Protein AF-0000000077292759 (afdb_homodimer)

Secondary structure (DSSP, 8-state):
-HHHHH-HHHHHHHHHHHHHHHHHH----S-HHHHHHHHHHHHH---------SS-SB-HHHHHHHHHHHHHHHHHHHHHHHHTT-B-TTS-B-HHHHHHHHHTS---HHHHHHHHHHHHHHHHHHHH---TTSS---HHHHHHHHHHHHHHHHHHHHHHHHHHHHHHHTGGGB--TT-S---HHHHHHHHHHHHHHHHTGGGG---/-HHHHH-HHHHHHHHHHHHHHHHHH----S-HHHHHHHHHHHHH--S------SS-SB-HHHHHHHHHHHHHHHHHHHHHHHHTT-B-TTS-B-HHHHHHHHHHS---HHHHHHHHHHHHHHHHHHHH---TTSS---HHHHHHHHHHHHHHHHHHHHHHHHHHHHHHHTGGGB--TT-S---HHHHHHHHHHHHHHHHTGGGG---

Radius of gyration: 23.26 Å; Cα contacts (8 Å, |Δi|>4): 415; chains: 2; bounding box: 57×66×50 Å

Solvent-accessible surface area (backbone atoms only — not comparable to full-atom values): 22498 Å² total; per-residue (Å²): 108,63,40,76,59,40,32,60,68,52,36,49,51,52,47,52,53,50,49,55,34,40,60,73,40,62,66,87,73,83,61,64,65,60,38,50,52,53,41,48,43,58,68,61,46,70,50,80,74,74,78,81,64,92,60,44,84,35,44,44,69,56,48,49,47,36,46,50,48,27,49,48,52,50,49,37,37,51,41,30,38,37,64,73,50,41,25,47,94,72,41,37,71,30,63,67,54,51,55,51,53,59,69,68,51,76,55,60,67,67,58,47,54,45,50,51,47,41,50,50,48,33,52,52,37,39,71,49,56,68,82,59,60,77,45,90,63,54,72,56,55,44,22,47,52,41,45,52,51,30,51,47,43,46,54,52,47,50,51,50,51,41,48,29,53,51,43,45,76,42,43,80,30,40,41,55,82,84,46,87,61,77,52,58,69,55,39,18,41,52,52,44,51,25,47,52,46,56,70,40,49,70,64,59,48,93,123,108,62,42,77,59,41,32,60,67,51,38,50,52,52,48,51,53,50,48,53,33,43,60,72,40,63,65,86,73,81,60,65,65,60,38,50,53,53,43,47,45,56,67,60,47,70,46,82,72,74,80,79,64,93,60,43,84,35,44,43,69,56,49,49,46,37,46,49,47,27,49,48,53,50,49,37,37,51,41,29,38,36,65,73,49,41,27,45,96,71,41,36,71,30,63,66,55,51,54,50,53,60,69,68,51,76,54,60,67,68,56,48,54,46,48,53,47,41,50,50,49,31,52,53,37,38,71,48,54,70,79,58,60,75,45,90,62,54,69,57,54,46,22,46,51,40,46,51,51,32,51,47,44,47,55,50,48,51,50,49,51,41,48,29,53,51,42,45,75,43,40,80,31,40,39,55,81,83,45,89,61,78,52,59,67,55,40,19,42,51,51,44,51,25,44,53,46,55,71,40,49,71,64,60,47,93,122

Sequence (414 aa):
MMESCFGGDTYDLWYAQSEKVRQACYVQPANPDIVNTAVDNVITSYKPDGSQSKTPLYPRQLVDTVVKYAKYQLSNFTCQMHGLGYLKDDLSLDYQYIADELMNFTIPDDLKADLQKLGAYCRDITSCYNPNIFGKMTETEINIKRAVFYVRCDKEVRSMACMKKDIKAHLAEFDTSSMPEKDPNVLAAKLLYAFINVEGNDDLKLYMMESCFGGDTYDLWYAQSEKVRQACYVQPANPDIVNTAVDNVITSYKPDGSQSKTPLYPRQLVDTVVKYAKYQLSNFTCQMHGLGYLKDDLSLDYQYIADELMNFTIPDDLKADLQKLGAYCRDITSCYNPNIFGKMTETEINIKRAVFYVRCDKEVRSMACMKKDIKAHLAEFDTSSMPEKDPNVLAAKLLYAFINVEGNDDLKLY

Foldseek 3Di:
DVCVQQPVVLVVVVVVQLVVQLVVLDDDQDPVPLLVVLVCCVVVVVPPPPDPDPDPPQDPVNVVSNVVVVVSVLSSVLSSCVSVPQADPLLAGPLVVVLVVLVPRPGDPVLSVQLNVQSVVLVVVLVVDDPQPPHDDDPSVSRSVSVVSSVVSSVVSNVLSSQLVVCLVCVVVDPCVVPPDDPSSVVSNVVSVVVVCVVVVVVPDPD/DVCVQQDVVLVVVVVVQLVVQLVVLDDDQDPVPLLVVLVCCVVVVVPPPPDPDPDPPQDPVNVVSNVVVVVSVLSSVLSSCVSVPQADPLLAGDLVVVLVVLVPRPGDPVLSVQLNVQSVVLVVVLVVDDPQPPHDDDPSVSRSVSVVSSVVSSVVSNVLSSQLVVCLVCVVVDPCVVPPDDPSSVVSNVVSVVVVCVVVVVVPDPD

pLDDT: mean 81.69, std 13.72, range [32.78, 97.62]

Nearest PDB structures (foldseek):
  7nza-assembly1_B  TM=6.332E-01  e=1.440E-03  Varroa destructor
  7nyj-assembly1_A  TM=6.329E-01  e=2.766E-03  Varroa destructor
  6vq5-assembly2_B  TM=4.993E-01  e=5.123E-01  Epiphyas postvittana
  5y6p-assembly1_g4  TM=2.100E-01  e=3.817E+00  Griffithsia pacifica
  7nza-assembly1_B  TM=6.335E-01  e=1.418E-03  Varroa destructor

Structure (mmCIF, N/CA/C/O backbone):
data_AF-0000000077292759-model_v1
#
loop_
_entity.id
_entity.type
_entity.pdbx_description
1 polymer 'Uncharacterized protein'
#
loop_
_atom_site.group_PDB
_atom_site.id
_atom_site.type_symbol
_atom_site.label_atom_id
_atom_site.label_alt_id
_atom_site.label_comp_id
_atom_site.label_asym_id
_atom_site.label_entity_id
_atom_site.label_seq_id
_atom_site.pdbx_PDB_ins_code
_atom_site.Cartn_x
_atom_site.Cartn_y
_atom_site.Cartn_z
_atom_site.occupancy
_atom_site.B_iso_or_equiv
_atom_site.auth_seq_id
_atom_site.auth_comp_id
_atom_site.auth_asym_id
_atom_site.auth_atom_id
_atom_site.pdbx_PDB_model_num
ATOM 1 N N . MET A 1 1 ? 8.18 18.578 -4.645 1 63.97 1 MET A N 1
ATOM 2 C CA . MET A 1 1 ? 7.547 18.438 -3.332 1 63.97 1 MET A CA 1
ATOM 3 C C . MET A 1 1 ? 8.594 18.172 -2.252 1 63.97 1 MET A C 1
ATOM 5 O O . MET A 1 1 ? 8.727 18.953 -1.309 1 63.97 1 MET A O 1
ATOM 9 N N . MET A 1 2 ? 9.547 17.328 -2.518 1 71.75 2 MET A N 1
ATOM 10 C CA . MET A 1 2 ? 10.5 16.969 -1.469 1 71.75 2 MET A CA 1
ATOM 11 C C . MET A 1 2 ? 11.5 18.094 -1.231 1 71.75 2 MET A C 1
ATOM 13 O O . MET A 1 2 ? 11.867 18.375 -0.089 1 71.75 2 MET A O 1
ATOM 17 N N . GLU A 1 3 ? 11.789 18.703 -2.338 1 76.81 3 GLU A N 1
ATOM 18 C CA . GLU A 1 3 ? 12.719 19.812 -2.205 1 76.81 3 GLU A CA 1
ATOM 19 C C . GLU A 1 3 ? 12.133 20.922 -1.331 1 76.81 3 GLU A C 1
ATOM 21 O O . GLU A 1 3 ? 12.82 21.453 -0.458 1 76.81 3 GLU A O 1
ATOM 26 N N . SER A 1 4 ? 10.898 21.188 -1.608 1 77.62 4 SER A N 1
ATOM 27 C CA . SER A 1 4 ? 10.234 22.203 -0.814 1 77.62 4 SER A CA 1
ATOM 28 C C . SER A 1 4 ? 9.992 21.734 0.614 1 77.62 4 SER A C 1
ATOM 30 O O . SER A 1 4 ? 9.984 22.531 1.55 1 77.62 4 SER A O 1
ATOM 32 N N . CYS A 1 5 ? 9.852 20.547 0.772 1 83.69 5 CYS A N 1
ATOM 33 C CA . CYS A 1 5 ? 9.523 19.953 2.068 1 83.69 5 CYS A CA 1
ATOM 34 C C . CYS A 1 5 ? 10.758 19.875 2.957 1 83.69 5 CYS A C 1
ATOM 36 O O . CYS A 1 5 ? 10.727 20.297 4.117 1 83.69 5 CYS A O 1
ATOM 38 N N . PHE A 1 6 ? 11.844 19.516 2.391 1 84.31 6 PHE A N 1
ATOM 39 C CA . PHE A 1 6 ? 13.039 19.234 3.184 1 84.31 6 PHE A CA 1
ATOM 40 C C . PHE A 1 6 ? 14.016 20.406 3.109 1 84.31 6 PHE A C 1
ATOM 42 O O . PHE A 1 6 ? 14.945 20.5 3.908 1 84.31 6 PHE A O 1
ATOM 49 N N . GLY A 1 7 ? 13.758 21.297 2.234 1 82.5 7 GLY A N 1
ATOM 50 C CA . GLY A 1 7 ? 14.711 22.359 1.963 1 82.5 7 GLY A CA 1
ATOM 51 C C . GLY A 1 7 ? 15.672 22.031 0.836 1 82.5 7 GLY A C 1
ATOM 52 O O . GLY A 1 7 ? 16.078 20.875 0.675 1 82.5 7 GLY A O 1
ATOM 53 N N . GLY A 1 8 ? 16.016 23 0.112 1 81.31 8 GLY A N 1
ATOM 54 C CA . GLY A 1 8 ? 16.812 22.828 -1.091 1 81.31 8 GLY A CA 1
ATOM 55 C C . GLY A 1 8 ? 18.188 22.219 -0.817 1 81.31 8 GLY A C 1
ATOM 56 O O . GLY A 1 8 ? 18.578 21.25 -1.479 1 81.31 8 GLY A O 1
ATOM 57 N N . ASP A 1 9 ? 18.875 22.672 0.182 1 82.31 9 ASP A N 1
ATOM 58 C CA . ASP A 1 9 ? 20.234 22.219 0.454 1 82.31 9 ASP A CA 1
ATOM 59 C C . ASP A 1 9 ? 20.25 20.75 0.879 1 82.31 9 ASP A C 1
ATOM 61 O O . ASP A 1 9 ? 21.031 19.953 0.359 1 82.31 9 ASP A O 1
ATOM 65 N N . THR A 1 10 ? 19.375 20.438 1.814 1 81.69 10 THR A N 1
ATOM 66 C CA . THR A 1 10 ? 19.266 19.062 2.303 1 81.69 10 THR A CA 1
ATOM 67 C C . THR A 1 10 ? 18.875 18.109 1.175 1 81.69 10 THR A C 1
ATOM 69 O O . THR A 1 10 ? 19.484 17.047 1.017 1 81.69 10 THR A O 1
ATOM 72 N N . TYR A 1 11 ? 17.969 18.547 0.39 1 83.69 11 TYR A N 1
ATOM 73 C CA . TYR A 1 11 ? 17.5 17.719 -0.717 1 83.69 11 TYR A CA 1
ATOM 74 C C . TYR A 1 11 ? 18.594 17.531 -1.764 1 83.69 11 TYR A C 1
ATOM 76 O O . TYR A 1 11 ? 18.812 16.422 -2.256 1 83.69 11 TYR A O 1
ATOM 84 N N . ASP A 1 12 ? 19.25 18.562 -2.064 1 85.38 12 ASP A N 1
ATOM 85 C CA . ASP A 1 12 ? 20.297 18.516 -3.088 1 85.38 12 ASP A CA 1
ATOM 86 C C . ASP A 1 12 ? 21.422 17.578 -2.668 1 85.38 12 ASP A C 1
ATOM 88 O O . ASP A 1 12 ? 21.953 16.812 -3.484 1 85.38 12 ASP A O 1
ATOM 92 N N . LEU A 1 13 ? 21.781 17.656 -1.44 1 84.38 13 LEU A N 1
ATOM 93 C CA . LEU A 1 13 ? 22.844 16.812 -0.939 1 84.38 13 LEU A CA 1
ATOM 94 C C . LEU A 1 13 ? 22.438 15.336 -0.998 1 84.38 13 LEU A C 1
ATOM 96 O O . LEU A 1 13 ? 23.203 14.492 -1.461 1 84.38 13 LEU A O 1
ATOM 100 N N . TRP A 1 14 ? 21.297 15.086 -0.516 1 85 14 TRP A N 1
ATOM 101 C CA . TRP A 1 14 ? 20.812 13.711 -0.542 1 85 14 TRP A CA 1
ATOM 102 C C . TRP A 1 14 ? 20.672 13.203 -1.976 1 85 14 TRP A C 1
ATOM 104 O O . TRP A 1 14 ? 21.047 12.07 -2.279 1 85 14 TRP A O 1
ATOM 114 N N . TYR A 1 15 ? 20.188 14.016 -2.85 1 85.38 15 TYR A N 1
ATOM 115 C CA . TYR A 1 15 ? 20.016 13.656 -4.25 1 85.38 15 TYR A CA 1
ATOM 116 C C . TYR A 1 15 ? 21.359 13.367 -4.91 1 85.38 15 TYR A C 1
ATOM 118 O O . TYR A 1 15 ? 21.484 12.398 -5.664 1 85.38 15 TYR A O 1
ATOM 126 N N . ALA A 1 16 ? 22.266 14.234 -4.625 1 88.69 16 ALA A N 1
ATOM 127 C CA . ALA A 1 16 ? 23.594 14.039 -5.188 1 88.69 16 ALA A CA 1
ATOM 128 C C . ALA A 1 16 ? 24.188 12.711 -4.738 1 88.69 16 ALA A C 1
ATOM 130 O O . ALA A 1 16 ? 24.781 11.984 -5.539 1 88.69 16 ALA A O 1
ATOM 131 N N . GLN A 1 17 ? 24.031 12.438 -3.484 1 88.44 17 GLN A N 1
ATOM 132 C CA . GLN A 1 17 ? 24.531 11.164 -2.963 1 88.44 17 GLN A CA 1
ATOM 133 C C . GLN A 1 17 ? 23.812 9.984 -3.604 1 88.44 17 GLN A C 1
ATOM 135 O O . GLN A 1 17 ? 24.438 9 -3.994 1 88.44 17 GLN A O 1
ATOM 140 N N . SER A 1 18 ? 22.547 10.102 -3.688 1 87.88 18 SER A N 1
ATOM 141 C CA . SER A 1 18 ? 21.734 9.047 -4.281 1 87.88 18 SER A CA 1
ATOM 142 C C . SER A 1 18 ? 22.094 8.828 -5.75 1 87.88 18 SER A C 1
ATOM 144 O O . SER A 1 18 ? 22.156 7.691 -6.215 1 87.88 18 SER A O 1
ATOM 146 N N . GLU A 1 19 ? 22.297 9.883 -6.418 1 88.62 19 GLU A N 1
ATOM 147 C CA . GLU A 1 19 ? 22.641 9.797 -7.836 1 88.62 19 GLU A CA 1
ATOM 148 C C . GLU A 1 19 ? 24.016 9.156 -8.039 1 88.62 19 GLU A C 1
ATOM 150 O O . GLU A 1 19 ? 24.203 8.375 -8.969 1 88.62 19 GLU A O 1
ATOM 155 N N . LYS A 1 20 ? 24.938 9.5 -7.254 1 92.5 20 LYS A N 1
ATOM 156 C CA . LYS A 1 20 ? 26.266 8.891 -7.316 1 92.5 20 LYS A CA 1
ATOM 157 C C . LYS A 1 20 ? 26.188 7.379 -7.133 1 92.5 20 LYS A C 1
ATOM 159 O O . LYS A 1 20 ? 26.797 6.625 -7.887 1 92.5 20 LYS A O 1
ATOM 164 N N . VAL A 1 21 ? 25.422 6.973 -6.172 1 93.12 21 VAL A N 1
ATOM 165 C CA . VAL A 1 21 ? 25.266 5.547 -5.887 1 93.12 21 VAL A CA 1
ATOM 166 C C . VAL A 1 21 ? 24.531 4.867 -7.043 1 93.12 21 VAL A C 1
ATOM 168 O O . VAL A 1 21 ? 24.891 3.758 -7.441 1 93.12 21 VAL A O 1
ATOM 171 N N . ARG A 1 22 ? 23.5 5.539 -7.535 1 89.25 22 ARG A N 1
ATOM 172 C CA . ARG A 1 22 ? 22.75 4.996 -8.664 1 89.25 22 ARG A CA 1
ATOM 173 C C . ARG A 1 22 ? 23.672 4.746 -9.859 1 89.25 22 ARG A C 1
ATOM 175 O O . ARG A 1 22 ? 23.594 3.707 -10.516 1 89.25 22 ARG A O 1
ATOM 182 N N . GLN A 1 23 ? 24.547 5.648 -10.125 1 89.38 23 GLN A N 1
ATOM 183 C CA . GLN A 1 23 ? 25.484 5.523 -11.242 1 89.38 23 GLN A CA 1
ATOM 184 C C . GLN A 1 23 ? 26.453 4.371 -11.023 1 89.38 23 GLN A C 1
ATOM 186 O O . GLN A 1 23 ? 26.781 3.641 -11.961 1 89.38 23 GLN A O 1
ATOM 191 N N . ALA A 1 24 ? 26.797 4.238 -9.852 1 92 24 ALA A N 1
ATOM 192 C CA . ALA A 1 24 ? 27.734 3.162 -9.531 1 92 24 ALA A CA 1
ATOM 193 C C . ALA A 1 24 ? 27.062 1.796 -9.664 1 92 24 ALA A C 1
ATOM 195 O O . ALA A 1 24 ? 27.719 0.8 -9.961 1 92 24 ALA A O 1
ATOM 196 N N . CYS A 1 25 ? 25.75 1.786 -9.383 1 90.25 25 CYS A N 1
ATOM 197 C CA . CYS A 1 25 ? 25 0.53 -9.383 1 90.25 25 CYS A CA 1
ATOM 198 C C . CYS A 1 25 ? 24.438 0.228 -10.766 1 90.25 25 CYS A C 1
ATOM 200 O O . CYS A 1 25 ? 24.031 -0.904 -11.047 1 90.25 25 CYS A O 1
ATOM 202 N N . TYR A 1 26 ? 24.328 1.225 -11.586 1 80.5 26 TYR A N 1
ATOM 203 C CA . TYR A 1 26 ? 23.578 1.112 -12.828 1 80.5 26 TYR A CA 1
ATOM 204 C C . TYR A 1 26 ? 24.25 0.131 -13.781 1 80.5 26 TYR A C 1
ATOM 206 O O . TYR A 1 26 ? 25.438 0.263 -14.094 1 80.5 26 TYR A O 1
ATOM 214 N N . VAL A 1 27 ? 23.359 -0.867 -14.016 1 71.06 27 VAL A N 1
ATOM 215 C CA . VAL A 1 27 ? 23.688 -1.777 -15.109 1 71.06 27 VAL A CA 1
ATOM 216 C C . VAL A 1 27 ? 22.594 -1.726 -16.172 1 71.06 27 VAL A C 1
ATOM 218 O O . VAL A 1 27 ? 21.406 -1.731 -15.844 1 71.06 27 VAL A O 1
ATOM 221 N N . GLN A 1 28 ? 22.844 -1.325 -17.328 1 62.75 28 GLN A N 1
ATOM 222 C CA . GLN A 1 28 ? 21.859 -1.235 -18.406 1 62.75 28 GLN A CA 1
ATOM 223 C C . GLN A 1 28 ? 21.109 -2.557 -18.578 1 62.75 28 GLN A C 1
ATOM 225 O O . GLN A 1 28 ? 21.734 -3.604 -18.766 1 62.75 28 GLN A O 1
ATOM 230 N N . PRO A 1 29 ? 19.719 -2.387 -18.172 1 62.16 29 PRO A N 1
ATOM 231 C CA . PRO A 1 29 ? 19 -3.635 -18.453 1 62.16 29 PRO A CA 1
ATOM 232 C C . PRO A 1 29 ? 18.922 -3.939 -19.953 1 62.16 29 PRO A C 1
ATOM 234 O O . PRO A 1 29 ? 18.969 -3.021 -20.781 1 62.16 29 PRO A O 1
ATOM 237 N N . ALA A 1 30 ? 19 -5.188 -20.188 1 57.59 30 ALA A N 1
ATOM 238 C CA . ALA A 1 30 ? 18.734 -5.516 -21.594 1 57.59 30 ALA A CA 1
ATOM 239 C C . ALA A 1 30 ? 17.266 -5.27 -21.938 1 57.59 30 ALA A C 1
ATOM 241 O O . ALA A 1 30 ? 16.359 -5.762 -21.25 1 57.59 30 ALA A O 1
ATOM 242 N N . ASN A 1 31 ? 16.797 -4.551 -22.844 1 62.94 31 ASN A N 1
ATOM 243 C CA . ASN A 1 31 ? 15.648 -4.164 -23.656 1 62.94 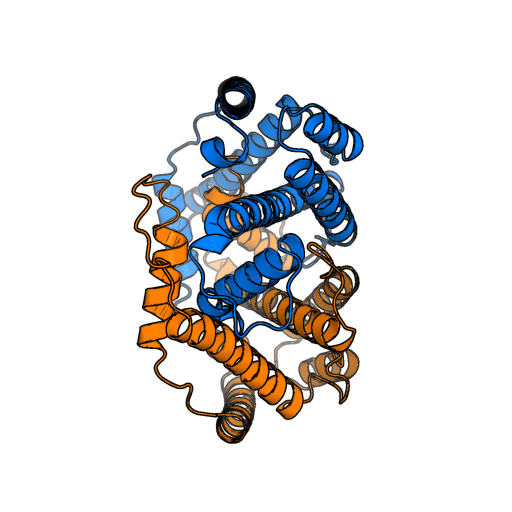31 ASN A CA 1
ATOM 244 C C . ASN A 1 31 ? 14.391 -4.004 -22.797 1 62.94 31 ASN A C 1
ATOM 246 O O . ASN A 1 31 ? 13.508 -4.867 -22.812 1 62.94 31 ASN A O 1
ATOM 250 N N . PRO A 1 32 ? 14.156 -3.016 -22 1 64.38 32 PRO A N 1
ATOM 251 C CA . PRO A 1 32 ? 13 -2.799 -21.125 1 64.38 32 PRO A CA 1
ATOM 252 C C . PRO A 1 32 ? 11.672 -2.809 -21.891 1 64.38 32 PRO A C 1
ATOM 254 O O . PRO A 1 32 ? 10.648 -3.213 -21.344 1 64.38 32 PRO A O 1
ATOM 257 N N . ASP A 1 33 ? 11.727 -2.494 -23.062 1 65.38 33 ASP A N 1
ATOM 258 C CA . ASP A 1 33 ? 10.492 -2.42 -23.844 1 65.38 33 ASP A CA 1
ATOM 259 C C . ASP A 1 33 ? 9.898 -3.809 -24.062 1 65.38 33 ASP A C 1
ATOM 261 O O . ASP A 1 33 ? 8.688 -3.992 -23.969 1 65.38 33 ASP A O 1
ATOM 265 N N . ILE A 1 34 ? 10.797 -4.684 -24.344 1 61.44 34 ILE A N 1
ATOM 266 C CA . ILE A 1 34 ? 10.336 -6.047 -24.578 1 61.44 34 ILE A CA 1
ATOM 267 C C . ILE A 1 34 ? 9.742 -6.617 -23.281 1 61.44 34 ILE A C 1
ATOM 269 O O . ILE A 1 34 ? 8.719 -7.301 -23.312 1 61.44 34 ILE A O 1
ATOM 273 N N . VAL A 1 35 ? 10.242 -6.211 -22.312 1 66.62 35 VAL A N 1
ATOM 274 C CA . VAL A 1 35 ? 9.828 -6.746 -21.016 1 66.62 35 VAL A CA 1
ATOM 275 C C . VAL A 1 35 ? 8.453 -6.191 -20.641 1 66.62 35 VAL A C 1
ATOM 277 O O . VAL A 1 35 ? 7.559 -6.945 -20.25 1 66.62 35 VAL A O 1
ATOM 280 N N . ASN A 1 36 ? 8.312 -4.961 -20.891 1 65.38 36 ASN A N 1
ATOM 281 C CA . ASN A 1 36 ? 7.051 -4.324 -20.531 1 65.38 36 ASN A CA 1
ATOM 282 C C . ASN A 1 36 ? 5.898 -4.867 -21.375 1 65.38 36 ASN A C 1
ATOM 284 O O . ASN A 1 36 ? 4.801 -5.09 -20.859 1 65.38 36 ASN A O 1
ATOM 288 N N . THR A 1 37 ? 6.234 -5.035 -22.578 1 63.5 37 THR A N 1
ATOM 289 C CA . THR A 1 37 ? 5.211 -5.578 -23.469 1 63.5 37 THR A CA 1
ATOM 290 C C . THR A 1 37 ? 4.828 -6.996 -23.047 1 63.5 37 THR A C 1
ATOM 292 O O . THR A 1 37 ? 3.648 -7.352 -23.047 1 63.5 37 THR A O 1
ATOM 295 N N . ALA A 1 38 ? 5.816 -7.758 -22.703 1 62.06 38 ALA A N 1
ATOM 296 C CA . ALA A 1 38 ? 5.566 -9.133 -22.281 1 62.06 38 ALA A CA 1
ATOM 297 C C . ALA A 1 38 ? 4.723 -9.164 -21 1 62.06 38 ALA A C 1
ATOM 299 O O . ALA A 1 38 ? 3.781 -9.953 -20.906 1 62.06 38 ALA A O 1
ATOM 300 N N . VAL A 1 39 ? 5.008 -8.289 -20.172 1 64.19 39 VAL A N 1
ATOM 301 C CA . VAL A 1 39 ? 4.32 -8.25 -18.891 1 64.19 39 VAL A CA 1
ATOM 302 C C . VAL A 1 39 ? 2.883 -7.781 -19.094 1 64.19 39 VAL A C 1
ATOM 304 O O . VAL A 1 39 ? 1.949 -8.367 -18.531 1 64.19 39 VAL A O 1
ATOM 307 N N . ASP A 1 40 ? 2.775 -6.805 -19.891 1 63.12 40 ASP A N 1
ATOM 308 C CA . ASP A 1 40 ? 1.437 -6.293 -20.172 1 63.12 40 ASP A CA 1
ATOM 309 C C . ASP A 1 40 ? 0.55 -7.383 -20.766 1 63.12 40 ASP A C 1
ATOM 311 O O . ASP A 1 40 ? -0.628 -7.492 -20.422 1 63.12 40 ASP A O 1
ATOM 315 N N . ASN A 1 41 ? 1.145 -8.148 -21.609 1 59.84 41 ASN A N 1
ATOM 316 C CA . ASN A 1 41 ? 0.395 -9.219 -22.266 1 59.84 41 ASN A CA 1
ATOM 317 C C . ASN A 1 41 ? -0.036 -10.289 -21.266 1 59.84 41 ASN A C 1
ATOM 319 O O . ASN A 1 41 ? -1.138 -10.836 -21.375 1 59.84 41 ASN A O 1
ATOM 323 N N . VAL A 1 42 ? 0.841 -10.562 -20.406 1 59.59 42 VAL A N 1
ATOM 324 C CA . VAL A 1 42 ? 0.536 -11.594 -19.422 1 59.59 42 VAL A CA 1
ATOM 325 C C . VAL A 1 42 ? -0.533 -11.086 -18.453 1 59.59 42 VAL A C 1
ATOM 327 O O . VAL A 1 42 ? -1.479 -11.812 -18.141 1 59.59 42 VAL A O 1
ATOM 330 N N . ILE A 1 43 ? -0.322 -9.859 -18.141 1 56.16 43 ILE A N 1
ATOM 331 C CA . ILE A 1 43 ? -1.232 -9.305 -17.141 1 56.16 43 ILE A CA 1
ATOM 332 C C . ILE A 1 43 ? -2.588 -9.023 -17.781 1 56.16 43 ILE A C 1
ATOM 334 O O . ILE A 1 43 ? -3.633 -9.266 -17.172 1 56.16 43 ILE A O 1
ATOM 338 N N . THR A 1 44 ? -2.545 -8.469 -18.984 1 51.59 44 THR A N 1
ATOM 339 C CA . THR A 1 44 ? -3.793 -8.141 -19.656 1 51.59 44 THR A CA 1
ATOM 340 C C . THR A 1 44 ? -4.398 -9.391 -20.312 1 51.59 44 THR A C 1
ATOM 342 O O . THR A 1 44 ? -5.613 -9.469 -20.5 1 51.59 44 THR A O 1
ATOM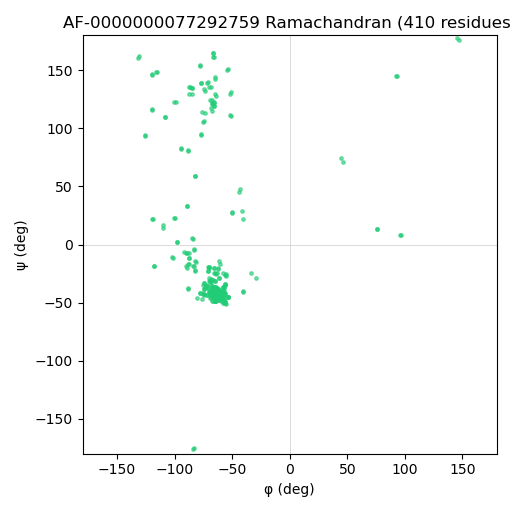 345 N N . SER A 1 45 ? -3.52 -10.117 -21 1 46.62 45 SER A N 1
ATOM 346 C CA . SER A 1 45 ? -4.062 -11.25 -21.75 1 46.62 45 SER A CA 1
ATOM 347 C C . SER A 1 45 ? -4.715 -12.266 -20.812 1 46.62 45 SER A C 1
ATOM 349 O O . SER A 1 45 ? -5.277 -13.258 -21.266 1 46.62 45 SER A O 1
ATOM 351 N N . TYR A 1 46 ? -4.461 -12.133 -19.609 1 40.97 46 TYR A N 1
ATOM 352 C CA . TYR A 1 46 ? -5.211 -13.188 -18.938 1 40.97 46 TYR A CA 1
ATOM 353 C C . TYR A 1 46 ? -6.668 -13.195 -19.391 1 40.97 46 TYR A C 1
ATOM 355 O O . TYR A 1 46 ? -7.555 -12.742 -18.672 1 40.97 46 TYR A O 1
ATOM 363 N N . LYS A 1 47 ? -6.816 -12.742 -20.562 1 39.97 47 LYS A N 1
ATOM 364 C CA . LYS A 1 47 ? -8.117 -13.047 -21.156 1 39.97 47 LYS A CA 1
ATOM 365 C C . LYS A 1 47 ? -8.203 -14.523 -21.547 1 39.97 47 LYS A C 1
ATOM 367 O O . LYS A 1 47 ? -7.293 -15.055 -22.188 1 39.97 47 LYS A O 1
ATOM 372 N N . PRO A 1 48 ? -9.008 -15.258 -20.922 1 35.44 48 PRO A N 1
ATOM 373 C CA . PRO A 1 48 ? -9.273 -16.656 -21.25 1 35.44 48 PRO A CA 1
ATOM 374 C C . PRO A 1 48 ? -9.367 -16.891 -22.75 1 35.44 48 PRO A C 1
ATOM 376 O O . PRO A 1 48 ? -9.984 -17.875 -23.188 1 35.44 48 PRO A O 1
ATOM 379 N N . ASP A 1 49 ? -8.773 -16.219 -23.625 1 32.97 49 ASP A N 1
ATOM 380 C CA . ASP A 1 49 ? -9.195 -16.75 -24.922 1 32.97 49 ASP A CA 1
ATOM 381 C C . ASP A 1 49 ? -8.68 -18.172 -25.141 1 32.97 49 ASP A C 1
ATOM 383 O O . ASP A 1 49 ? -7.578 -18.516 -24.703 1 32.97 49 ASP A O 1
ATOM 387 N N . GLY A 1 50 ? -9.445 -19.172 -25.234 1 34.19 50 GLY A N 1
ATOM 388 C CA . GLY A 1 50 ? -9.523 -20.594 -25.531 1 34.19 50 GLY A CA 1
ATOM 389 C C . GLY A 1 50 ? -8.461 -21.062 -26.516 1 34.19 50 GLY A C 1
ATOM 390 O O . GLY A 1 50 ? -8.461 -22.219 -26.938 1 34.19 50 GLY A O 1
ATOM 391 N N . SER A 1 51 ? -7.961 -20.234 -27.438 1 34.25 51 SER A N 1
ATOM 392 C CA . SER A 1 51 ? -7.387 -21.031 -28.531 1 34.25 51 SER A CA 1
ATOM 393 C C . SER A 1 51 ? -6.055 -21.641 -28.109 1 34.25 51 SER A C 1
ATOM 395 O O . SER A 1 51 ? -5.18 -20.953 -27.594 1 34.25 51 SER A O 1
ATOM 397 N N . GLN A 1 52 ? -5.965 -22.938 -27.828 1 38.84 52 GLN A N 1
ATOM 398 C CA . GLN A 1 52 ? -4.934 -23.953 -27.594 1 38.84 52 GLN A CA 1
ATOM 399 C C . GLN A 1 52 ? -3.803 -23.812 -28.609 1 38.84 52 GLN A C 1
ATOM 401 O O . GLN A 1 52 ? -3.873 -24.391 -29.703 1 38.84 52 GLN A O 1
ATOM 406 N N . SER A 1 53 ? -3.174 -22.75 -28.969 1 42.06 53 SER A N 1
ATOM 407 C CA . SER A 1 53 ? -2.104 -22.938 -29.938 1 42.06 53 SER A CA 1
ATOM 408 C C . SER A 1 53 ? -0.967 -23.766 -29.359 1 42.06 53 SER A C 1
ATOM 410 O O . SER A 1 53 ? -0.686 -23.703 -28.156 1 42.06 53 SER A O 1
ATOM 412 N N . LYS A 1 54 ? -0.452 -24.844 -30.016 1 53.47 54 LYS A N 1
ATOM 413 C CA . LYS A 1 54 ? 0.623 -25.812 -29.828 1 53.47 54 LYS A CA 1
ATOM 414 C C . LYS A 1 54 ? 1.881 -25.141 -29.281 1 53.47 54 LYS A C 1
ATOM 416 O O . LYS A 1 54 ? 2.758 -25.812 -28.734 1 53.47 54 LYS A O 1
ATOM 421 N N . THR A 1 55 ? 2.279 -23.969 -29.688 1 54.53 55 THR A N 1
ATOM 422 C CA . THR A 1 55 ? 3.477 -23.25 -29.25 1 54.53 55 THR A CA 1
ATOM 423 C C . THR A 1 55 ? 3.186 -22.422 -28.016 1 54.53 55 THR A C 1
ATOM 425 O O . THR A 1 55 ? 2.168 -21.719 -27.953 1 54.53 55 THR A O 1
ATOM 428 N N . PRO A 1 56 ? 4.039 -22.625 -27.062 1 61.62 56 PRO A N 1
ATOM 429 C CA . PRO A 1 56 ? 3.734 -21.797 -25.891 1 61.62 56 PRO A CA 1
ATOM 430 C C . PRO A 1 56 ? 3.557 -20.328 -26.219 1 61.62 56 PRO A C 1
ATOM 432 O O . PRO A 1 56 ? 4.285 -19.781 -27.062 1 61.62 56 PRO A O 1
ATOM 435 N N . LEU A 1 57 ? 2.582 -19.688 -25.812 1 69.81 57 LEU A N 1
ATOM 436 C CA . LEU A 1 57 ? 2.285 -18.281 -26.016 1 69.81 57 LEU A CA 1
ATOM 437 C C . LEU A 1 57 ? 3.428 -17.406 -25.484 1 69.81 57 LEU A C 1
ATOM 439 O O . LEU A 1 57 ? 3.686 -16.328 -26.031 1 69.81 57 LEU A O 1
ATOM 443 N N . TYR A 1 58 ? 4.172 -18.016 -24.516 1 74.94 58 TYR A N 1
ATOM 444 C CA . TYR A 1 58 ? 5.312 -17.328 -23.922 1 74.94 58 TYR A CA 1
ATOM 445 C C . TYR A 1 58 ? 6.574 -18.172 -24.031 1 74.94 58 TYR A C 1
ATOM 447 O O . TYR A 1 58 ? 6.855 -18.984 -23.156 1 74.94 58 TYR A O 1
ATOM 455 N N . PRO A 1 59 ? 7.328 -17.859 -25.188 1 77.31 59 PRO A N 1
ATOM 456 C CA . PRO A 1 59 ? 8.523 -18.672 -25.422 1 77.31 59 PRO A CA 1
ATOM 457 C C . PRO A 1 59 ? 9.602 -18.453 -24.359 1 77.31 59 PRO A C 1
ATOM 459 O O . PRO A 1 59 ? 9.531 -17.5 -23.594 1 77.31 59 PRO A O 1
ATOM 462 N N . ARG A 1 60 ? 10.477 -19.344 -24.375 1 81.75 60 ARG A N 1
ATOM 463 C CA . ARG A 1 60 ? 11.531 -19.391 -23.375 1 81.75 60 ARG A CA 1
ATOM 464 C C . ARG A 1 60 ? 12.266 -18.062 -23.297 1 81.75 60 ARG A C 1
ATOM 466 O O . ARG A 1 60 ? 12.523 -17.547 -22.203 1 81.75 60 ARG A O 1
ATOM 473 N N . GLN A 1 61 ? 12.594 -17.516 -24.391 1 78.06 61 GLN A N 1
ATOM 474 C CA . GLN A 1 61 ? 13.352 -16.281 -24.438 1 78.06 61 GLN A CA 1
ATOM 475 C C . GLN A 1 61 ? 12.617 -15.148 -23.719 1 78.06 61 GLN A C 1
ATOM 477 O O . GLN A 1 61 ? 13.227 -14.359 -23 1 78.06 61 GLN A O 1
ATOM 482 N N . LEU A 1 62 ? 11.352 -15.094 -23.906 1 78.31 62 LEU A N 1
ATOM 483 C CA . LEU A 1 62 ? 10.547 -14.055 -23.281 1 78.31 62 LEU A CA 1
ATOM 484 C C . LEU A 1 62 ? 10.484 -14.266 -21.766 1 78.31 62 LEU A C 1
ATOM 486 O O . LEU A 1 62 ? 10.672 -13.32 -21 1 78.31 62 LEU A O 1
ATOM 490 N N . VAL A 1 63 ? 10.234 -15.477 -21.406 1 81.94 63 VAL A N 1
ATOM 491 C CA . VAL A 1 63 ? 10.172 -15.805 -19.984 1 81.94 63 VAL A CA 1
ATOM 492 C C . VAL A 1 63 ? 11.508 -15.492 -19.328 1 81.94 63 VAL A C 1
ATOM 494 O O . VAL A 1 63 ? 11.555 -14.844 -18.281 1 81.94 63 VAL A O 1
ATOM 497 N N . ASP A 1 64 ? 12.539 -15.828 -19.984 1 82.19 64 ASP A N 1
ATOM 498 C CA . ASP A 1 64 ? 13.883 -15.57 -19.469 1 82.19 64 ASP A CA 1
ATOM 499 C C . ASP A 1 64 ? 14.133 -14.07 -19.328 1 82.19 64 ASP A C 1
ATOM 501 O O . ASP A 1 64 ? 14.711 -13.617 -18.344 1 82.19 64 ASP A O 1
ATOM 505 N N . THR A 1 65 ? 13.703 -13.398 -20.297 1 80.88 65 THR A N 1
ATOM 506 C CA . THR A 1 65 ? 13.914 -11.953 -20.297 1 80.88 65 THR A CA 1
ATOM 507 C C . THR A 1 65 ? 13.18 -11.297 -19.141 1 80.88 65 THR A C 1
ATOM 509 O O . THR A 1 65 ? 13.734 -10.438 -18.453 1 80.88 65 THR A O 1
ATOM 512 N N . VAL A 1 66 ? 11.945 -11.672 -18.906 1 81.5 66 VAL A N 1
ATOM 513 C CA . VAL A 1 66 ? 11.141 -11.102 -17.828 1 81.5 66 VAL A CA 1
ATOM 514 C C . VAL A 1 66 ? 11.789 -11.406 -16.484 1 81.5 66 VAL A C 1
ATOM 516 O O . VAL A 1 66 ? 11.953 -10.516 -15.648 1 81.5 66 VAL A O 1
ATOM 519 N N . VAL A 1 67 ? 12.148 -12.633 -16.359 1 84 67 VAL A N 1
ATOM 520 C CA . VAL A 1 67 ? 12.727 -13.062 -15.086 1 84 67 VAL A CA 1
ATOM 521 C C . VAL A 1 67 ? 14.07 -12.359 -14.875 1 84 67 VAL A C 1
ATOM 523 O O . VAL A 1 67 ? 14.352 -11.883 -13.773 1 84 67 VAL A O 1
ATOM 526 N N . LYS A 1 68 ? 14.844 -12.281 -15.906 1 83.81 68 LYS A N 1
ATOM 527 C CA . LYS A 1 68 ? 16.141 -11.617 -15.82 1 83.81 68 LYS A CA 1
ATOM 528 C C . LYS A 1 68 ? 15.977 -10.125 -15.508 1 83.81 68 LYS A C 1
ATOM 530 O O . LYS A 1 68 ? 16.734 -9.562 -14.727 1 83.81 68 LYS A O 1
ATOM 535 N N . TYR A 1 69 ? 15.055 -9.57 -16.141 1 84.12 69 TYR A N 1
ATOM 536 C CA . TYR A 1 69 ? 14.812 -8.148 -15.914 1 84.12 69 TYR A CA 1
ATOM 537 C C . TYR A 1 69 ? 14.367 -7.895 -14.477 1 84.12 69 TYR A C 1
ATOM 539 O O . TYR A 1 69 ? 14.805 -6.93 -13.844 1 84.12 69 TYR A O 1
ATOM 547 N N . ALA A 1 70 ? 13.477 -8.68 -13.992 1 84.31 70 ALA A N 1
ATOM 548 C CA . ALA A 1 70 ? 13.047 -8.555 -12.602 1 84.31 70 ALA A CA 1
ATOM 549 C C . ALA A 1 70 ? 14.234 -8.672 -11.648 1 84.31 70 ALA A C 1
ATOM 551 O O . ALA A 1 70 ? 14.352 -7.895 -10.695 1 84.31 70 ALA A O 1
ATOM 552 N N . LYS A 1 71 ? 15.086 -9.602 -11.953 1 84.31 71 LYS A N 1
ATOM 553 C CA . LYS A 1 71 ? 16.266 -9.789 -11.133 1 84.31 71 LYS A CA 1
ATOM 554 C C . LYS A 1 71 ? 17.203 -8.578 -11.211 1 84.31 71 LYS A C 1
ATOM 556 O O . LYS A 1 71 ? 17.781 -8.172 -10.203 1 84.31 71 LYS A O 1
ATOM 561 N N . TYR A 1 72 ? 17.297 -8.102 -12.359 1 84.56 72 TYR A N 1
ATOM 562 C CA . TYR A 1 72 ? 18.109 -6.906 -12.57 1 84.56 72 TYR A CA 1
ATOM 563 C C . TYR A 1 72 ? 17.578 -5.73 -11.758 1 84.56 72 TYR A C 1
ATOM 565 O O . TYR A 1 72 ? 18.344 -5.02 -11.109 1 84.56 72 TYR A O 1
ATOM 573 N N . GLN A 1 73 ? 16.344 -5.516 -11.781 1 85.25 73 GLN A N 1
ATOM 574 C CA . GLN A 1 73 ? 15.734 -4.414 -11.047 1 85.25 73 GLN A CA 1
ATOM 575 C C . GLN A 1 73 ? 15.992 -4.543 -9.547 1 85.25 73 GLN A C 1
ATOM 577 O O . GLN A 1 73 ? 16.344 -3.566 -8.883 1 85.25 73 GLN A O 1
ATOM 582 N N . LEU A 1 74 ? 15.867 -5.734 -9.109 1 88.12 74 LEU A N 1
ATOM 583 C CA . LEU A 1 74 ? 16.078 -5.973 -7.684 1 88.12 74 LEU A CA 1
ATOM 584 C C . LEU A 1 74 ? 17.547 -5.805 -7.309 1 88.12 74 LEU A C 1
ATOM 586 O O . LEU A 1 74 ? 17.859 -5.281 -6.238 1 88.12 74 LEU A O 1
ATOM 590 N N . SER A 1 75 ? 18.359 -6.254 -8.195 1 88.81 75 SER A N 1
ATOM 591 C CA . SER A 1 75 ? 19.781 -6.113 -7.953 1 88.81 75 SER A CA 1
ATOM 592 C C . SER A 1 75 ? 20.203 -4.645 -7.906 1 88.81 75 SER A C 1
ATOM 594 O O . SER A 1 75 ? 20.984 -4.242 -7.047 1 88.81 75 SER A O 1
ATOM 596 N N . ASN A 1 76 ? 19.672 -3.92 -8.828 1 88 76 ASN A N 1
ATOM 597 C CA . ASN A 1 76 ? 19.938 -2.488 -8.812 1 88 76 ASN A CA 1
ATOM 598 C C . ASN A 1 76 ? 19.422 -1.824 -7.547 1 88 76 ASN A C 1
ATOM 600 O O . ASN A 1 76 ? 20.094 -0.989 -6.949 1 88 76 ASN A O 1
ATOM 604 N N . PHE A 1 77 ? 18.266 -2.145 -7.227 1 91.38 77 PHE A N 1
ATOM 605 C CA . PHE A 1 77 ? 17.641 -1.611 -6.02 1 91.38 77 PHE A CA 1
ATOM 606 C C . PHE A 1 77 ? 18.484 -1.907 -4.793 1 91.38 77 PHE A C 1
ATOM 608 O O . PHE A 1 77 ? 18.797 -1.005 -4.008 1 91.38 77 PHE A O 1
ATOM 615 N N . THR A 1 78 ? 18.875 -3.184 -4.641 1 93.69 78 THR A N 1
ATOM 616 C CA . THR A 1 78 ? 19.625 -3.564 -3.445 1 93.69 78 THR A CA 1
ATOM 617 C C . THR A 1 78 ? 21.016 -2.939 -3.455 1 93.69 78 THR A C 1
ATOM 619 O O . THR A 1 78 ? 21.547 -2.574 -2.404 1 93.69 78 THR A O 1
ATOM 622 N N . CYS A 1 79 ? 21.578 -2.828 -4.59 1 94.81 79 CYS A N 1
ATOM 623 C CA . CYS A 1 79 ? 22.859 -2.145 -4.719 1 94.81 79 CYS A CA 1
ATOM 624 C C . CYS A 1 79 ? 22.75 -0.696 -4.254 1 94.81 79 CYS A C 1
ATOM 626 O O . CYS A 1 79 ? 23.594 -0.221 -3.492 1 94.81 79 CYS A O 1
ATOM 628 N N . GLN A 1 80 ? 21.766 -0.059 -4.684 1 93.44 80 GLN A N 1
ATOM 629 C CA . GLN A 1 80 ? 21.562 1.336 -4.305 1 93.44 80 GLN A CA 1
ATOM 630 C C . GLN A 1 80 ? 21.312 1.471 -2.807 1 93.44 80 GLN A C 1
ATOM 632 O O . GLN A 1 80 ? 21.906 2.322 -2.146 1 93.44 80 GLN A O 1
ATOM 637 N N . MET A 1 81 ? 20.422 0.654 -2.338 1 95.12 81 MET A N 1
ATOM 638 C CA . MET A 1 81 ? 20.109 0.691 -0.912 1 95.12 81 MET A CA 1
ATOM 639 C C . MET A 1 81 ? 21.359 0.424 -0.075 1 95.12 81 MET A C 1
ATOM 641 O O . MET A 1 81 ? 21.562 1.059 0.961 1 95.12 81 MET A O 1
ATOM 645 N N . HIS A 1 82 ? 22.125 -0.512 -0.51 1 96 82 HIS A N 1
ATOM 646 C CA . HIS A 1 82 ? 23.375 -0.828 0.177 1 96 82 HIS A CA 1
ATOM 647 C C . HIS A 1 82 ? 24.375 0.321 0.065 1 96 82 HIS A C 1
ATOM 649 O O . HIS A 1 82 ? 25.016 0.692 1.053 1 96 82 HIS A O 1
ATOM 655 N N . GLY A 1 83 ? 24.5 0.914 -1.097 1 94.62 83 GLY A N 1
ATOM 656 C CA . GLY A 1 83 ? 25.391 2.031 -1.334 1 94.62 83 GLY A CA 1
ATOM 657 C C . GLY A 1 83 ? 25.062 3.252 -0.494 1 94.62 83 GLY A C 1
ATOM 658 O O . GLY A 1 83 ? 25.953 4.02 -0.13 1 94.62 83 GLY A O 1
ATOM 659 N N . LEU A 1 84 ? 23.812 3.398 -0.16 1 93.94 84 LEU A N 1
ATOM 660 C CA . LEU A 1 84 ? 23.375 4.527 0.652 1 93.94 84 LEU A CA 1
ATOM 661 C C . LEU A 1 84 ? 23.5 4.207 2.139 1 93.94 84 LEU A C 1
ATOM 663 O O . LEU A 1 84 ? 23.266 5.074 2.984 1 93.94 84 LEU A O 1
ATOM 667 N N . GLY A 1 85 ? 23.734 2.957 2.441 1 94.5 85 GLY A N 1
ATOM 668 C CA . GLY A 1 85 ? 23.938 2.549 3.824 1 94.5 85 GLY A CA 1
ATOM 669 C C . GLY A 1 85 ? 22.672 2.014 4.477 1 94.5 85 GLY A C 1
ATOM 670 O O . GLY A 1 85 ? 22.672 1.711 5.672 1 94.5 85 GLY A O 1
ATOM 671 N N . TYR A 1 86 ? 21.641 1.826 3.711 1 96 86 TYR A N 1
ATOM 672 C CA . TYR A 1 86 ? 20.359 1.445 4.285 1 96 86 TYR A CA 1
ATOM 673 C C . TYR A 1 86 ? 20.281 -0.06 4.512 1 96 86 TYR A C 1
ATOM 675 O O . TYR A 1 86 ? 19.422 -0.542 5.254 1 96 86 TYR A O 1
ATOM 683 N N . LEU A 1 87 ? 21.125 -0.781 3.867 1 97.62 87 LEU A N 1
ATOM 684 C CA . LEU A 1 87 ? 21.156 -2.232 4.012 1 97.62 87 LEU A CA 1
ATOM 685 C C . LEU A 1 87 ? 22.516 -2.686 4.551 1 97.62 87 LEU A C 1
ATOM 687 O O . LEU A 1 87 ? 23.547 -2.137 4.176 1 97.62 87 LEU A O 1
ATOM 691 N N . LYS A 1 88 ? 22.422 -3.75 5.324 1 97.56 88 LYS A N 1
ATOM 692 C CA . LYS A 1 88 ? 23.641 -4.441 5.754 1 97.56 88 LYS A CA 1
ATOM 693 C C . LYS A 1 88 ? 24.109 -5.434 4.695 1 97.56 88 LYS A C 1
ATOM 695 O O . LYS A 1 88 ? 23.516 -5.527 3.617 1 97.56 88 LYS A O 1
ATOM 700 N N . ASP A 1 89 ? 25.141 -6.195 4.973 1 95 89 ASP A N 1
ATOM 701 C CA . ASP A 1 89 ? 25.734 -7.109 4.004 1 95 89 ASP A CA 1
ATOM 702 C C . ASP A 1 89 ? 24.797 -8.266 3.676 1 95 89 ASP A C 1
ATOM 704 O O . ASP A 1 89 ? 24.828 -8.797 2.566 1 95 89 ASP A O 1
ATOM 708 N N . ASP A 1 90 ? 24.047 -8.625 4.656 1 95.62 90 ASP A N 1
ATOM 709 C CA . ASP A 1 90 ? 23.109 -9.727 4.434 1 95.62 90 ASP A CA 1
ATOM 710 C C . ASP A 1 90 ? 21.812 -9.219 3.799 1 95.62 90 ASP A C 1
ATOM 712 O O . ASP A 1 90 ? 20.828 -9.945 3.727 1 95.62 90 ASP A O 1
ATOM 716 N N . LEU A 1 91 ? 21.719 -7.926 3.445 1 96.19 91 LEU A N 1
ATOM 717 C CA . LEU A 1 91 ? 20.625 -7.234 2.762 1 96.19 91 LEU A CA 1
ATOM 718 C C . LEU A 1 91 ? 19.469 -6.977 3.713 1 96.19 91 LEU A C 1
ATOM 720 O O . LEU A 1 91 ? 18.359 -6.656 3.273 1 96.19 91 LEU A O 1
ATOM 724 N N . SER A 1 92 ? 19.766 -7.152 5.031 1 96.56 92 SER A N 1
ATOM 725 C CA . SER A 1 92 ? 18.766 -6.707 6 1 96.56 92 SER A CA 1
ATOM 726 C C . SER A 1 92 ? 18.812 -5.195 6.184 1 96.56 92 SER A C 1
ATOM 728 O O . SER A 1 92 ? 19.844 -4.57 5.977 1 96.56 92 SER A O 1
ATOM 730 N N . LEU A 1 93 ? 17.703 -4.629 6.566 1 97 93 LEU A N 1
ATOM 731 C CA . LEU A 1 93 ? 17.594 -3.189 6.77 1 97 93 LEU A CA 1
ATOM 732 C C . LEU A 1 93 ? 18.406 -2.744 7.98 1 97 93 LEU A C 1
ATOM 734 O O . LEU A 1 93 ? 18.375 -3.395 9.031 1 97 93 LEU A O 1
ATOM 738 N N . ASP A 1 94 ? 19.125 -1.7 7.852 1 97.38 94 ASP A N 1
ATOM 739 C CA . ASP A 1 94 ? 19.797 -1.054 8.977 1 97.38 94 ASP A CA 1
ATOM 740 C C . ASP A 1 94 ? 18.953 0.077 9.547 1 97.38 94 ASP A C 1
ATOM 742 O O . ASP A 1 94 ? 19.234 1.254 9.312 1 97.38 94 ASP A O 1
ATOM 746 N N . TYR A 1 95 ? 18.016 -0.25 10.383 1 94.88 95 TYR A N 1
ATOM 747 C CA . TYR A 1 95 ? 17.047 0.697 10.914 1 94.88 95 TYR A CA 1
ATOM 748 C C . TYR A 1 95 ? 17.734 1.803 11.703 1 94.88 95 TYR A C 1
ATOM 750 O O . TYR A 1 95 ? 17.297 2.957 11.672 1 94.88 95 TYR A O 1
ATOM 758 N N . GLN A 1 96 ? 18.75 1.42 12.422 1 94.31 96 GLN A N 1
ATOM 759 C CA . GLN A 1 96 ? 19.453 2.414 13.227 1 94.31 96 GLN A CA 1
ATOM 760 C C . GLN A 1 96 ? 20.109 3.469 12.336 1 94.31 96 GLN A C 1
ATOM 762 O O . GLN A 1 96 ? 20 4.668 12.602 1 94.31 96 GLN A O 1
ATOM 767 N N . TYR A 1 97 ? 20.781 3.039 11.328 1 95 97 TYR A N 1
ATOM 768 C CA . TYR A 1 97 ? 21.422 3.977 10.406 1 95 97 TYR A CA 1
ATOM 769 C C . TYR A 1 97 ? 20.391 4.887 9.758 1 95 97 TYR A C 1
ATOM 771 O O . TYR A 1 97 ? 20.594 6.098 9.648 1 95 97 TYR A O 1
ATOM 779 N N . ILE A 1 98 ? 19.281 4.363 9.336 1 92.62 98 ILE A N 1
ATOM 780 C CA . ILE A 1 98 ? 18.219 5.117 8.695 1 92.62 98 ILE A CA 1
ATOM 781 C C . ILE A 1 98 ? 17.688 6.184 9.656 1 92.62 98 ILE A C 1
ATOM 783 O O . ILE A 1 98 ? 17.516 7.344 9.266 1 92.62 98 ILE A O 1
ATOM 787 N N . ALA A 1 99 ? 17.453 5.789 10.875 1 90.12 99 ALA A N 1
ATOM 788 C CA . ALA A 1 99 ? 16.969 6.727 11.883 1 90.12 99 ALA A CA 1
ATOM 789 C C . ALA A 1 99 ? 17.984 7.832 12.141 1 90.12 99 ALA A C 1
ATOM 791 O O . ALA A 1 99 ? 17.625 9.008 12.25 1 90.12 99 ALA A O 1
ATOM 792 N N . ASP A 1 100 ? 19.234 7.48 12.203 1 91.5 100 ASP A N 1
ATOM 793 C CA . ASP A 1 100 ? 20.297 8.438 12.477 1 91.5 100 ASP A CA 1
ATOM 794 C C . ASP A 1 100 ? 20.438 9.445 11.344 1 91.5 100 ASP A C 1
ATOM 796 O O . ASP A 1 100 ? 20.688 10.633 11.586 1 91.5 100 ASP A O 1
ATOM 800 N N . GLU A 1 101 ? 20.328 8.984 10.156 1 87.94 101 GLU A N 1
ATOM 801 C CA . GLU A 1 101 ? 20.422 9.875 9 1 87.94 101 GLU A CA 1
ATOM 802 C C . GLU A 1 101 ? 19.344 10.945 9.047 1 87.94 101 GLU A C 1
ATOM 804 O O . GLU A 1 101 ? 19.609 12.117 8.773 1 87.94 101 GLU A O 1
ATOM 809 N N . LEU A 1 102 ? 18.156 10.555 9.359 1 82.62 102 LEU A N 1
ATOM 810 C CA . LEU A 1 102 ? 17.031 11.484 9.469 1 82.62 102 LEU A CA 1
ATOM 811 C C . LEU A 1 102 ? 17.344 12.578 10.492 1 82.62 102 LEU A C 1
ATOM 813 O O . LEU A 1 102 ? 16.984 13.742 10.289 1 82.62 102 LEU A O 1
ATOM 817 N N . MET A 1 103 ? 18 12.188 11.531 1 83.06 103 MET A N 1
ATOM 818 C CA . MET A 1 103 ? 18.328 13.133 12.602 1 83.06 103 MET A CA 1
ATOM 819 C C . MET A 1 103 ? 19.375 14.141 12.148 1 83.06 103 MET A C 1
ATOM 821 O O . MET A 1 103 ? 19.469 15.234 12.711 1 83.06 103 MET A O 1
ATOM 825 N N . ASN A 1 104 ? 20.047 13.797 11.133 1 82.69 104 ASN A N 1
ATOM 826 C CA . ASN A 1 104 ? 21.125 14.664 10.664 1 82.69 104 ASN A CA 1
ATOM 827 C C . ASN A 1 104 ? 20.641 15.656 9.617 1 82.69 104 ASN A C 1
ATOM 829 O O . ASN A 1 104 ? 21.375 16.562 9.219 1 82.69 104 ASN A O 1
ATOM 833 N N . PHE A 1 105 ? 19.391 15.461 9.242 1 81.69 105 PHE A N 1
ATOM 834 C CA . PHE A 1 105 ? 18.828 16.406 8.273 1 81.69 105 PHE A CA 1
ATOM 835 C C . PHE A 1 105 ? 18.578 17.766 8.922 1 81.69 105 PHE A C 1
ATOM 837 O O . PHE A 1 105 ? 18.172 17.844 10.086 1 81.69 105 PHE A O 1
ATOM 844 N N . THR A 1 106 ? 18.906 18.812 8.156 1 83.94 106 THR A N 1
ATOM 845 C CA . THR A 1 106 ? 18.609 20.172 8.602 1 83.94 106 THR A CA 1
ATOM 846 C C . THR A 1 106 ? 17.203 20.578 8.164 1 83.94 106 THR A C 1
ATOM 848 O O . THR A 1 106 ? 17.031 21.203 7.105 1 83.94 106 THR A O 1
ATOM 851 N N . ILE A 1 107 ? 16.219 20.141 8.914 1 85.81 107 ILE A N 1
ATOM 852 C CA . ILE A 1 107 ? 14.828 20.438 8.648 1 85.81 107 ILE A CA 1
ATOM 853 C C . ILE A 1 107 ? 14.148 20.922 9.93 1 85.81 107 ILE A C 1
ATOM 855 O O . ILE A 1 107 ? 14.703 20.781 11.023 1 85.81 107 ILE A O 1
ATOM 859 N N . PRO A 1 108 ? 12.992 21.609 9.789 1 84.94 108 PRO A N 1
ATOM 860 C CA . PRO A 1 108 ? 12.289 22.062 10.984 1 84.94 108 PRO A CA 1
ATOM 861 C C . PRO A 1 108 ? 12.016 20.938 11.977 1 84.94 108 PRO A C 1
ATOM 863 O O . PRO A 1 108 ? 11.758 19.812 11.578 1 84.94 108 PRO A O 1
ATOM 866 N N . ASP A 1 109 ? 11.953 21.266 13.258 1 85.75 109 ASP A N 1
ATOM 867 C CA . ASP A 1 109 ? 11.828 20.297 14.336 1 85.75 109 ASP A CA 1
ATOM 868 C C . ASP A 1 109 ? 10.523 19.516 14.234 1 85.75 109 ASP A C 1
ATOM 870 O O . ASP A 1 109 ? 10.484 18.312 14.508 1 85.75 109 ASP A O 1
ATOM 874 N N . ASP A 1 110 ? 9.484 20.203 13.836 1 85.31 110 ASP A N 1
ATOM 875 C CA . ASP A 1 110 ? 8.188 19.531 13.75 1 85.31 110 ASP A CA 1
ATOM 876 C C . ASP A 1 110 ? 8.188 18.469 12.664 1 85.31 110 ASP A C 1
ATOM 878 O O . ASP A 1 110 ? 7.621 17.391 12.844 1 85.31 110 ASP A O 1
ATOM 882 N N . LEU A 1 111 ? 8.789 18.859 11.617 1 88.94 111 LEU A N 1
ATOM 883 C CA . LEU A 1 111 ? 8.891 17.891 10.531 1 88.94 111 LEU A CA 1
ATOM 884 C C . LEU A 1 111 ? 9.773 16.719 10.93 1 88.94 111 LEU A C 1
ATOM 886 O O . LEU A 1 111 ? 9.453 15.57 10.641 1 88.94 111 LEU A O 1
ATOM 890 N N . LYS A 1 112 ? 10.82 17.031 11.594 1 89.69 112 LYS A N 1
ATOM 891 C CA . LYS A 1 112 ? 11.727 15.992 12.062 1 89.69 112 LYS A CA 1
ATOM 892 C C . LYS A 1 112 ? 11.008 15.031 13.008 1 89.69 112 LYS A C 1
ATOM 894 O O . LYS A 1 112 ? 11.172 13.812 12.898 1 89.69 112 LYS A O 1
ATOM 899 N N . ALA A 1 113 ? 10.25 15.562 13.914 1 89.06 113 ALA A N 1
ATOM 900 C CA . ALA A 1 113 ? 9.492 14.75 14.852 1 89.06 113 ALA A CA 1
ATOM 901 C C . ALA A 1 113 ? 8.5 13.852 14.125 1 89.06 113 ALA A C 1
ATOM 903 O O . ALA A 1 113 ? 8.367 12.672 14.453 1 89.06 113 ALA A O 1
ATOM 904 N N . ASP A 1 114 ? 7.855 14.383 13.109 1 90.62 114 ASP A N 1
ATOM 905 C CA . ASP A 1 114 ? 6.93 13.594 12.312 1 90.62 114 ASP A CA 1
ATOM 906 C C . ASP A 1 114 ? 7.66 12.477 11.57 1 90.62 114 ASP A C 1
ATOM 908 O O . ASP A 1 114 ? 7.223 11.32 11.586 1 90.62 114 ASP A O 1
ATOM 912 N N . LEU A 1 115 ? 8.766 12.828 11.008 1 90.94 115 LEU A N 1
ATOM 913 C CA . LEU A 1 115 ? 9.508 11.852 10.219 1 90.94 115 LEU A CA 1
ATOM 914 C C . LEU A 1 115 ? 10.062 10.742 11.102 1 90.94 115 LEU A C 1
ATOM 916 O O . LEU A 1 115 ? 10.133 9.586 10.688 1 90.94 115 LEU A O 1
ATOM 920 N N . GLN A 1 116 ? 10.469 11.086 12.273 1 90.19 116 GLN A N 1
ATOM 921 C CA . GLN A 1 116 ? 10.945 10.078 13.219 1 90.19 116 GLN A CA 1
ATOM 922 C C . GLN A 1 116 ? 9.836 9.102 13.594 1 90.19 116 GLN A C 1
ATOM 924 O O . GLN A 1 116 ? 10.055 7.891 13.617 1 90.19 116 GLN A O 1
ATOM 929 N N . LYS A 1 117 ? 8.75 9.625 13.867 1 90.62 117 LYS A N 1
ATOM 930 C CA . LYS A 1 117 ? 7.602 8.789 14.203 1 90.62 117 LYS A CA 1
ATOM 931 C C . LYS A 1 117 ? 7.219 7.891 13.023 1 90.62 117 LYS A C 1
ATOM 933 O O . LYS A 1 117 ? 6.918 6.711 13.211 1 90.62 117 LYS A O 1
ATOM 938 N N . LEU A 1 118 ? 7.258 8.469 11.906 1 91.81 118 LEU A N 1
ATOM 939 C CA . LEU A 1 118 ? 6.883 7.746 10.703 1 91.81 118 LEU A CA 1
ATOM 940 C C . LEU A 1 118 ? 7.914 6.676 10.359 1 91.81 118 LEU A C 1
ATOM 942 O O . LEU A 1 118 ? 7.562 5.59 9.898 1 91.81 118 LEU A O 1
ATOM 946 N N . GLY A 1 119 ? 9.172 7.035 10.523 1 91.38 119 GLY A N 1
ATOM 947 C CA . GLY A 1 119 ? 10.211 6.027 10.367 1 91.38 119 GLY A CA 1
ATOM 948 C C . GLY A 1 119 ? 10.031 4.84 11.297 1 91.38 119 GLY A C 1
ATOM 949 O O . GLY A 1 119 ? 10.211 3.691 10.883 1 91.38 119 GLY A O 1
ATOM 950 N N . ALA A 1 120 ? 9.672 5.098 12.555 1 91.38 120 ALA A N 1
ATOM 951 C CA . ALA A 1 120 ? 9.414 4.035 13.516 1 91.38 120 ALA A CA 1
ATOM 952 C C . ALA A 1 120 ? 8.211 3.197 13.102 1 91.38 120 ALA A C 1
ATOM 954 O O . ALA A 1 120 ? 8.219 1.971 13.234 1 91.38 120 ALA A O 1
ATOM 955 N N . TYR A 1 121 ? 7.262 3.859 12.609 1 92.62 121 TYR A N 1
ATOM 956 C CA . TYR A 1 121 ? 6.086 3.172 12.094 1 92.62 121 TYR A CA 1
ATOM 957 C C . TYR A 1 121 ? 6.469 2.184 11 1 92.62 121 TYR A C 1
ATOM 959 O O . TYR A 1 121 ? 6.051 1.023 11.031 1 92.62 121 TYR A O 1
ATOM 967 N N . CYS A 1 122 ? 7.23 2.596 10.016 1 94.62 122 CYS A N 1
ATOM 968 C CA . CYS A 1 122 ? 7.613 1.733 8.898 1 94.62 122 CYS A CA 1
ATOM 969 C C . CYS A 1 122 ? 8.508 0.596 9.375 1 94.62 122 CYS A C 1
ATOM 971 O O . CYS A 1 122 ? 8.422 -0.523 8.867 1 94.62 122 CYS A O 1
ATOM 973 N N . ARG A 1 123 ? 9.383 0.931 10.297 1 94.12 123 ARG A N 1
ATOM 974 C CA . ARG A 1 123 ? 10.195 -0.127 10.891 1 94.12 123 ARG A CA 1
ATOM 975 C C . ARG A 1 123 ? 9.312 -1.202 11.516 1 94.12 123 ARG A C 1
ATOM 977 O O . ARG A 1 123 ? 9.492 -2.393 11.25 1 94.12 123 ARG A O 1
ATOM 984 N N . ASP A 1 124 ? 8.336 -0.827 12.289 1 93.12 124 ASP A N 1
ATOM 985 C CA . ASP A 1 124 ? 7.484 -1.756 13.031 1 93.12 124 ASP A CA 1
ATOM 986 C C . ASP A 1 124 ? 6.641 -2.598 12.078 1 93.12 124 ASP A C 1
ATOM 988 O O . ASP A 1 124 ? 6.57 -3.82 12.211 1 93.12 124 ASP A O 1
ATOM 992 N N . ILE A 1 125 ? 6.062 -1.938 11.109 1 93.62 125 ILE A N 1
ATOM 993 C CA . ILE A 1 125 ? 5.184 -2.684 10.211 1 93.62 125 ILE A CA 1
ATOM 994 C C . ILE A 1 125 ? 6.016 -3.594 9.312 1 93.62 125 ILE A C 1
ATOM 996 O O . ILE A 1 125 ? 5.582 -4.691 8.961 1 93.62 125 ILE A O 1
ATOM 1000 N N . THR A 1 126 ? 7.152 -3.18 8.93 1 94.56 126 THR A N 1
ATOM 1001 C CA . THR A 1 126 ? 8.031 -4.02 8.125 1 94.56 126 THR A CA 1
ATOM 1002 C C . THR A 1 126 ? 8.469 -5.254 8.914 1 94.56 126 THR A C 1
ATOM 1004 O O . THR A 1 126 ? 8.586 -6.344 8.352 1 94.56 126 THR A O 1
ATOM 1007 N N . SER A 1 127 ? 8.688 -5.07 10.141 1 90.69 127 SER A N 1
ATOM 1008 C CA . SER A 1 127 ? 9.078 -6.195 10.984 1 90.69 127 SER A CA 1
ATOM 1009 C C . SER A 1 127 ? 7.969 -7.23 11.078 1 90.69 127 SER A C 1
ATOM 1011 O O . SER A 1 127 ? 8.234 -8.414 11.305 1 90.69 127 SER A O 1
ATOM 1013 N N . CYS A 1 128 ? 6.777 -6.781 10.867 1 90.81 128 CYS A N 1
ATOM 1014 C CA . CYS A 1 128 ? 5.613 -7.656 10.922 1 90.81 128 CYS A CA 1
ATOM 1015 C C . CYS A 1 128 ? 5.348 -8.297 9.562 1 90.81 128 CYS A C 1
ATOM 1017 O O . CYS A 1 128 ? 4.598 -9.273 9.461 1 90.81 128 CYS A O 1
ATOM 1019 N N . TYR A 1 129 ? 5.926 -7.742 8.594 1 89.69 129 TYR A N 1
ATOM 1020 C CA . TYR A 1 129 ? 5.723 -8.188 7.219 1 89.69 129 TYR A CA 1
ATOM 1021 C C . TYR A 1 129 ? 6.305 -9.578 7.004 1 89.69 129 TYR A C 1
ATOM 1023 O O . TYR A 1 129 ? 7.488 -9.812 7.266 1 89.69 129 TYR A O 1
ATOM 1031 N N . ASN A 1 130 ? 5.461 -10.484 6.602 1 88 130 ASN A N 1
ATOM 1032 C CA . ASN A 1 130 ? 5.891 -11.828 6.242 1 88 130 ASN A CA 1
ATOM 1033 C C . ASN A 1 130 ? 5.805 -12.062 4.738 1 88 130 ASN A C 1
ATOM 1035 O O . ASN A 1 130 ? 4.723 -12.32 4.207 1 88 130 ASN A O 1
ATOM 1039 N N . PRO A 1 131 ? 6.938 -12.156 4.141 1 85.88 131 PRO A N 1
ATOM 1040 C CA . PRO A 1 131 ? 6.898 -12.273 2.682 1 85.88 131 PRO A CA 1
ATOM 1041 C C . PRO A 1 131 ? 6.656 -13.711 2.215 1 85.88 131 PRO A C 1
ATOM 1043 O O . PRO A 1 131 ? 6.453 -13.945 1.021 1 85.88 131 PRO A O 1
ATOM 1046 N N . ASN A 1 132 ? 6.609 -14.648 3.135 1 82.88 132 ASN A N 1
ATOM 1047 C CA . ASN A 1 132 ? 6.434 -16.047 2.756 1 82.88 132 ASN A CA 1
ATOM 1048 C C . ASN A 1 132 ? 4.965 -16.375 2.508 1 82.88 132 ASN A C 1
ATOM 1050 O O . ASN A 1 132 ? 4.441 -17.359 3.055 1 82.88 132 ASN A O 1
ATOM 1054 N N . ILE A 1 133 ? 4.379 -15.648 1.561 1 81 133 ILE A N 1
ATOM 1055 C CA . ILE A 1 133 ? 2.943 -15.82 1.366 1 81 133 ILE A CA 1
ATOM 1056 C C . ILE A 1 133 ? 2.686 -16.953 0.375 1 81 133 ILE A C 1
ATOM 1058 O O . ILE A 1 133 ? 1.725 -17.703 0.523 1 81 133 ILE A O 1
ATOM 1062 N N . PHE A 1 134 ? 3.504 -17.125 -0.693 1 77.56 134 PHE A N 1
ATOM 1063 C CA . PHE A 1 134 ? 3.266 -18.172 -1.682 1 77.56 134 PHE A CA 1
ATOM 1064 C C . PHE A 1 134 ? 4.328 -19.25 -1.588 1 77.56 134 PHE A C 1
ATOM 1066 O O . PHE A 1 134 ? 4.438 -20.109 -2.475 1 77.56 134 PHE A O 1
ATOM 1073 N N . GLY A 1 135 ? 5.062 -19.281 -0.566 1 74.88 135 GLY A N 1
ATOM 1074 C CA . GLY A 1 135 ? 6.055 -20.328 -0.422 1 74.88 135 GLY A CA 1
ATOM 1075 C C . GLY A 1 135 ? 7.301 -19.875 0.318 1 74.88 135 GLY A C 1
ATOM 1076 O O . GLY A 1 135 ? 7.438 -18.703 0.657 1 74.88 135 GLY A O 1
ATOM 1077 N N . LYS A 1 136 ? 8.078 -20.859 0.472 1 79.5 136 LYS A N 1
ATOM 1078 C CA . LYS A 1 136 ? 9.281 -20.625 1.264 1 79.5 136 LYS A CA 1
ATOM 1079 C C . LYS A 1 136 ? 10.305 -19.797 0.48 1 79.5 136 LYS A C 1
ATOM 1081 O O . LYS A 1 136 ? 10.516 -20.047 -0.709 1 79.5 136 LYS A O 1
ATOM 1086 N N . MET A 1 137 ? 10.805 -18.828 1.102 1 85 137 MET A N 1
ATOM 1087 C CA . MET A 1 137 ? 11.836 -17.969 0.552 1 85 137 MET A CA 1
ATOM 1088 C C . MET A 1 137 ? 13.133 -18.094 1.345 1 85 137 MET A C 1
ATOM 1090 O O . MET A 1 137 ? 13.117 -18.484 2.516 1 85 137 MET A O 1
ATOM 1094 N N . THR A 1 138 ? 14.172 -17.922 0.609 1 88.25 138 THR A N 1
ATOM 1095 C CA . THR A 1 138 ? 15.461 -17.875 1.298 1 88.25 138 THR A CA 1
ATOM 1096 C C . THR A 1 138 ? 15.547 -16.641 2.188 1 88.25 138 THR A C 1
ATOM 1098 O O . THR A 1 138 ? 14.758 -15.695 2.035 1 88.25 138 THR A O 1
ATOM 1101 N N . GLU A 1 139 ? 16.438 -16.641 3.113 1 92.06 139 GLU A N 1
ATOM 1102 C CA . GLU A 1 139 ? 16.641 -15.492 3.986 1 92.06 139 GLU A CA 1
ATOM 1103 C C . GLU A 1 139 ? 16.969 -14.242 3.182 1 92.06 139 GLU A C 1
ATOM 1105 O O . GLU A 1 139 ? 16.5 -13.148 3.494 1 92.06 139 GLU A O 1
ATOM 1110 N N . THR A 1 140 ? 17.766 -14.438 2.184 1 92.38 140 THR A N 1
ATOM 1111 C CA . THR A 1 140 ? 18.156 -13.32 1.327 1 92.38 140 THR A CA 1
ATOM 1112 C C . THR A 1 140 ? 16.938 -12.742 0.613 1 92.38 140 THR A C 1
ATOM 1114 O O . THR A 1 140 ? 16.766 -11.523 0.569 1 92.38 140 THR A O 1
ATOM 1117 N N . GLU A 1 141 ? 16.125 -13.594 0.087 1 88.12 141 GLU A N 1
ATOM 1118 C CA . GLU A 1 141 ? 14.914 -13.156 -0.591 1 88.12 141 GLU A CA 1
ATOM 1119 C C . GLU A 1 141 ? 13.984 -12.422 0.37 1 88.12 141 GLU A C 1
ATOM 1121 O O . GLU A 1 141 ? 13.375 -11.414 0.007 1 88.12 141 GLU A O 1
ATOM 1126 N N . ILE A 1 142 ? 13.898 -12.922 1.566 1 92.44 142 ILE A N 1
ATOM 1127 C CA . ILE A 1 142 ? 13.07 -12.312 2.604 1 92.44 142 ILE A CA 1
ATOM 1128 C C . ILE A 1 142 ? 13.57 -10.906 2.906 1 92.44 142 ILE A C 1
ATOM 1130 O O . ILE A 1 142 ? 12.781 -9.953 2.955 1 92.44 142 ILE A O 1
ATOM 1134 N N . ASN A 1 143 ? 14.852 -10.781 3.037 1 94.88 143 ASN A N 1
ATOM 1135 C CA . ASN A 1 143 ? 15.438 -9.484 3.34 1 94.88 143 ASN A CA 1
ATOM 1136 C C . ASN A 1 143 ? 15.195 -8.484 2.215 1 94.88 143 ASN A C 1
ATOM 1138 O O . ASN A 1 143 ? 14.891 -7.316 2.471 1 94.88 143 ASN A O 1
ATOM 1142 N N . ILE A 1 144 ? 15.266 -8.969 1.05 1 93 144 ILE A N 1
ATOM 1143 C CA . ILE A 1 144 ? 15.031 -8.094 -0.095 1 93 144 ILE A CA 1
ATOM 1144 C C . ILE A 1 144 ? 13.578 -7.637 -0.111 1 93 144 ILE A C 1
ATOM 1146 O O . ILE A 1 144 ? 13.289 -6.449 -0.301 1 93 144 ILE A O 1
ATOM 1150 N N . LYS A 1 145 ? 12.703 -8.539 0.117 1 91.62 145 LYS A N 1
ATOM 1151 C CA . LYS A 1 145 ? 11.281 -8.195 0.126 1 91.62 145 LYS A CA 1
ATOM 1152 C C . LYS A 1 145 ? 10.961 -7.211 1.249 1 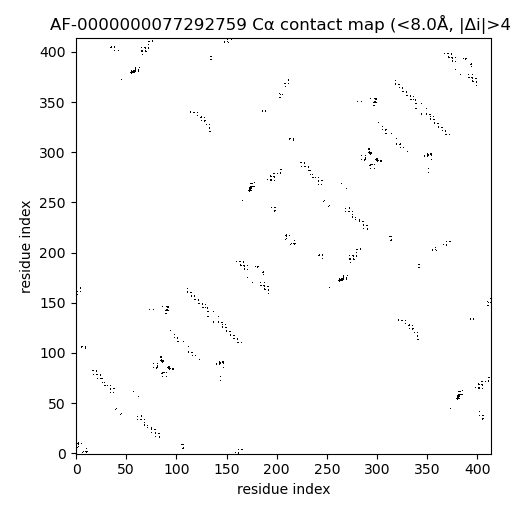91.62 145 LYS A C 1
ATOM 1154 O O . LYS A 1 145 ? 10.156 -6.297 1.07 1 91.62 145 LYS A O 1
ATOM 1159 N N . ARG A 1 146 ? 11.57 -7.375 2.342 1 94.25 146 ARG A N 1
ATOM 1160 C CA . ARG A 1 146 ? 11.383 -6.449 3.453 1 94.25 146 ARG A CA 1
ATOM 1161 C C . ARG A 1 146 ? 11.906 -5.059 3.104 1 94.25 146 ARG A C 1
ATOM 1163 O O . ARG A 1 146 ? 11.289 -4.051 3.449 1 94.25 146 ARG A O 1
ATOM 1170 N N . ALA A 1 147 ? 13.031 -5.055 2.453 1 94.75 147 ALA A N 1
ATOM 1171 C CA . ALA A 1 147 ? 13.594 -3.773 2.033 1 94.75 147 ALA A CA 1
ATOM 1172 C C . ALA A 1 147 ? 12.656 -3.049 1.075 1 94.75 147 ALA A C 1
ATOM 1174 O O . ALA A 1 147 ? 12.422 -1.845 1.216 1 94.75 147 ALA A O 1
ATOM 1175 N N . VAL A 1 148 ? 12.102 -3.785 0.172 1 92.44 148 VAL A N 1
ATOM 1176 C CA . VAL A 1 148 ? 11.164 -3.205 -0.786 1 92.44 148 VAL A CA 1
ATOM 1177 C C . VAL A 1 148 ? 9.93 -2.688 -0.053 1 92.44 148 VAL A C 1
ATOM 1179 O O . VAL A 1 148 ? 9.461 -1.577 -0.317 1 92.44 148 VAL A O 1
ATOM 1182 N N . PHE A 1 149 ? 9.438 -3.463 0.84 1 92.5 149 PHE A N 1
ATOM 1183 C CA . PHE A 1 149 ? 8.281 -3.072 1.633 1 92.5 149 PHE A CA 1
ATOM 1184 C C . PHE A 1 149 ? 8.562 -1.802 2.422 1 92.5 149 PHE A C 1
ATOM 1186 O O . PHE A 1 149 ? 7.742 -0.886 2.453 1 92.5 149 PHE A O 1
ATOM 1193 N N . TYR A 1 150 ? 9.719 -1.737 3.023 1 94.88 150 TYR A N 1
ATOM 1194 C CA . TYR A 1 150 ? 10.102 -0.581 3.826 1 94.88 150 TYR A CA 1
ATOM 1195 C C . TYR A 1 150 ? 10.156 0.682 2.973 1 94.88 150 TYR A C 1
ATOM 1197 O O . TYR A 1 150 ? 9.656 1.733 3.379 1 94.88 150 TYR A O 1
ATOM 1205 N N . VAL A 1 151 ? 10.742 0.578 1.878 1 93.12 151 VAL A N 1
ATOM 1206 C CA . VAL A 1 151 ? 10.906 1.746 1.019 1 93.12 151 VAL A CA 1
ATOM 1207 C C . VAL A 1 151 ? 9.547 2.242 0.549 1 93.12 151 VAL A C 1
ATOM 1209 O O . VAL A 1 151 ? 9.312 3.451 0.458 1 93.12 151 VAL A O 1
ATOM 1212 N N . ARG A 1 152 ? 8.68 1.305 0.262 1 90.25 152 ARG A N 1
ATOM 1213 C CA . ARG A 1 152 ? 7.324 1.692 -0.112 1 90.25 152 ARG A CA 1
ATOM 1214 C C . ARG A 1 152 ? 6.629 2.426 1.031 1 90.25 152 ARG A C 1
ATOM 1216 O O . ARG A 1 152 ? 6.008 3.469 0.819 1 90.25 152 ARG A O 1
ATOM 1223 N N . CYS A 1 153 ? 6.715 1.877 2.154 1 91.88 153 CYS A N 1
ATOM 1224 C CA . CYS A 1 153 ? 6.16 2.506 3.348 1 91.88 153 CYS A CA 1
ATOM 1225 C C . CYS A 1 153 ? 6.758 3.893 3.561 1 91.88 153 CYS A C 1
ATOM 1227 O O . CYS A 1 153 ? 6.027 4.863 3.766 1 91.88 153 CYS A O 1
ATOM 1229 N N . ASP A 1 154 ? 8.086 4 3.486 1 91 154 ASP A N 1
ATOM 1230 C CA . ASP A 1 154 ? 8.812 5.242 3.732 1 91 154 ASP A CA 1
ATOM 1231 C C . ASP A 1 154 ? 8.391 6.332 2.754 1 91 154 ASP A C 1
ATOM 1233 O O . ASP A 1 154 ? 8.18 7.48 3.15 1 91 154 ASP A O 1
ATOM 1237 N N . LYS A 1 155 ? 8.281 5.973 1.55 1 88.19 155 LYS A N 1
ATOM 1238 C CA . LYS A 1 155 ? 7.871 6.934 0.532 1 88.19 155 LYS A CA 1
ATOM 1239 C C . LYS A 1 155 ? 6.477 7.48 0.824 1 88.19 155 LYS A C 1
ATOM 1241 O O . LYS A 1 155 ? 6.234 8.68 0.688 1 88.19 155 LYS A O 1
ATOM 1246 N N . GLU A 1 156 ? 5.633 6.645 1.193 1 85.75 156 GLU A N 1
ATOM 1247 C CA . GLU A 1 156 ? 4.262 7.047 1.482 1 85.75 156 GLU A CA 1
ATOM 1248 C C . GLU A 1 156 ? 4.203 7.988 2.682 1 85.75 156 GLU A C 1
ATOM 1250 O O . GLU A 1 156 ? 3.59 9.055 2.609 1 85.75 156 GLU A O 1
ATOM 1255 N N . VAL A 1 157 ? 4.863 7.578 3.688 1 88.44 157 VAL A N 1
ATOM 1256 C CA . VAL A 1 157 ? 4.719 8.352 4.914 1 88.44 157 VAL A CA 1
ATOM 1257 C C . VAL A 1 157 ? 5.492 9.664 4.793 1 88.44 157 VAL A C 1
ATOM 1259 O O . VAL A 1 157 ? 5.094 10.688 5.359 1 88.44 157 VAL A O 1
ATOM 1262 N N . ARG A 1 158 ? 6.566 9.703 4.125 1 86.88 158 ARG A N 1
ATOM 1263 C CA . ARG A 1 158 ? 7.273 10.953 3.859 1 86.88 158 ARG A CA 1
ATOM 1264 C C . ARG A 1 158 ? 6.395 11.93 3.088 1 86.88 158 ARG A C 1
ATOM 1266 O O . ARG A 1 158 ? 6.363 13.117 3.396 1 86.88 158 ARG A O 1
ATOM 1273 N N . SER A 1 159 ? 5.742 11.383 2.135 1 86.06 159 SER A N 1
ATOM 1274 C CA . SER A 1 159 ? 4.816 12.211 1.372 1 86.06 159 SER A CA 1
ATOM 1275 C C . SER A 1 159 ? 3.725 12.789 2.268 1 86.06 159 SER A C 1
ATOM 1277 O O . SER A 1 159 ? 3.365 13.961 2.139 1 86.06 159 SER A O 1
ATOM 1279 N N . MET A 1 160 ? 3.256 12.023 3.119 1 86.5 160 MET A N 1
ATOM 1280 C CA . MET A 1 160 ? 2.217 12.477 4.039 1 86.5 160 MET A CA 1
ATOM 1281 C C . MET A 1 160 ? 2.75 13.562 4.969 1 86.5 160 MET A C 1
ATOM 1283 O O . MET A 1 160 ? 2.066 14.555 5.227 1 86.5 160 MET A O 1
ATOM 1287 N N . ALA A 1 161 ? 3.973 13.32 5.453 1 89.19 161 ALA A N 1
ATOM 1288 C CA . ALA A 1 161 ? 4.586 14.312 6.324 1 89.19 161 ALA A CA 1
ATOM 1289 C C . ALA A 1 161 ? 4.75 15.648 5.602 1 89.19 161 ALA A C 1
ATOM 1291 O O . ALA A 1 161 ? 4.504 16.703 6.176 1 89.19 161 ALA A O 1
ATOM 1292 N N . CYS A 1 162 ? 5.164 15.578 4.383 1 87.75 162 CYS A N 1
ATOM 1293 C CA . CYS A 1 162 ? 5.355 16.781 3.59 1 87.75 162 CYS A CA 1
ATOM 1294 C C . CYS A 1 162 ? 4.02 17.469 3.307 1 87.75 162 CYS A C 1
ATOM 1296 O O . CYS A 1 162 ? 3.922 18.688 3.367 1 87.75 162 CYS A O 1
ATOM 1298 N N . MET A 1 163 ? 3.027 16.734 3.064 1 85.06 163 MET A N 1
ATOM 1299 C CA . MET A 1 163 ? 1.698 17.297 2.85 1 85.06 163 MET A CA 1
ATOM 1300 C C . MET A 1 163 ? 1.173 17.953 4.121 1 85.06 163 MET A C 1
ATOM 1302 O O . MET A 1 163 ? 0.615 19.062 4.07 1 85.06 163 MET A O 1
ATOM 1306 N N . LYS A 1 164 ? 1.345 17.312 5.184 1 88.56 164 LYS A N 1
ATOM 1307 C CA . LYS A 1 164 ? 0.909 17.875 6.457 1 88.56 164 LYS A CA 1
ATOM 1308 C C . LYS A 1 164 ? 1.611 19.203 6.734 1 88.56 164 LYS A C 1
ATOM 1310 O O . LYS A 1 164 ? 0.98 20.156 7.18 1 88.56 164 LYS A O 1
ATOM 1315 N N . LYS A 1 165 ? 2.896 19.141 6.555 1 87.81 165 LYS A N 1
ATOM 1316 C CA . LYS A 1 165 ? 3.67 20.375 6.723 1 87.81 165 LYS A CA 1
ATOM 1317 C C . LYS A 1 165 ? 3.113 21.5 5.859 1 87.81 165 LYS A C 1
ATOM 1319 O O . LYS A 1 165 ? 2.963 22.625 6.328 1 87.81 165 LYS A O 1
ATOM 1324 N N . ASP A 1 166 ? 2.814 21.203 4.637 1 84.5 166 ASP A N 1
ATOM 1325 C CA . ASP A 1 166 ? 2.289 22.203 3.717 1 84.5 166 ASP A CA 1
ATOM 1326 C C . ASP A 1 166 ? 0.912 22.703 4.16 1 84.5 166 ASP A C 1
ATOM 1328 O O . ASP A 1 166 ? 0.629 23.891 4.121 1 84.5 166 ASP A O 1
ATOM 1332 N N . ILE A 1 167 ? 0.1 21.844 4.516 1 84.88 167 ILE A N 1
ATOM 1333 C CA . ILE A 1 167 ? -1.229 22.203 4.996 1 84.88 167 ILE A CA 1
ATOM 1334 C C . ILE A 1 167 ? -1.105 23.109 6.223 1 84.88 167 ILE A C 1
ATOM 1336 O O . ILE A 1 167 ? -1.783 24.141 6.312 1 84.88 167 ILE A O 1
ATOM 1340 N N . LYS A 1 168 ? -0.26 22.734 7.117 1 87.56 168 LYS A N 1
ATOM 1341 C CA . LYS A 1 168 ? -0.062 23.531 8.328 1 87.56 168 LYS A CA 1
ATOM 1342 C C . LYS A 1 168 ? 0.415 24.938 7.992 1 87.56 168 LYS A C 1
ATOM 1344 O O . LYS A 1 168 ? -0.054 25.906 8.578 1 87.56 168 LYS A O 1
ATOM 1349 N N . ALA A 1 169 ? 1.304 24.984 7.051 1 83.94 169 ALA A N 1
ATOM 1350 C CA . ALA A 1 169 ? 1.855 26.281 6.645 1 83.94 169 ALA A CA 1
ATOM 1351 C C . ALA A 1 169 ? 0.784 27.156 6.012 1 83.94 169 ALA A C 1
ATOM 1353 O O . ALA A 1 169 ? 0.893 28.391 6.023 1 83.94 169 ALA A O 1
ATOM 1354 N N . HIS A 1 170 ? -0.271 26.562 5.562 1 82.5 170 HIS A N 1
ATOM 1355 C CA . HIS A 1 170 ? -1.28 27.328 4.832 1 82.5 170 HIS A CA 1
ATOM 1356 C C . HIS A 1 170 ? -2.633 27.266 5.535 1 82.5 170 HIS A C 1
ATOM 1358 O O . HIS A 1 170 ? -3.674 27.453 4.902 1 82.5 170 HIS A O 1
ATOM 1364 N N . LEU A 1 171 ? -2.582 26.984 6.719 1 85.75 171 LEU A N 1
ATOM 1365 C CA . LEU A 1 171 ? -3.82 26.828 7.477 1 85.75 171 LEU A CA 1
ATOM 1366 C C . LEU A 1 171 ? -4.672 28.094 7.387 1 85.75 171 LEU A C 1
ATOM 1368 O O . LEU A 1 171 ? -5.902 28.016 7.398 1 85.75 171 LEU A O 1
ATOM 1372 N N . ALA A 1 172 ? -3.971 29.188 7.328 1 80.38 172 ALA A N 1
ATOM 1373 C CA . ALA A 1 172 ? -4.684 30.469 7.266 1 80.38 172 ALA A CA 1
ATOM 1374 C C . ALA A 1 172 ? -5.531 30.562 6 1 80.38 172 ALA A C 1
ATOM 1376 O O . ALA A 1 172 ? -6.477 31.344 5.938 1 80.38 172 ALA A O 1
ATOM 1377 N N . GLU A 1 173 ? -5.164 29.75 5.055 1 81.5 173 GLU A N 1
ATOM 1378 C CA . GLU A 1 173 ? -5.902 29.75 3.797 1 81.5 173 GLU A CA 1
ATOM 1379 C C . GLU A 1 173 ? -7.168 28.891 3.904 1 81.5 173 GLU A C 1
ATOM 1381 O O . GLU A 1 173 ? -8.047 28.969 3.043 1 81.5 173 GLU A O 1
ATOM 1386 N N . PHE A 1 174 ? -7.215 28.125 4.922 1 81.44 174 PHE A N 1
ATOM 1387 C CA . PHE A 1 174 ? -8.375 27.281 5.184 1 81.44 174 PHE A CA 1
ATOM 1388 C C . PHE A 1 174 ? -9.273 27.906 6.238 1 81.44 174 PHE A C 1
ATOM 1390 O O . PHE A 1 174 ? -8.812 28.297 7.312 1 81.44 174 PHE A O 1
ATOM 1397 N N . ASP A 1 175 ? -10.516 28.109 5.867 1 84 175 ASP A N 1
ATOM 1398 C CA . ASP A 1 175 ? -11.453 28.516 6.91 1 84 175 ASP A CA 1
ATOM 1399 C C . ASP A 1 175 ? -11.867 27.312 7.762 1 84 175 ASP A C 1
ATOM 1401 O O . ASP A 1 175 ? -12.82 26.609 7.434 1 84 175 ASP A O 1
ATOM 1405 N N . THR A 1 176 ? -11.156 27.141 8.867 1 83.56 176 THR A N 1
ATOM 1406 C CA . THR A 1 176 ? -11.352 25.984 9.734 1 83.56 176 THR A CA 1
ATOM 1407 C C . THR A 1 176 ? -12.219 26.344 10.938 1 83.56 176 THR A C 1
ATOM 1409 O O . THR A 1 176 ? -12.141 25.703 11.984 1 83.56 176 THR A O 1
ATOM 1412 N N . SER A 1 177 ? -12.992 27.359 10.844 1 84.69 177 SER A N 1
ATOM 1413 C CA . SER A 1 177 ? -13.766 27.875 11.969 1 84.69 177 SER A CA 1
ATOM 1414 C C . SER A 1 177 ? -14.773 26.844 12.453 1 84.69 177 SER A C 1
ATOM 1416 O O . SER A 1 177 ? -15.133 26.828 13.633 1 84.69 177 SER A O 1
ATOM 1418 N N . SER A 1 178 ? -15.133 25.984 11.586 1 82.25 178 SER A N 1
ATOM 1419 C CA . SER A 1 178 ? -16.141 25 11.953 1 82.25 178 SER A CA 1
ATOM 1420 C C . SER A 1 178 ? -15.516 23.766 12.562 1 82.25 178 SER A C 1
ATOM 1422 O O . SER A 1 178 ? -16.219 22.891 13.078 1 82.25 178 SER A O 1
ATOM 1424 N N . MET A 1 179 ? -14.25 23.734 12.516 1 83.25 179 MET A N 1
ATOM 1425 C CA . MET A 1 179 ? -13.57 22.547 13.055 1 83.25 179 MET A CA 1
ATOM 1426 C C . MET A 1 179 ? -13.336 22.703 14.555 1 83.25 179 MET A C 1
ATOM 1428 O O . MET A 1 179 ? -12.914 23.75 15.023 1 83.25 179 MET A O 1
ATOM 1432 N N . PRO A 1 180 ? -13.648 21.594 15.203 1 81.69 180 PRO A N 1
ATOM 1433 C CA . PRO A 1 180 ? -13.523 21.672 16.656 1 81.69 180 PRO A CA 1
ATOM 1434 C C . PRO A 1 180 ? -12.07 21.828 17.125 1 81.69 180 PRO A C 1
ATOM 1436 O O . PRO A 1 180 ? -11.812 22.438 18.156 1 81.69 180 PRO A O 1
ATOM 1439 N N . GLU A 1 181 ? -11.203 21.297 16.391 1 82.56 181 GLU A N 1
ATOM 1440 C CA . GLU A 1 181 ? -9.789 21.375 16.75 1 82.56 181 GLU A CA 1
ATOM 1441 C C . GLU A 1 181 ? -9.203 22.75 16.438 1 82.56 181 GLU A C 1
ATOM 1443 O O . GLU A 1 181 ? -9.523 23.344 15.414 1 82.56 181 GLU A O 1
ATOM 1448 N N . LYS A 1 182 ? -8.352 23.125 17.5 1 84.25 182 LYS A N 1
ATOM 1449 C CA . LYS A 1 182 ? -7.754 24.438 17.297 1 84.25 182 LYS A CA 1
ATOM 1450 C C . LYS A 1 182 ? -6.23 24.344 17.203 1 84.25 182 LYS A C 1
ATOM 1452 O O . LYS A 1 182 ? -5.574 25.266 16.719 1 84.25 182 LYS A O 1
ATOM 1457 N N . ASP A 1 183 ? -5.676 23.203 17.688 1 87.88 183 ASP A N 1
ATOM 1458 C CA . ASP A 1 183 ? -4.238 23 17.547 1 87.88 183 ASP A CA 1
ATOM 1459 C C . ASP A 1 183 ? -3.842 22.859 16.078 1 87.88 183 ASP A C 1
ATOM 1461 O O . ASP A 1 183 ? -4.332 21.984 15.383 1 87.88 183 ASP A O 1
ATOM 1465 N N . PRO A 1 184 ? -2.959 23.75 15.672 1 88.38 184 PRO A N 1
ATOM 1466 C CA . PRO A 1 184 ? -2.602 23.75 14.25 1 88.38 184 PRO A CA 1
ATOM 1467 C C . PRO A 1 184 ? -2.059 22.406 13.781 1 88.38 184 PRO A C 1
ATOM 1469 O O . PRO A 1 184 ? -2.305 21.984 12.641 1 88.38 184 PRO A O 1
ATOM 1472 N N . ASN A 1 185 ? -1.33 21.766 14.625 1 87.38 185 ASN A N 1
ATOM 1473 C CA . ASN A 1 185 ? -0.765 20.469 14.25 1 87.38 185 ASN A CA 1
ATOM 1474 C C . ASN A 1 185 ? -1.851 19.406 14.086 1 87.38 185 ASN A C 1
ATOM 1476 O O . ASN A 1 185 ? -1.825 18.625 13.125 1 87.38 185 ASN A O 1
ATOM 1480 N N . VAL A 1 186 ? -2.791 19.422 14.922 1 87.06 186 VAL A N 1
ATOM 1481 C CA . VAL A 1 186 ? -3.879 18.453 14.875 1 87.06 186 VAL A CA 1
ATOM 1482 C C . VAL A 1 186 ? -4.816 18.797 13.719 1 87.06 186 VAL A C 1
ATOM 1484 O O . VAL A 1 186 ? -5.281 17.891 13.008 1 87.06 186 VAL A O 1
ATOM 1487 N N . LEU A 1 187 ? -5.012 20.016 13.547 1 89.12 187 LEU A N 1
ATOM 1488 C CA . LEU A 1 187 ? -5.875 20.484 12.461 1 89.12 187 LEU A CA 1
ATOM 1489 C C . LEU A 1 187 ? -5.297 20.094 11.109 1 89.12 187 LEU A C 1
ATOM 1491 O O . LEU A 1 187 ? -6.02 19.609 10.227 1 89.12 187 LEU A O 1
ATOM 1495 N N . ALA A 1 188 ? -4.039 20.281 10.945 1 89.38 188 ALA A N 1
ATOM 1496 C CA . ALA A 1 188 ? -3.369 19.938 9.695 1 89.38 188 ALA A CA 1
ATOM 1497 C C . ALA A 1 188 ? -3.467 18.438 9.414 1 89.38 188 ALA A C 1
ATOM 1499 O O . ALA A 1 188 ? -3.705 18.016 8.273 1 89.38 188 ALA A O 1
ATOM 1500 N N . ALA A 1 189 ? -3.309 17.688 10.461 1 88.94 189 ALA A N 1
ATOM 1501 C CA . ALA A 1 189 ? -3.41 16.234 10.32 1 88.94 189 ALA A CA 1
ATOM 1502 C C . ALA A 1 189 ? -4.82 15.82 9.906 1 88.94 189 ALA A C 1
ATOM 1504 O O . ALA A 1 189 ? -4.988 14.961 9.039 1 88.94 189 ALA A O 1
ATOM 1505 N N . LYS A 1 190 ? -5.801 16.438 10.477 1 87.38 190 LYS A N 1
ATOM 1506 C CA . LYS A 1 190 ? -7.188 16.109 10.156 1 87.38 190 LYS A CA 1
ATOM 1507 C C . LYS A 1 190 ? -7.516 16.469 8.711 1 87.38 190 LYS A C 1
ATOM 1509 O O . LYS A 1 190 ? -8.188 15.711 8.016 1 87.38 190 LYS A O 1
ATOM 1514 N N . LEU A 1 191 ? -7.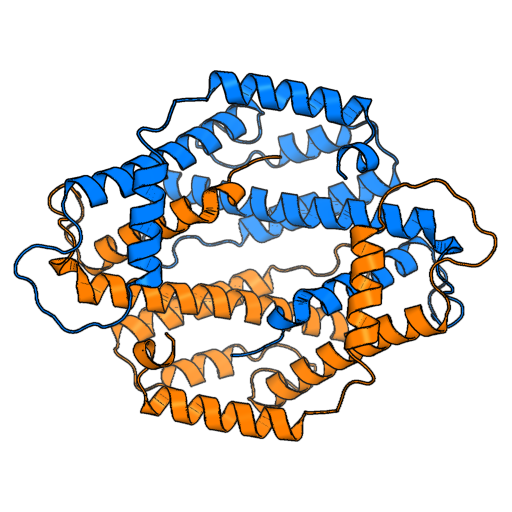086 17.609 8.32 1 86.75 191 LEU A N 1
ATOM 1515 C CA . LEU A 1 191 ? -7.301 18.016 6.941 1 86.75 191 LEU A CA 1
ATOM 1516 C C . LEU A 1 191 ? -6.57 17.094 5.973 1 86.75 191 LEU A C 1
ATOM 1518 O O . LEU A 1 191 ? -7.121 16.703 4.938 1 86.75 191 LEU A O 1
ATOM 1522 N N . LEU A 1 192 ? -5.367 16.703 6.316 1 87.25 192 LEU A N 1
ATOM 1523 C CA . LEU A 1 192 ? -4.605 15.766 5.508 1 87.25 192 LEU A CA 1
ATOM 1524 C C . LEU A 1 192 ? -5.383 14.469 5.305 1 87.25 192 LEU A C 1
ATOM 1526 O O . LEU A 1 192 ? -5.547 14.008 4.172 1 87.25 192 LEU A O 1
ATOM 1530 N N . TYR A 1 193 ? -5.883 13.945 6.371 1 85.62 193 TYR A N 1
ATOM 1531 C CA . TYR A 1 193 ? -6.598 12.68 6.297 1 85.62 193 TYR A CA 1
ATOM 1532 C C . TYR A 1 193 ? -7.879 12.82 5.484 1 85.62 193 TYR A C 1
ATOM 1534 O O . TYR A 1 193 ? -8.266 11.898 4.758 1 85.62 193 TYR A O 1
ATOM 1542 N N . ALA A 1 194 ? -8.5 13.922 5.656 1 84.25 194 ALA A N 1
ATOM 1543 C CA . ALA A 1 194 ? -9.703 14.164 4.859 1 84.25 194 ALA A CA 1
ATOM 1544 C C . ALA A 1 194 ? -9.375 14.164 3.367 1 84.25 194 ALA A C 1
ATOM 1546 O O . ALA A 1 194 ? -10.086 13.539 2.572 1 84.25 194 ALA A O 1
ATOM 1547 N N . PHE A 1 195 ? -8.32 14.75 3.098 1 81.62 195 PHE A N 1
ATOM 1548 C CA . PHE A 1 195 ? -7.926 14.852 1.697 1 81.62 195 PHE A CA 1
ATOM 1549 C C . PHE A 1 195 ? -7.535 13.484 1.146 1 81.62 195 PHE A C 1
ATOM 1551 O O . PHE A 1 195 ? -7.941 13.117 0.042 1 81.62 195 PHE A O 1
ATOM 1558 N N . ILE A 1 196 ? -6.809 12.742 1.881 1 80.62 196 ILE A N 1
ATOM 1559 C CA . ILE A 1 196 ? -6.336 11.43 1.438 1 80.62 196 ILE A CA 1
ATOM 1560 C C . ILE A 1 196 ? -7.523 10.484 1.27 1 80.62 196 ILE A C 1
ATOM 1562 O O . ILE A 1 196 ? -7.57 9.695 0.323 1 80.62 196 ILE A O 1
ATOM 1566 N N . ASN A 1 197 ? -8.414 10.578 2.119 1 77.44 197 ASN A N 1
ATOM 1567 C CA . ASN A 1 197 ? -9.586 9.711 2.047 1 77.44 197 ASN A CA 1
ATOM 1568 C C . ASN A 1 197 ? -10.445 10.023 0.824 1 77.44 197 ASN A C 1
ATOM 1570 O O . ASN A 1 197 ? -10.945 9.109 0.165 1 77.44 197 ASN A O 1
ATOM 1574 N N . VAL A 1 198 ? -10.594 11.234 0.579 1 73.75 198 VAL A N 1
ATOM 1575 C CA . VAL A 1 198 ? -11.391 11.633 -0.576 1 73.75 198 VAL A CA 1
ATOM 1576 C C . VAL A 1 198 ? -10.711 11.164 -1.86 1 73.75 198 VAL A C 1
ATOM 1578 O O . VAL A 1 198 ? -11.375 10.672 -2.775 1 73.75 198 VAL A O 1
ATOM 1581 N N . GLU A 1 199 ? -9.484 11.211 -1.847 1 69.44 199 GLU A N 1
ATOM 1582 C CA . GLU A 1 199 ? -8.734 10.789 -3.025 1 69.44 199 GLU A CA 1
ATOM 1583 C C . GLU A 1 199 ? -8.766 9.266 -3.189 1 69.44 199 GLU A C 1
ATOM 1585 O O . GLU A 1 199 ? -8.812 8.766 -4.312 1 69.44 199 GLU A O 1
ATOM 1590 N N . GLY A 1 200 ? -8.734 8.664 -2.09 1 68 200 GLY A N 1
ATOM 1591 C CA . GLY A 1 200 ? -8.664 7.207 -2.113 1 68 200 GLY A CA 1
ATOM 1592 C C . GLY A 1 200 ? -10.023 6.543 -2.127 1 68 200 GLY A C 1
ATOM 1593 O O . GLY A 1 200 ? -10.203 5.461 -1.565 1 68 200 GLY A O 1
ATOM 1594 N N . ASN A 1 201 ? -10.984 7.086 -2.703 1 63.88 201 ASN A N 1
ATOM 1595 C CA . ASN A 1 201 ? -12.352 6.574 -2.703 1 63.88 201 ASN A CA 1
ATOM 1596 C C . ASN A 1 201 ? -12.414 5.141 -3.225 1 63.88 201 ASN A C 1
ATOM 1598 O O . ASN A 1 201 ? -13.156 4.316 -2.697 1 63.88 201 ASN A O 1
ATOM 1602 N N . ASP A 1 202 ? -11.641 4.852 -4.086 1 66.69 202 ASP A N 1
ATOM 1603 C CA . ASP A 1 202 ? -11.641 3.512 -4.656 1 66.69 202 ASP A CA 1
ATOM 1604 C C . ASP A 1 202 ? -11.102 2.488 -3.66 1 66.69 202 ASP A C 1
ATOM 1606 O O . ASP A 1 202 ? -11.492 1.319 -3.689 1 66.69 202 ASP A O 1
ATOM 1610 N N . ASP A 1 203 ? -10.391 3.01 -2.809 1 68.19 203 ASP A N 1
ATOM 1611 C CA . ASP A 1 203 ? -9.805 2.133 -1.801 1 68.19 203 ASP A CA 1
ATOM 1612 C C . ASP A 1 203 ? -10.867 1.61 -0.84 1 68.19 203 ASP A C 1
ATOM 1614 O O . ASP A 1 203 ? -10.711 0.536 -0.256 1 68.19 203 ASP A O 1
ATOM 1618 N N . LEU A 1 204 ? -11.953 2.297 -0.823 1 72.94 204 LEU A N 1
ATOM 1619 C CA . LEU A 1 204 ? -12.984 1.955 0.153 1 72.94 204 LEU A CA 1
ATOM 1620 C C . LEU A 1 204 ? -14.062 1.084 -0.479 1 72.94 204 LEU A C 1
ATOM 1622 O O . LEU A 1 204 ? -14.969 0.607 0.212 1 72.94 204 LEU A O 1
ATOM 1626 N N . LYS A 1 205 ? -13.82 0.793 -1.729 1 75.12 205 LYS A N 1
ATOM 1627 C CA . LYS A 1 205 ? -14.734 -0.118 -2.406 1 75.12 205 LYS A CA 1
ATOM 1628 C C . LYS A 1 205 ? -14.352 -1.573 -2.154 1 75.12 205 LYS A C 1
ATOM 1630 O O . LYS A 1 205 ? -13.172 -1.926 -2.205 1 75.12 205 LYS A O 1
ATOM 1635 N N . LEU A 1 206 ? -15.359 -2.363 -1.85 1 74.56 206 LEU A N 1
ATOM 1636 C CA . LEU A 1 206 ? -15.078 -3.756 -1.519 1 74.56 206 LEU A CA 1
ATOM 1637 C C . LEU A 1 206 ? -14.914 -4.594 -2.781 1 74.56 206 LEU A C 1
ATOM 1639 O O . LEU A 1 206 ? -14.414 -5.723 -2.725 1 74.56 206 LEU A O 1
ATOM 1643 N N . TYR A 1 207 ? -15.477 -4.18 -3.984 1 63.78 207 TYR A N 1
ATOM 1644 C CA . TYR A 1 207 ? -15.32 -4.844 -5.273 1 63.78 207 TYR A CA 1
ATOM 1645 C C . TYR A 1 207 ? -15.141 -3.828 -6.395 1 63.78 207 TYR A C 1
ATOM 1647 O O . TYR A 1 207 ? -15.531 -2.668 -6.254 1 63.78 207 TYR A O 1
ATOM 1655 N N . MET B 1 1 ? -12.016 -10.719 -13.445 1 63.88 1 MET B N 1
ATOM 1656 C CA . MET B 1 1 ? -10.93 -11.492 -12.852 1 63.88 1 MET B CA 1
ATOM 1657 C C . MET B 1 1 ? -11.43 -12.305 -11.664 1 63.88 1 MET B C 1
ATOM 1659 O O . MET B 1 1 ? -11.312 -13.531 -11.648 1 63.88 1 MET B O 1
ATOM 1663 N N . MET B 1 2 ? -12.219 -11.727 -10.82 1 71.94 2 MET B N 1
ATOM 1664 C CA . MET B 1 2 ? -12.633 -12.43 -9.609 1 71.94 2 MET B CA 1
ATOM 1665 C C . MET B 1 2 ? -13.648 -13.516 -9.93 1 71.94 2 MET B C 1
ATOM 1667 O O . MET B 1 2 ? -13.609 -14.602 -9.352 1 71.94 2 MET B O 1
ATOM 1671 N N . GLU B 1 3 ? -14.453 -13.141 -10.867 1 76.94 3 GLU B N 1
ATOM 1672 C CA . GLU B 1 3 ? -15.445 -14.133 -11.273 1 76.94 3 GLU B CA 1
ATOM 1673 C C . GLU B 1 3 ? -14.773 -15.391 -11.812 1 76.94 3 GLU B C 1
ATOM 1675 O O . GLU B 1 3 ? -15.164 -16.5 -11.461 1 76.94 3 GLU B O 1
ATOM 1680 N N . SER B 1 4 ? -13.82 -15.141 -12.641 1 78.25 4 SER B N 1
ATOM 1681 C CA . SER B 1 4 ? -13.094 -16.266 -13.203 1 78.25 4 SER B CA 1
ATOM 1682 C C . SER B 1 4 ? -12.25 -16.969 -12.133 1 78.25 4 SER B C 1
ATOM 1684 O O . SER B 1 4 ? -12.047 -18.188 -12.195 1 78.25 4 SER B O 1
ATOM 1686 N N . CYS B 1 5 ? -11.844 -16.297 -11.227 1 84.12 5 CYS B N 1
ATOM 1687 C CA . CYS B 1 5 ? -10.953 -16.812 -10.188 1 84.12 5 CYS B CA 1
ATOM 1688 C C . CYS B 1 5 ? -11.719 -17.641 -9.164 1 84.12 5 CYS B C 1
ATOM 1690 O O . CYS B 1 5 ? -11.328 -18.75 -8.844 1 84.12 5 CYS B O 1
ATOM 1692 N N . PHE B 1 6 ? -12.852 -17.172 -8.797 1 84.69 6 PHE B N 1
ATOM 1693 C CA . PHE B 1 6 ? -13.586 -17.781 -7.695 1 84.69 6 PHE B CA 1
ATOM 1694 C C . PHE B 1 6 ? -14.719 -18.672 -8.227 1 84.69 6 PHE B C 1
ATOM 1696 O O . PHE B 1 6 ? -15.281 -19.469 -7.484 1 84.69 6 PHE B O 1
ATOM 1703 N N . GLY B 1 7 ? -14.969 -18.547 -9.484 1 83.06 7 GLY B N 1
ATOM 1704 C CA . GLY B 1 7 ? -16.125 -19.219 -10.055 1 83.06 7 GLY B CA 1
ATOM 1705 C C . GLY B 1 7 ? -17.359 -18.344 -10.086 1 83.06 7 GLY B C 1
ATOM 1706 O O . GLY B 1 7 ? -17.578 -17.531 -9.18 1 83.06 7 GLY B O 1
ATOM 1707 N N . GLY B 1 8 ? -18.125 -18.516 -11.078 1 82.31 8 GLY B N 1
ATOM 1708 C CA . GLY B 1 8 ? -19.281 -17.656 -11.32 1 82.31 8 GLY B CA 1
ATOM 1709 C C . GLY B 1 8 ? -20.312 -17.703 -10.203 1 82.31 8 GLY B C 1
ATOM 1710 O O . GLY B 1 8 ? -20.75 -16.656 -9.727 1 82.31 8 GLY B O 1
ATOM 1711 N N . ASP B 1 9 ? -20.641 -18.859 -9.719 1 82.81 9 ASP B N 1
ATOM 1712 C CA . ASP B 1 9 ? -21.688 -19 -8.719 1 82.81 9 ASP B CA 1
ATOM 1713 C C . ASP B 1 9 ? -21.281 -18.344 -7.398 1 82.81 9 ASP B C 1
ATOM 1715 O O . ASP B 1 9 ? -22.047 -17.578 -6.812 1 82.81 9 ASP B O 1
ATOM 1719 N N . THR B 1 10 ? -20.078 -18.672 -6.977 1 82.25 10 THR B N 1
ATOM 1720 C CA . THR B 1 10 ? -19.562 -18.109 -5.73 1 82.25 10 THR B CA 1
ATOM 1721 C C . THR B 1 10 ? -19.469 -16.594 -5.82 1 82.25 10 THR B C 1
ATOM 1723 O O . THR B 1 10 ? -19.875 -15.883 -4.902 1 82.25 10 THR B O 1
ATOM 1726 N N . TYR B 1 11 ? -19 -16.125 -6.918 1 83.88 11 TYR B N 1
ATOM 1727 C CA . TYR B 1 11 ? -18.859 -14.688 -7.113 1 83.88 11 TYR B CA 1
ATOM 1728 C C . TYR B 1 11 ? -20.219 -14 -7.156 1 83.88 11 TYR B C 1
ATOM 1730 O O . TYR B 1 11 ? -20.406 -12.945 -6.539 1 83.88 11 TYR B O 1
ATOM 1738 N N . ASP B 1 12 ? -21.109 -14.578 -7.828 1 85.69 12 ASP B N 1
ATOM 1739 C CA . ASP B 1 12 ? -22.438 -13.977 -7.969 1 85.69 12 ASP B CA 1
ATOM 1740 C C . ASP B 1 12 ? -23.141 -13.883 -6.617 1 85.69 12 ASP B C 1
ATOM 1742 O O . ASP B 1 12 ? -23.781 -12.867 -6.32 1 85.69 12 ASP B O 1
ATOM 1746 N N . LEU B 1 13 ? -23 -14.891 -5.852 1 84.75 13 LEU B N 1
ATOM 1747 C CA . LEU B 1 13 ? -23.625 -14.883 -4.535 1 84.75 13 LEU B CA 1
ATOM 1748 C C . LEU B 1 13 ? -23.016 -13.805 -3.648 1 84.75 13 LEU B C 1
ATOM 1750 O O . LEU B 1 13 ? -23.734 -13.047 -2.994 1 84.75 13 LEU B O 1
ATOM 1754 N N . TRP B 1 14 ? -21.75 -13.781 -3.627 1 85 14 TRP B N 1
ATOM 1755 C CA . TRP B 1 14 ? -21.062 -12.773 -2.818 1 85 14 TRP B CA 1
ATOM 1756 C C . TRP B 1 14 ? -21.406 -11.367 -3.307 1 85 14 TRP B C 1
ATOM 1758 O O . TRP B 1 14 ? -21.656 -10.469 -2.504 1 85 14 TRP B O 1
ATOM 1768 N N . TYR B 1 15 ? -21.438 -11.18 -4.582 1 85.56 15 TYR B N 1
ATOM 1769 C CA . TYR B 1 15 ? -21.75 -9.883 -5.172 1 85.56 15 TYR B CA 1
ATOM 1770 C C . TYR B 1 15 ? -23.172 -9.453 -4.82 1 85.56 15 TYR B C 1
ATOM 1772 O O . TYR B 1 15 ? -23.406 -8.289 -4.48 1 85.56 15 TYR B O 1
ATOM 1780 N N . ALA B 1 16 ? -24.031 -10.391 -4.945 1 88.88 16 ALA B N 1
ATOM 1781 C CA . ALA B 1 16 ? -25.422 -10.086 -4.617 1 88.88 16 ALA B CA 1
ATOM 1782 C C . ALA B 1 16 ? -25.562 -9.648 -3.16 1 88.88 16 ALA B C 1
ATOM 1784 O O . ALA B 1 16 ? -26.266 -8.688 -2.855 1 88.88 16 ALA B O 1
ATOM 1785 N N . GLN B 1 17 ? -24.906 -10.359 -2.314 1 88.69 17 GLN B N 1
ATOM 1786 C CA . GLN B 1 17 ? -24.922 -10 -0.902 1 88.69 17 GLN B CA 1
ATOM 1787 C C . GLN B 1 17 ? -24.297 -8.625 -0.681 1 88.69 17 GLN B C 1
ATOM 1789 O O . GLN B 1 17 ? -24.844 -7.801 0.061 1 88.69 17 GLN B O 1
ATOM 1794 N N . SER B 1 18 ? -23.203 -8.414 -1.285 1 87.81 18 SER B N 1
ATOM 1795 C CA . SER B 1 18 ? -22.5 -7.141 -1.163 1 87.81 18 SER B CA 1
ATOM 1796 C C . SER B 1 18 ? -23.344 -5.992 -1.696 1 87.81 18 SER B C 1
ATOM 1798 O O . SER B 1 18 ? -23.391 -4.914 -1.1 1 87.81 18 SER B O 1
ATOM 1800 N N . GLU B 1 19 ? -23.984 -6.219 -2.766 1 88.75 19 GLU B N 1
ATOM 1801 C CA . GLU B 1 19 ? -24.812 -5.188 -3.373 1 88.75 19 GLU B CA 1
ATOM 1802 C C . GLU B 1 19 ? -26.016 -4.863 -2.49 1 88.75 19 GLU B C 1
ATOM 1804 O O . GLU B 1 19 ? -26.422 -3.699 -2.371 1 88.75 19 GLU B O 1
ATOM 1809 N N . LYS B 1 20 ? -26.625 -5.828 -1.953 1 92.62 20 LYS B N 1
ATOM 1810 C CA . LYS B 1 20 ? -27.75 -5.617 -1.037 1 92.62 20 LYS B CA 1
ATOM 1811 C C . LYS B 1 20 ? -27.328 -4.746 0.143 1 92.62 20 LYS B C 1
ATOM 1813 O O . LYS B 1 20 ? -28.047 -3.807 0.506 1 92.62 20 LYS B O 1
ATOM 1818 N N . VAL B 1 21 ? -26.203 -5.039 0.698 1 93.06 21 VAL B N 1
ATOM 1819 C CA . VAL B 1 21 ? -25.703 -4.285 1.838 1 93.06 21 VAL B CA 1
ATOM 1820 C C . VAL B 1 21 ? -25.359 -2.859 1.404 1 93.06 21 VAL B C 1
ATOM 1822 O O . VAL B 1 21 ? -25.625 -1.901 2.131 1 93.06 21 VAL B O 1
ATOM 1825 N N . ARG B 1 22 ? -24.719 -2.764 0.234 1 89.12 22 ARG B N 1
ATOM 1826 C CA . ARG B 1 22 ? -24.391 -1.444 -0.291 1 89.12 22 ARG B CA 1
ATOM 1827 C C . ARG B 1 22 ? -25.625 -0.573 -0.428 1 89.12 22 ARG B C 1
ATOM 1829 O O . ARG B 1 22 ? -25.609 0.605 -0.067 1 89.12 22 ARG B O 1
ATOM 1836 N N . GLN B 1 23 ? -26.672 -1.117 -0.891 1 89.56 23 GLN B N 1
ATOM 1837 C CA . GLN B 1 23 ? -27.922 -0.378 -1.07 1 89.56 23 GLN B CA 1
ATOM 1838 C C . GLN B 1 23 ? -28.516 0.039 0.273 1 89.56 23 GLN B C 1
ATOM 1840 O O . GLN B 1 23 ? -29.047 1.145 0.409 1 89.56 23 GLN B O 1
ATOM 1845 N N . ALA B 1 24 ? -28.375 -0.799 1.143 1 92.12 24 ALA B N 1
ATOM 1846 C CA . ALA B 1 24 ? -28.906 -0.498 2.471 1 92.12 24 ALA B CA 1
ATOM 1847 C C . ALA B 1 24 ? -28.109 0.614 3.141 1 92.12 24 ALA B C 1
ATOM 1849 O O . ALA B 1 24 ? -28.641 1.371 3.953 1 92.12 24 ALA B O 1
ATOM 1850 N N . CYS B 1 25 ? -26.797 0.657 2.803 1 90.31 25 CYS B N 1
ATOM 1851 C CA . CYS B 1 25 ? -25.891 1.613 3.441 1 90.31 25 CYS B CA 1
ATOM 1852 C C . CYS B 1 25 ? -25.844 2.924 2.662 1 90.31 25 CYS B C 1
ATOM 1854 O O . CYS B 1 25 ? -25.375 3.939 3.174 1 90.31 25 CYS B O 1
ATOM 1856 N N . TYR B 1 26 ? -26.266 2.904 1.434 1 80.69 26 TYR B N 1
ATOM 1857 C CA . TYR B 1 26 ? -26.047 4.02 0.523 1 80.69 26 TYR B CA 1
ATOM 1858 C C . TYR B 1 26 ? -26.812 5.258 0.984 1 80.69 26 TYR B C 1
ATOM 1860 O O . TYR B 1 26 ? -28.031 5.199 1.212 1 80.69 26 TYR B O 1
ATOM 1868 N N . VAL B 1 27 ? -25.906 6.227 1.23 1 70.88 27 VAL B N 1
ATOM 1869 C CA . VAL B 1 27 ? -26.438 7.57 1.429 1 70.88 27 VAL B CA 1
ATOM 1870 C C . VAL B 1 27 ? -25.875 8.516 0.367 1 70.88 27 VAL B C 1
ATOM 1872 O O . VAL B 1 27 ? -24.672 8.484 0.078 1 70.88 27 VAL B O 1
ATOM 1875 N N . GLN B 1 28 ? -26.625 9.062 -0.47 1 62.22 28 GLN B N 1
ATOM 1876 C CA . GLN B 1 28 ? -26.172 9.969 -1.519 1 62.22 28 GLN B CA 1
ATOM 1877 C C . GLN B 1 28 ? -25.297 11.078 -0.941 1 62.22 28 GLN B C 1
ATOM 1879 O O . GLN B 1 28 ? -25.734 11.805 -0.043 1 62.22 28 GLN B O 1
ATOM 1884 N N . PRO B 1 29 ? -23.922 10.906 -1.377 1 61.25 29 PRO B N 1
ATOM 1885 C CA . PRO B 1 29 ? -23.141 12.055 -0.896 1 61.25 29 PRO B CA 1
ATOM 1886 C C . PRO B 1 29 ? -23.578 13.375 -1.527 1 61.25 29 PRO B C 1
ATOM 1888 O O . PRO B 1 29 ? -24.094 13.383 -2.645 1 61.25 29 PRO B O 1
ATOM 1891 N N . ALA B 1 30 ? -23.547 14.328 -0.711 1 57.53 30 ALA B N 1
ATOM 1892 C CA . ALA B 1 30 ? -23.781 15.625 -1.349 1 57.53 30 ALA B CA 1
ATOM 1893 C C . ALA B 1 30 ? -22.625 15.992 -2.27 1 57.53 30 ALA B C 1
ATOM 1895 O O . ALA B 1 30 ? -21.469 15.992 -1.849 1 57.53 30 ALA B O 1
ATOM 1896 N N . ASN B 1 31 ? -22.688 16.281 -3.482 1 61.91 31 ASN B N 1
ATOM 1897 C CA . ASN B 1 31 ? -22.016 16.859 -4.645 1 61.91 31 ASN B CA 1
ATOM 1898 C C . ASN B 1 31 ? -20.578 16.344 -4.773 1 61.91 31 ASN B C 1
ATOM 1900 O O . ASN B 1 31 ? -19.625 17.078 -4.496 1 61.91 31 ASN B O 1
ATOM 1904 N N . PRO B 1 32 ? -20.266 15.133 -5.121 1 64.06 32 PRO B N 1
ATOM 1905 C CA . PRO B 1 32 ? -18.922 14.547 -5.242 1 64.06 32 PRO B CA 1
ATOM 1906 C C . PRO B 1 32 ? -18.016 15.352 -6.176 1 64.06 32 PRO B C 1
ATOM 1908 O O . PRO B 1 32 ? -16.797 15.398 -5.969 1 64.06 32 PRO B O 1
ATOM 1911 N N . ASP B 1 33 ? -18.594 15.984 -7.035 1 64.69 33 ASP B N 1
ATOM 1912 C CA . ASP B 1 33 ? -17.797 16.734 -8.008 1 64.69 33 ASP B CA 1
ATOM 1913 C C . ASP B 1 33 ? -17.078 17.906 -7.34 1 64.69 33 ASP B C 1
ATOM 1915 O O . ASP B 1 33 ? -15.914 18.188 -7.633 1 64.69 33 ASP B O 1
ATOM 1919 N N . ILE B 1 34 ? -17.828 18.531 -6.5 1 61.03 34 ILE B N 1
ATOM 1920 C CA . ILE B 1 34 ? -17.25 19.672 -5.809 1 61.03 34 ILE B CA 1
ATOM 1921 C C . ILE B 1 34 ? -16.109 19.203 -4.906 1 61.03 34 ILE B C 1
ATOM 1923 O O . ILE B 1 34 ? -15.07 19.859 -4.82 1 61.03 34 ILE B O 1
ATOM 1927 N N . VAL B 1 35 ? -16.25 18.125 -4.473 1 66.12 35 VAL B N 1
ATOM 1928 C CA . VAL B 1 35 ? -15.273 17.594 -3.525 1 66.12 35 VAL B CA 1
ATOM 1929 C C . VAL B 1 35 ? -13.992 17.203 -4.266 1 66.12 35 VAL B C 1
ATOM 1931 O O . VAL B 1 35 ? -12.891 17.562 -3.842 1 66.12 35 VAL B O 1
ATOM 1934 N N . ASN B 1 36 ? -14.211 16.625 -5.359 1 64.88 36 ASN B N 1
ATOM 1935 C CA . ASN B 1 36 ? -13.047 16.172 -6.121 1 64.88 36 ASN B CA 1
ATOM 1936 C C . ASN B 1 36 ? -12.234 17.359 -6.637 1 64.88 36 ASN B C 1
ATOM 1938 O O . ASN B 1 36 ? -11 17.328 -6.613 1 64.88 36 ASN B O 1
ATOM 1942 N N . THR B 1 37 ? -12.961 18.281 -7.051 1 62.88 37 THR B N 1
ATOM 1943 C CA . THR B 1 37 ? -12.281 19.469 -7.539 1 62.88 37 THR B CA 1
ATOM 1944 C C . THR B 1 37 ? -11.516 20.156 -6.41 1 62.88 37 THR B C 1
ATOM 1946 O O . THR B 1 37 ? -10.391 20.625 -6.609 1 62.88 37 THR B O 1
ATOM 1949 N N . ALA B 1 38 ? -12.141 20.203 -5.293 1 61.25 38 ALA B N 1
ATOM 1950 C CA . ALA B 1 38 ? -11.5 20.844 -4.145 1 61.25 38 ALA B CA 1
ATOM 1951 C C . ALA B 1 38 ? -10.234 20.094 -3.74 1 61.25 38 ALA B C 1
ATOM 1953 O O . ALA B 1 38 ? -9.203 20.719 -3.467 1 61.25 38 ALA B O 1
ATOM 1954 N N . VAL B 1 39 ? -10.328 18.859 -3.812 1 63.5 39 VAL B N 1
ATOM 1955 C CA . VAL B 1 39 ? -9.211 18.031 -3.385 1 63.5 39 VAL B CA 1
ATOM 1956 C C . VAL B 1 39 ? -8.078 18.141 -4.402 1 63.5 39 VAL B C 1
ATOM 1958 O O . VAL B 1 39 ? -6.91 18.297 -4.031 1 63.5 39 VAL B O 1
ATOM 1961 N N . ASP B 1 40 ? -8.477 18.094 -5.605 1 62.66 40 ASP B N 1
ATOM 1962 C CA . ASP B 1 40 ? -7.473 18.219 -6.656 1 62.66 40 ASP B CA 1
ATOM 1963 C C . ASP B 1 40 ? -6.719 19.547 -6.535 1 62.66 40 ASP B C 1
ATOM 1965 O O . ASP B 1 40 ? -5.5 19.594 -6.723 1 62.66 40 ASP B O 1
ATOM 1969 N N . ASN B 1 41 ? -7.457 20.531 -6.199 1 59.03 41 ASN B N 1
ATOM 1970 C CA . ASN B 1 41 ? -6.848 21.859 -6.062 1 59.03 41 ASN B CA 1
ATOM 1971 C C . ASN B 1 41 ? -5.879 21.906 -4.883 1 59.03 41 ASN B C 1
ATOM 1973 O O . ASN B 1 41 ? -4.824 22.547 -4.969 1 59.03 41 ASN B O 1
ATOM 1977 N N . VAL B 1 42 ? -6.297 21.281 -3.875 1 58.62 42 VAL B N 1
ATOM 1978 C CA . VAL B 1 42 ? -5.449 21.297 -2.686 1 58.62 42 VAL B CA 1
ATOM 1979 C C . VAL B 1 42 ? -4.195 20.469 -2.941 1 58.62 42 VAL B C 1
ATOM 1981 O O . VAL B 1 42 ? -3.086 20.891 -2.602 1 58.62 42 VAL B O 1
ATOM 1984 N N . ILE B 1 43 ? -4.473 19.391 -3.58 1 55.25 43 ILE B N 1
ATOM 1985 C CA . ILE B 1 43 ? -3.354 18.484 -3.801 1 55.25 43 ILE B CA 1
ATOM 1986 C C . ILE B 1 43 ? -2.445 19.031 -4.895 1 55.25 43 ILE B C 1
ATOM 1988 O O . ILE B 1 43 ? -1.219 18.969 -4.785 1 55.25 43 ILE B O 1
ATOM 1992 N N . THR B 1 44 ? -3.082 19.516 -5.941 1 50.72 44 THR B N 1
ATOM 1993 C CA . THR B 1 44 ? -2.293 20.078 -7.039 1 50.72 44 THR B CA 1
ATOM 1994 C C . THR B 1 44 ? -1.754 21.453 -6.68 1 50.72 44 THR B C 1
ATOM 1996 O O . THR B 1 44 ? -0.718 21.875 -7.199 1 50.72 44 THR B O 1
ATOM 1999 N N . SER B 1 45 ? -2.664 22.25 -6.137 1 46.34 45 SER B N 1
ATOM 2000 C CA . SER B 1 45 ? -2.209 23.609 -5.852 1 46.34 45 SER B CA 1
ATOM 2001 C C . SER B 1 45 ? -1.044 23.609 -4.871 1 46.34 45 SER B C 1
ATOM 2003 O O . SER B 1 45 ? -0.449 24.656 -4.605 1 46.34 45 SER B O 1
ATOM 2005 N N . TYR B 1 46 ? -0.925 22.531 -4.254 1 39.84 46 TYR B N 1
ATOM 2006 C CA . TYR B 1 46 ? 0.266 22.688 -3.428 1 39.84 46 TYR B CA 1
ATOM 2007 C C . TYR B 1 46 ? 1.44 23.188 -4.262 1 39.84 46 TYR B C 1
ATOM 2009 O O . TYR B 1 46 ? 2.336 22.422 -4.605 1 39.84 46 TYR B O 1
ATOM 2017 N N . LYS B 1 47 ? 1.046 23.859 -5.277 1 39.66 47 LYS B N 1
ATOM 2018 C CA . LYS B 1 47 ? 2.098 24.672 -5.883 1 39.66 47 LYS B CA 1
ATOM 2019 C C . LYS B 1 47 ? 2.383 25.922 -5.051 1 39.66 47 LYS B C 1
ATOM 2021 O O . LYS B 1 47 ? 1.459 26.625 -4.641 1 39.66 47 LYS B O 1
ATOM 2026 N N . PRO B 1 48 ? 3.52 26.016 -4.492 1 34.78 48 PRO B N 1
ATOM 2027 C CA . PRO B 1 48 ? 3.969 27.188 -3.748 1 34.78 48 PRO B CA 1
ATOM 2028 C C . PRO B 1 48 ? 3.559 28.5 -4.414 1 34.78 48 PRO B C 1
ATOM 2030 O O . PRO B 1 48 ? 4.137 29.547 -4.125 1 34.78 48 PRO B O 1
ATOM 2033 N N . ASP B 1 49 ? 2.613 28.609 -5.219 1 32.78 49 ASP B N 1
ATOM 2034 C CA . ASP B 1 49 ? 2.623 29.984 -5.703 1 32.78 49 ASP B CA 1
ATOM 2035 C C . ASP B 1 49 ? 2.236 30.969 -4.594 1 32.78 49 ASP B C 1
ATOM 2037 O O . ASP B 1 49 ? 1.395 30.656 -3.748 1 32.78 49 ASP B O 1
ATOM 2041 N N . GLY B 1 50 ? 3.02 31.875 -4.152 1 33.81 50 GLY B N 1
ATOM 2042 C CA . GLY B 1 50 ? 3.182 33.031 -3.281 1 33.81 50 GLY B CA 1
ATOM 2043 C C . GLY B 1 50 ? 1.927 33.875 -3.17 1 33.81 50 GLY B C 1
ATOM 2044 O O . GLY B 1 50 ? 1.949 34.938 -2.576 1 33.81 50 GLY B O 1
ATOM 2045 N N . SER B 1 51 ? 1.011 33.875 -4.117 1 34.12 51 SER B N 1
ATOM 2046 C CA . SER B 1 51 ? 0.23 35.125 -3.982 1 34.12 51 SER B CA 1
ATOM 2047 C C . SER B 1 51 ? -0.718 35.031 -2.791 1 34.12 51 SER B C 1
ATOM 2049 O O . SER B 1 51 ? -1.441 34.062 -2.629 1 34.12 51 SER B O 1
ATOM 2051 N N . GLN B 1 52 ? -0.457 35.719 -1.651 1 38.75 52 GLN B N 1
ATOM 2052 C CA . GLN B 1 52 ? -1.095 36.094 -0.391 1 38.75 52 GLN B CA 1
ATOM 2053 C C . GLN B 1 52 ? -2.525 36.562 -0.618 1 38.75 52 GLN B C 1
ATOM 2055 O O . GLN B 1 52 ? -2.76 37.75 -0.868 1 38.75 52 GLN B O 1
ATOM 2060 N N . SER B 1 53 ? -3.436 36.062 -1.336 1 41.88 53 SER B N 1
ATOM 2061 C CA . SER B 1 53 ? -4.73 36.719 -1.325 1 41.88 53 SER B CA 1
ATOM 2062 C C . SER B 1 53 ? -5.379 36.656 0.053 1 41.88 53 SER B C 1
ATOM 2064 O O . SER B 1 53 ? -5.203 35.688 0.778 1 41.88 53 SER B O 1
ATOM 2066 N N . LYS B 1 54 ? -5.863 37.781 0.7 1 54.41 54 LYS B N 1
ATOM 2067 C CA . LYS B 1 54 ? -6.555 38.094 1.945 1 54.41 54 LYS B CA 1
ATOM 2068 C C . LYS B 1 54 ? -7.637 37.062 2.254 1 54.41 54 LYS B C 1
ATOM 2070 O O . LYS B 1 54 ? -8.086 36.938 3.396 1 54.41 54 LYS B O 1
ATOM 2075 N N . THR B 1 55 ? -8.43 36.562 1.341 1 53.88 55 THR B N 1
ATOM 2076 C CA . THR B 1 55 ? -9.5 35.594 1.524 1 53.88 55 THR B CA 1
ATOM 2077 C C . THR B 1 55 ? -8.953 34.156 1.494 1 53.88 55 THR B C 1
ATOM 2079 O O . THR B 1 55 ? -8.141 33.844 0.631 1 53.88 55 THR B O 1
ATOM 2082 N N . PRO B 1 56 ? -9.359 33.469 2.502 1 60.34 56 PRO B N 1
ATOM 2083 C CA . PRO B 1 56 ? -8.805 32.125 2.453 1 60.34 56 PRO B CA 1
ATOM 2084 C C . PRO B 1 56 ? -9.047 31.422 1.11 1 60.34 56 PRO B C 1
ATOM 2086 O O . PRO B 1 56 ? -10.117 31.562 0.522 1 60.34 56 PRO B O 1
ATOM 2089 N N . LEU B 1 57 ? -8.117 30.891 0.512 1 69.44 57 LEU B N 1
ATOM 2090 C CA . LEU B 1 57 ? -8.172 30.156 -0.748 1 69.44 57 LEU B CA 1
ATOM 2091 C C . LEU B 1 57 ? -9.18 29.016 -0.663 1 69.44 57 LEU B C 1
ATOM 2093 O O . LEU B 1 57 ? -9.805 28.656 -1.663 1 69.44 57 LEU B O 1
ATOM 2097 N N . TYR B 1 58 ? -9.398 28.562 0.613 1 74.25 58 TYR B N 1
ATOM 2098 C CA . TYR B 1 58 ? -10.336 27.469 0.865 1 74.25 58 TYR B CA 1
ATOM 2099 C C . TYR B 1 58 ? -11.375 27.875 1.906 1 74.25 58 TYR B C 1
ATOM 2101 O O . TYR B 1 58 ? -11.148 27.703 3.107 1 74.25 58 TYR B O 1
ATOM 2109 N N . PRO B 1 59 ? -12.562 28.375 1.329 1 77 59 PRO B N 1
ATOM 2110 C CA . PRO B 1 59 ? -13.594 28.875 2.248 1 77 59 PRO B CA 1
ATOM 2111 C C . PRO B 1 59 ? -14.203 27.75 3.098 1 77 59 PRO B C 1
ATOM 2113 O O . PRO B 1 59 ? -14.023 26.578 2.791 1 77 59 PRO B O 1
ATOM 2116 N N . ARG B 1 60 ? -14.844 28.203 4.07 1 81.38 60 ARG B N 1
ATOM 2117 C CA . ARG B 1 60 ? -15.414 27.312 5.07 1 81.38 60 ARG B CA 1
ATOM 2118 C C . ARG B 1 60 ? -16.297 26.25 4.418 1 81.38 60 ARG B C 1
ATOM 2120 O O . ARG B 1 60 ? -16.203 25.062 4.754 1 81.38 60 ARG B O 1
ATOM 2127 N N . GLN B 1 61 ? -17.094 26.641 3.545 1 77.81 61 GLN B N 1
ATOM 2128 C CA . GLN B 1 61 ? -18.031 25.719 2.896 1 77.81 61 GLN B CA 1
ATOM 2129 C C . GLN B 1 61 ? -17.297 24.594 2.191 1 77.81 61 GLN B C 1
ATOM 2131 O O . GLN B 1 61 ? -17.719 23.438 2.256 1 77.81 61 GLN B O 1
ATOM 2136 N N . LEU B 1 62 ? -16.234 24.938 1.557 1 77.94 62 LEU B N 1
ATOM 2137 C CA . LEU B 1 62 ? -15.453 23.922 0.841 1 77.94 62 LEU B CA 1
ATOM 2138 C C . LEU B 1 62 ? -14.781 22.969 1.814 1 77.94 62 LEU B C 1
ATOM 2140 O O . LEU B 1 62 ? -14.828 21.75 1.623 1 77.94 62 LEU B O 1
ATOM 2144 N N . VAL B 1 63 ? -14.188 23.531 2.812 1 81.19 63 VAL B N 1
ATOM 2145 C CA . VAL B 1 63 ? -13.523 22.719 3.822 1 81.19 63 VAL B CA 1
ATOM 2146 C C . VAL B 1 63 ? -14.539 21.797 4.484 1 81.19 63 VAL B C 1
ATOM 2148 O O . VAL B 1 63 ? -14.289 20.594 4.613 1 81.19 63 VAL B O 1
ATOM 2151 N N . ASP B 1 64 ? -15.672 22.312 4.75 1 81.62 64 ASP B N 1
ATOM 2152 C CA . ASP B 1 64 ? -16.734 21.516 5.359 1 81.62 64 ASP B CA 1
ATOM 2153 C C . ASP B 1 64 ? -17.188 20.391 4.434 1 81.62 64 ASP B C 1
ATOM 2155 O O . ASP B 1 64 ? -17.422 19.266 4.883 1 81.62 64 ASP B O 1
ATOM 2159 N N . THR B 1 65 ? -17.281 20.75 3.246 1 80.38 65 THR B N 1
ATOM 2160 C CA . THR B 1 65 ? -17.734 19.766 2.268 1 80.38 65 THR B CA 1
ATOM 2161 C C . THR B 1 65 ? -16.734 18.609 2.156 1 80.38 65 THR B C 1
ATOM 2163 O O . THR B 1 65 ? -17.141 17.438 2.121 1 80.38 65 THR B O 1
ATOM 2166 N N . VAL B 1 66 ? -15.469 18.906 2.086 1 80.94 66 VAL B N 1
ATOM 2167 C CA . VAL B 1 66 ? -14.43 17.875 1.961 1 80.94 66 VAL B CA 1
ATOM 2168 C C . VAL B 1 66 ? -14.445 16.969 3.191 1 80.94 66 VAL B C 1
ATOM 2170 O O . VAL B 1 66 ? -14.43 15.75 3.066 1 80.94 66 VAL B O 1
ATOM 2173 N N . VAL B 1 67 ? -14.516 17.625 4.301 1 83.81 67 VAL B N 1
ATOM 2174 C CA . VAL B 1 67 ? -14.477 16.875 5.547 1 83.81 67 VAL B CA 1
ATOM 2175 C C . VAL B 1 67 ? -15.734 16.016 5.664 1 83.81 67 VAL B C 1
ATOM 2177 O O . VAL B 1 67 ? -15.664 14.844 6.039 1 83.81 67 VAL B O 1
ATOM 2180 N N . LYS B 1 68 ? -16.844 16.594 5.32 1 83.56 68 LYS B N 1
ATOM 2181 C CA . LYS B 1 68 ? -18.109 15.867 5.375 1 83.56 68 LYS B CA 1
ATOM 2182 C C . LYS B 1 68 ? -18.109 14.695 4.395 1 83.56 68 LYS B C 1
ATOM 2184 O O . LYS B 1 68 ? -18.594 13.609 4.715 1 83.56 68 LYS B O 1
ATOM 2189 N N . TYR B 1 69 ? -17.609 14.945 3.279 1 84 69 TYR B N 1
ATOM 2190 C CA . TYR B 1 69 ? -17.547 13.891 2.275 1 84 69 TYR B CA 1
ATOM 2191 C C . TYR B 1 69 ? -16.656 12.75 2.727 1 84 69 TYR B C 1
ATOM 2193 O O . TYR B 1 69 ? -16.984 11.578 2.539 1 84 69 TYR B O 1
ATOM 2201 N N . ALA B 1 70 ? -15.523 13.07 3.242 1 84.12 70 ALA B N 1
ATOM 2202 C CA . ALA B 1 70 ? -14.625 12.047 3.775 1 84.12 70 ALA B CA 1
ATOM 2203 C C . ALA B 1 70 ? -15.32 11.211 4.848 1 84.12 70 ALA B C 1
ATOM 2205 O O . ALA B 1 70 ? -15.211 9.984 4.855 1 84.12 70 ALA B O 1
ATOM 2206 N N . LYS B 1 71 ? -16.047 11.906 5.668 1 84.19 71 LYS B N 1
ATOM 2207 C CA . LYS B 1 71 ? -16.781 11.219 6.727 1 84.19 71 LYS B CA 1
ATOM 2208 C C . LYS B 1 71 ? -17.859 10.312 6.141 1 84.19 71 LYS B C 1
ATOM 2210 O O . LYS B 1 71 ? -18.094 9.203 6.637 1 84.19 71 LYS B O 1
ATOM 2215 N N . TYR B 1 72 ? -18.469 10.82 5.18 1 84.44 72 TYR B N 1
ATOM 2216 C CA . TYR B 1 72 ? -19.5 10.047 4.496 1 84.44 72 TYR B CA 1
ATOM 2217 C C . TYR B 1 72 ? -18.922 8.773 3.889 1 84.44 72 TYR B C 1
ATOM 2219 O O . TYR B 1 72 ? -19.5 7.691 4.02 1 84.44 72 TYR B O 1
ATOM 2227 N N . GLN B 1 73 ? -17.844 8.867 3.246 1 85.12 73 GLN B N 1
ATOM 2228 C CA . GLN B 1 73 ? -17.203 7.719 2.625 1 85.12 73 GLN B CA 1
ATOM 2229 C C . GLN B 1 73 ? -16.844 6.656 3.664 1 85.12 73 GLN B C 1
ATOM 2231 O O . GLN B 1 73 ? -17.094 5.469 3.453 1 85.12 73 GLN B O 1
ATOM 2236 N N . LEU B 1 74 ? -16.359 7.133 4.754 1 87.94 74 LEU B N 1
ATOM 2237 C CA . LEU B 1 74 ? -15.969 6.207 5.809 1 87.94 74 LEU B CA 1
ATOM 2238 C C . LEU B 1 74 ? -17.188 5.559 6.445 1 87.94 74 LEU B C 1
ATOM 2240 O O . LEU B 1 74 ? -17.172 4.371 6.781 1 87.94 74 LEU B O 1
ATOM 2244 N N . SER B 1 75 ? -18.188 6.371 6.582 1 88.69 75 SER B N 1
ATOM 2245 C CA . SER B 1 75 ? -19.422 5.844 7.156 1 88.69 75 SER B CA 1
ATOM 2246 C C . SER B 1 75 ? -20.031 4.777 6.262 1 88.69 75 SER B C 1
ATOM 2248 O O . SER B 1 75 ? -20.5 3.742 6.746 1 88.69 75 SER B O 1
ATOM 2250 N N . ASN B 1 76 ? -20.016 5.078 5.016 1 87.81 76 ASN B N 1
ATOM 2251 C CA . ASN B 1 76 ? -20.531 4.086 4.074 1 87.81 76 ASN B CA 1
ATOM 2252 C C . ASN B 1 76 ? -19.688 2.809 4.102 1 87.81 76 ASN B C 1
ATOM 2254 O O . ASN B 1 76 ? -20.234 1.704 4.078 1 87.81 76 ASN B O 1
ATOM 2258 N N . PHE B 1 77 ? -18.469 2.982 4.07 1 91.31 77 PHE B N 1
ATOM 2259 C CA . PHE B 1 77 ? -17.531 1.857 4.121 1 91.31 77 PHE B CA 1
ATOM 2260 C C . PHE B 1 77 ? -17.797 0.998 5.355 1 91.31 77 PHE B C 1
ATOM 2262 O O . PHE B 1 77 ? -17.938 -0.223 5.25 1 91.31 77 PHE B O 1
ATOM 2269 N N . THR B 1 78 ? -17.859 1.652 6.52 1 93.62 78 THR B N 1
ATOM 2270 C CA . THR B 1 78 ? -18.031 0.894 7.754 1 93.62 78 THR B CA 1
ATOM 2271 C C . THR B 1 78 ? -19.406 0.243 7.812 1 93.62 78 THR B C 1
ATOM 2273 O O . THR B 1 78 ? -19.547 -0.863 8.336 1 93.62 78 THR B O 1
ATOM 2276 N N . CYS B 1 79 ? -20.359 0.914 7.312 1 94.69 79 CYS B N 1
ATOM 2277 C CA . CYS B 1 79 ? -21.703 0.334 7.223 1 94.69 79 CYS B CA 1
ATOM 2278 C C . CYS B 1 79 ? -21.688 -0.938 6.383 1 94.69 79 CYS B C 1
ATOM 2280 O O . CYS B 1 79 ? -22.25 -1.957 6.781 1 94.69 79 CYS B O 1
ATOM 2282 N N . GLN B 1 80 ? -21.047 -0.878 5.297 1 93.44 80 GLN B N 1
ATOM 2283 C CA . GLN B 1 80 ? -20.969 -2.035 4.41 1 93.44 80 GLN B CA 1
ATOM 2284 C C . GLN B 1 80 ? -20.203 -3.178 5.066 1 93.44 80 GLN B C 1
ATOM 2286 O O . GLN B 1 80 ? -20.641 -4.328 5.043 1 93.44 80 GLN B O 1
ATOM 2291 N N . MET B 1 81 ? -19.078 -2.84 5.602 1 95.12 81 MET B N 1
ATOM 2292 C CA . MET B 1 81 ? -18.266 -3.855 6.262 1 95.12 81 MET B CA 1
ATOM 2293 C C . MET B 1 81 ? -19.031 -4.516 7.402 1 95.12 81 MET B C 1
ATOM 2295 O O . MET B 1 81 ? -18.938 -5.727 7.602 1 95.12 81 MET B O 1
ATOM 2299 N N . HIS B 1 82 ? -19.719 -3.701 8.125 1 95.94 82 HIS B N 1
ATOM 2300 C CA . HIS B 1 82 ? -20.547 -4.219 9.211 1 95.94 82 HIS B CA 1
ATOM 2301 C C . HIS B 1 82 ? -21.703 -5.062 8.68 1 95.94 82 HIS B C 1
ATOM 2303 O O . HIS B 1 82 ? -21.969 -6.145 9.211 1 95.94 82 HIS B O 1
ATOM 2309 N N . GLY B 1 83 ? -22.359 -4.613 7.648 1 94.69 83 GLY B N 1
ATOM 2310 C CA . GLY B 1 83 ? -23.469 -5.332 7.031 1 94.69 83 GLY B CA 1
ATOM 2311 C C . GLY B 1 83 ? -23.062 -6.688 6.484 1 94.69 83 GLY B C 1
ATOM 2312 O O . GLY B 1 83 ? -23.875 -7.617 6.461 1 94.69 83 GLY B O 1
ATOM 2313 N N . LEU B 1 84 ? -21.828 -6.82 6.09 1 94.12 84 LEU B N 1
ATOM 2314 C CA . LEU B 1 84 ? -21.328 -8.078 5.551 1 94.12 84 LEU B CA 1
ATOM 2315 C C . LEU B 1 84 ? -20.828 -8.984 6.668 1 94.12 84 LEU B C 1
ATOM 2317 O O . LEU B 1 84 ? -20.453 -10.133 6.422 1 94.12 84 LEU B O 1
ATOM 2321 N N . GLY B 1 85 ? -20.703 -8.422 7.852 1 94.5 85 GLY B N 1
ATOM 2322 C CA . GLY B 1 85 ? -20.281 -9.203 9.008 1 94.5 85 GLY B CA 1
ATOM 2323 C C . GLY B 1 85 ? -18.797 -9.109 9.281 1 94.5 85 GLY B C 1
ATOM 2324 O O . GLY B 1 85 ? -18.281 -9.789 10.18 1 94.5 85 GLY B O 1
ATOM 2325 N N . TYR B 1 86 ? -18.125 -8.25 8.594 1 95.94 86 TYR B N 1
ATOM 2326 C CA . TYR B 1 86 ? -16.672 -8.188 8.703 1 95.94 86 TYR B CA 1
ATOM 2327 C C . TYR B 1 86 ? -16.25 -7.352 9.906 1 95.94 86 TYR B C 1
ATOM 232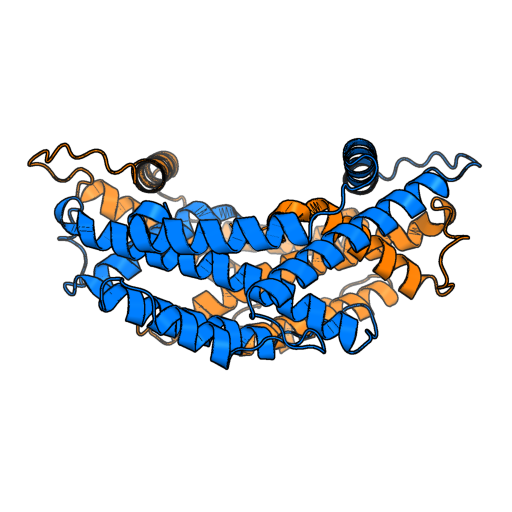9 O O . TYR B 1 86 ? -15.102 -7.426 10.352 1 95.94 86 TYR B O 1
ATOM 2337 N N . LEU B 1 87 ? -17.125 -6.555 10.391 1 97.56 87 LEU B N 1
ATOM 2338 C CA . LEU B 1 87 ? -16.844 -5.715 11.555 1 97.56 87 LEU B CA 1
ATOM 2339 C C . LEU B 1 87 ? -17.797 -6.051 12.703 1 97.56 87 LEU B C 1
ATOM 2341 O O . LEU B 1 87 ? -18.969 -6.324 12.477 1 97.56 87 LEU B O 1
ATOM 2345 N N . LYS B 1 88 ? -17.219 -5.922 13.891 1 97.56 88 LYS B N 1
ATOM 2346 C CA . LYS B 1 88 ? -18.031 -6 15.102 1 97.56 88 LYS B CA 1
ATOM 2347 C C . LYS B 1 88 ? -18.688 -4.652 15.414 1 97.56 88 LYS B C 1
ATOM 2349 O O . LYS B 1 88 ? -18.531 -3.693 14.656 1 97.56 88 LYS B O 1
ATOM 2354 N N . ASP B 1 89 ? -19.375 -4.539 16.531 1 94.88 89 ASP B N 1
ATOM 2355 C CA . ASP B 1 89 ? -20.125 -3.338 16.891 1 94.88 89 ASP B CA 1
ATOM 2356 C C . ASP B 1 89 ? -19.188 -2.178 17.203 1 94.88 89 ASP B C 1
ATOM 2358 O O . ASP B 1 89 ? -19.531 -1.015 16.984 1 94.88 89 ASP B O 1
ATOM 2362 N N . ASP B 1 90 ? -18.062 -2.521 17.719 1 95.62 90 ASP B N 1
ATOM 2363 C CA . ASP B 1 90 ? -17.094 -1.478 18.047 1 95.62 90 ASP B CA 1
ATOM 2364 C C . ASP B 1 90 ? -16.25 -1.118 16.828 1 95.62 90 ASP B C 1
ATOM 2366 O O . ASP B 1 90 ? -15.25 -0.417 16.938 1 95.62 90 ASP B O 1
ATOM 2370 N N . LEU B 1 91 ? -16.547 -1.682 15.641 1 96.12 91 LEU B N 1
ATOM 2371 C CA . LEU B 1 91 ? -15.938 -1.441 14.336 1 96.12 91 LEU B CA 1
ATOM 2372 C C . LEU B 1 91 ? -14.57 -2.107 14.234 1 96.12 91 LEU B C 1
ATOM 2374 O O . LEU B 1 91 ? -13.789 -1.798 13.328 1 96.12 91 LEU B O 1
ATOM 2378 N N . SER B 1 92 ? -14.32 -3.006 15.211 1 96.5 92 SER B N 1
ATOM 2379 C CA . SER B 1 92 ? -13.125 -3.828 15.055 1 96.5 92 SER B CA 1
ATOM 2380 C C . SER B 1 92 ? -13.359 -4.961 14.062 1 96.5 92 SER B C 1
ATOM 2382 O O . SER B 1 92 ? -14.5 -5.402 13.875 1 96.5 92 SER B O 1
ATOM 2384 N N . LEU B 1 93 ? -12.312 -5.422 13.461 1 96.94 93 LEU B N 1
ATOM 2385 C CA . LEU B 1 93 ? -12.391 -6.492 12.469 1 96.94 93 LEU B CA 1
ATOM 2386 C C . LEU B 1 93 ? -12.75 -7.82 13.133 1 96.94 93 LEU B C 1
ATOM 2388 O O . LEU B 1 93 ? -12.211 -8.156 14.188 1 96.94 93 LEU B O 1
ATOM 2392 N N . ASP B 1 94 ? -13.633 -8.523 12.562 1 97.31 94 ASP B N 1
ATOM 2393 C CA . ASP B 1 94 ? -13.93 -9.898 12.969 1 97.31 94 ASP B CA 1
ATOM 2394 C C . ASP B 1 94 ? -13.141 -10.898 12.133 1 97.31 94 ASP B C 1
ATOM 2396 O O . ASP B 1 94 ? -13.695 -11.555 11.25 1 97.31 94 ASP B O 1
ATOM 2400 N N . TYR B 1 95 ? -11.938 -11.141 12.5 1 95 95 TYR B N 1
ATOM 2401 C CA . TYR B 1 95 ? -11.016 -11.969 11.727 1 95 95 TYR B CA 1
ATOM 2402 C C . TYR B 1 95 ? -11.539 -13.398 11.617 1 95 95 TYR B C 1
ATOM 2404 O O . TYR B 1 95 ? -11.359 -14.055 10.586 1 95 95 TYR B O 1
ATOM 2412 N N . GLN B 1 96 ? -12.109 -13.875 12.688 1 94.31 96 GLN B N 1
ATOM 2413 C CA . GLN B 1 96 ? -12.625 -15.242 12.664 1 94.31 96 GLN B CA 1
ATOM 2414 C C . GLN B 1 96 ? -13.742 -15.398 11.648 1 94.31 96 GLN B C 1
ATOM 2416 O O . GLN B 1 96 ? -13.758 -16.359 10.867 1 94.31 96 GLN B O 1
ATOM 2421 N N . TYR B 1 97 ? -14.656 -14.484 11.656 1 95 97 TYR B N 1
ATOM 2422 C CA . TYR B 1 97 ? -15.75 -14.539 10.688 1 95 97 TYR B CA 1
ATOM 2423 C C . TYR B 1 97 ? -15.219 -14.469 9.258 1 95 97 TYR B C 1
ATOM 2425 O O . TYR B 1 97 ? -15.664 -15.219 8.391 1 95 97 TYR B O 1
ATOM 2433 N N . ILE B 1 98 ? -14.297 -13.625 8.992 1 92.5 98 ILE B N 1
ATOM 2434 C CA . ILE B 1 98 ? -13.703 -13.453 7.668 1 92.5 98 ILE B CA 1
ATOM 2435 C C . ILE B 1 98 ? -13.055 -14.758 7.223 1 92.5 98 ILE B C 1
ATOM 2437 O O . ILE B 1 98 ? -13.25 -15.203 6.09 1 92.5 98 ILE B O 1
ATOM 2441 N N . ALA B 1 99 ? -12.305 -15.352 8.109 1 90 99 ALA B N 1
ATOM 2442 C CA . ALA B 1 99 ? -11.641 -16.625 7.805 1 90 99 ALA B CA 1
ATOM 2443 C C . ALA B 1 99 ? -12.664 -17.719 7.527 1 90 99 ALA B C 1
ATOM 2445 O O . ALA B 1 99 ? -12.5 -18.5 6.59 1 90 99 ALA B O 1
ATOM 2446 N N . ASP B 1 100 ? -13.703 -17.75 8.297 1 91.31 100 ASP B N 1
ATOM 2447 C CA . ASP B 1 100 ? -14.734 -18.781 8.156 1 91.31 100 ASP B CA 1
ATOM 2448 C C . ASP B 1 100 ? -15.469 -18.641 6.82 1 91.31 100 ASP B C 1
ATOM 2450 O O . ASP B 1 100 ? -15.812 -19.641 6.188 1 91.31 100 ASP B O 1
ATOM 2454 N N . GLU B 1 101 ? -15.758 -17.453 6.457 1 87.81 101 GLU B N 1
ATOM 2455 C CA . GLU B 1 101 ? -16.438 -17.203 5.188 1 87.81 101 GLU B CA 1
ATOM 2456 C C . GLU B 1 101 ? -15.625 -17.75 4.016 1 87.81 101 GLU B C 1
ATOM 2458 O O . GLU B 1 101 ? -16.172 -18.375 3.105 1 87.81 101 GLU B O 1
ATOM 2463 N N . LEU B 1 102 ? -14.359 -17.5 4.027 1 82.56 102 LEU B N 1
ATOM 2464 C CA . LEU B 1 102 ? -13.477 -17.984 2.977 1 82.56 102 LEU B CA 1
ATOM 2465 C C . LEU B 1 102 ? -13.547 -19.516 2.875 1 82.56 102 LEU B C 1
ATOM 2467 O O . LEU B 1 102 ? -13.508 -20.062 1.775 1 82.56 102 LEU B O 1
ATOM 2471 N N . MET B 1 103 ? -13.672 -20.141 4.004 1 83 103 MET B N 1
ATOM 2472 C CA . MET B 1 103 ? -13.719 -21.594 4.047 1 83 103 MET B CA 1
ATOM 2473 C C . MET B 1 103 ? -15.023 -22.125 3.457 1 83 103 MET B C 1
ATOM 2475 O O . MET B 1 103 ? -15.102 -23.266 3.023 1 83 103 MET B O 1
ATOM 2479 N N . ASN B 1 104 ? -15.969 -21.281 3.406 1 82.94 104 ASN B N 1
ATOM 2480 C CA . ASN B 1 104 ? -17.281 -21.703 2.928 1 82.94 104 ASN B CA 1
ATOM 2481 C C . ASN B 1 104 ? -17.422 -21.516 1.42 1 82.94 104 ASN B C 1
ATOM 2483 O O . ASN B 1 104 ? -18.391 -21.969 0.817 1 82.94 104 ASN B O 1
ATOM 2487 N N . PHE B 1 105 ? -16.422 -20.891 0.871 1 82.06 105 PHE B N 1
ATOM 2488 C CA . PHE B 1 105 ? -16.453 -20.703 -0.575 1 82.06 105 PHE B CA 1
ATOM 2489 C C . PHE B 1 105 ? -16.219 -22.031 -1.294 1 82.06 105 PHE B C 1
ATOM 2491 O O . PHE B 1 105 ? -15.43 -22.844 -0.84 1 82.06 105 PHE B O 1
ATOM 2498 N N . THR B 1 106 ? -16.984 -22.203 -2.371 1 84.38 106 THR B N 1
ATOM 2499 C CA . THR B 1 106 ? -16.766 -23.359 -3.221 1 84.38 106 THR B CA 1
ATOM 2500 C C . THR B 1 106 ? -15.727 -23.062 -4.301 1 84.38 106 THR B C 1
ATOM 2502 O O . THR B 1 106 ? -16.078 -22.656 -5.41 1 84.38 106 THR B O 1
ATOM 2505 N N . ILE B 1 107 ? -14.484 -23.156 -3.924 1 85.62 107 ILE B N 1
ATOM 2506 C CA . ILE B 1 107 ? -13.367 -22.906 -4.828 1 85.62 107 ILE B CA 1
ATOM 2507 C C . ILE B 1 107 ? -12.359 -24.047 -4.723 1 85.62 107 ILE B C 1
ATOM 2509 O O . ILE B 1 107 ? -12.422 -24.859 -3.801 1 85.62 107 ILE B O 1
ATOM 2513 N N . PRO B 1 108 ? -11.469 -24.172 -5.742 1 84.94 108 PRO B N 1
ATOM 2514 C CA . PRO B 1 108 ? -10.461 -25.219 -5.672 1 84.94 108 PRO B CA 1
ATOM 2515 C C . PRO B 1 108 ? -9.641 -25.172 -4.387 1 84.94 108 PRO B C 1
ATOM 2517 O O . PRO B 1 108 ? -9.359 -24.078 -3.873 1 84.94 108 PRO B O 1
ATOM 2520 N N . ASP B 1 109 ? -9.164 -26.312 -3.928 1 85.75 109 ASP B N 1
ATOM 2521 C CA . ASP B 1 109 ? -8.469 -26.453 -2.65 1 85.75 109 ASP B CA 1
ATOM 2522 C C . ASP B 1 109 ? -7.18 -25.625 -2.635 1 85.75 109 ASP B C 1
ATOM 2524 O O . ASP B 1 109 ? -6.824 -25.031 -1.612 1 85.75 109 ASP B O 1
ATOM 2528 N N . ASP B 1 110 ? -6.5 -25.609 -3.732 1 85.19 110 ASP B N 1
ATOM 2529 C CA . ASP B 1 110 ? -5.234 -24.891 -3.789 1 85.19 110 ASP B CA 1
ATOM 2530 C C . ASP B 1 110 ? -5.457 -23.375 -3.625 1 85.19 110 ASP B C 1
ATOM 2532 O O . ASP B 1 110 ? -4.68 -22.703 -2.945 1 85.19 110 ASP B O 1
ATOM 2536 N N . LEU B 1 111 ? -6.477 -22.984 -4.281 1 88.88 111 LEU B N 1
ATOM 2537 C CA . LEU B 1 111 ? -6.812 -21.562 -4.148 1 88.88 111 LEU B CA 1
ATOM 2538 C C . LEU B 1 111 ? -7.258 -21.25 -2.723 1 88.88 111 LEU B C 1
ATOM 2540 O O . LEU B 1 111 ? -6.871 -20.219 -2.164 1 88.88 111 LEU B O 1
ATOM 2544 N N . LYS B 1 112 ? -8 -22.125 -2.188 1 89.56 112 LYS B N 1
ATOM 2545 C CA . LYS B 1 112 ? -8.461 -21.953 -0.811 1 89.56 112 LYS B CA 1
ATOM 2546 C C . LYS B 1 112 ? -7.277 -21.875 0.154 1 89.56 112 LYS B C 1
ATOM 2548 O O . LYS B 1 112 ? -7.25 -21.031 1.046 1 89.56 112 LYS B O 1
ATOM 2553 N N . ALA B 1 113 ? -6.352 -22.75 -0.011 1 89.06 113 ALA B N 1
ATOM 2554 C CA . ALA B 1 113 ? -5.16 -22.781 0.832 1 89.06 113 ALA B CA 1
ATOM 2555 C C . ALA B 1 113 ? -4.375 -21.469 0.702 1 89.06 113 ALA B C 1
ATOM 2557 O O . ALA B 1 113 ? -3.916 -20.922 1.702 1 89.06 113 ALA B O 1
ATOM 2558 N N . ASP B 1 114 ? -4.27 -20.969 -0.502 1 90.44 114 ASP B N 1
ATOM 2559 C CA . ASP B 1 114 ? -3.592 -19.703 -0.729 1 90.44 114 ASP B CA 1
ATOM 2560 C C . ASP B 1 114 ? -4.336 -18.547 -0.044 1 90.44 114 ASP B C 1
ATOM 2562 O O . ASP B 1 114 ? -3.723 -17.734 0.638 1 90.44 114 ASP B O 1
ATOM 2566 N N . LEU B 1 115 ? -5.625 -18.562 -0.21 1 90.81 115 LEU B N 1
ATOM 2567 C CA . LEU B 1 115 ? -6.43 -17.484 0.343 1 90.81 115 LEU B CA 1
ATOM 2568 C C . LEU B 1 115 ? -6.398 -17.5 1.867 1 90.81 115 LEU B C 1
ATOM 2570 O O . LEU B 1 115 ? -6.418 -16.453 2.51 1 90.81 115 LEU B O 1
ATOM 2574 N N . GLN B 1 116 ? -6.371 -18.641 2.428 1 90.12 116 GLN B N 1
ATOM 2575 C CA . GLN B 1 116 ? -6.262 -18.766 3.879 1 90.12 116 GLN B CA 1
ATOM 2576 C C . GLN B 1 116 ? -4.938 -18.203 4.383 1 90.12 116 GLN B C 1
ATOM 2578 O O . GLN B 1 116 ? -4.91 -17.453 5.363 1 90.12 116 GLN B O 1
ATOM 2583 N N . LYS B 1 117 ? -3.938 -18.562 3.748 1 90.62 117 LYS B N 1
ATOM 2584 C CA . LYS B 1 117 ? -2.619 -18.047 4.109 1 90.62 117 LYS B CA 1
ATOM 2585 C C . LYS B 1 117 ? -2.557 -16.531 3.957 1 90.62 117 LYS B C 1
ATOM 2587 O O . LYS B 1 117 ? -2.004 -15.836 4.812 1 90.62 117 LYS B O 1
ATOM 2592 N N . LEU B 1 118 ? -3.121 -16.078 2.908 1 91.81 118 LEU B N 1
ATOM 2593 C CA . LEU B 1 118 ? -3.107 -14.656 2.615 1 91.81 118 LEU B CA 1
ATOM 2594 C C . LEU B 1 118 ? -3.984 -13.891 3.6 1 91.81 118 LEU B C 1
ATOM 2596 O O . LEU B 1 118 ? -3.646 -12.773 4.004 1 91.81 118 LEU B O 1
ATOM 2600 N N . GLY B 1 119 ? -5.129 -14.477 3.914 1 91.31 119 GLY B N 1
ATOM 2601 C CA . GLY B 1 119 ? -5.949 -13.891 4.961 1 91.31 119 GLY B CA 1
ATOM 2602 C C . GLY B 1 119 ? -5.227 -13.758 6.285 1 91.31 119 GLY B C 1
ATOM 2603 O O . GLY B 1 119 ? -5.336 -12.734 6.965 1 91.31 119 GLY B O 1
ATOM 2604 N N . ALA B 1 120 ? -4.477 -14.773 6.668 1 91.44 120 ALA B N 1
ATOM 2605 C CA . ALA B 1 120 ? -3.68 -14.742 7.891 1 91.44 120 ALA B CA 1
ATOM 2606 C C . ALA B 1 120 ? -2.596 -13.672 7.809 1 91.44 120 ALA B C 1
ATOM 2608 O O . ALA B 1 120 ? -2.33 -12.969 8.789 1 91.44 120 ALA B O 1
ATOM 2609 N N . TYR B 1 121 ? -2.029 -13.578 6.695 1 92.69 121 TYR B N 1
ATOM 2610 C CA . TYR B 1 121 ? -1.033 -12.539 6.457 1 92.69 121 TYR B CA 1
ATOM 2611 C C . TYR B 1 121 ? -1.619 -11.156 6.707 1 92.69 121 TYR B C 1
ATOM 2613 O O . TYR B 1 121 ? -1.021 -10.344 7.414 1 92.69 121 TYR B O 1
ATOM 2621 N N . CYS B 1 122 ? -2.766 -10.844 6.141 1 94.56 122 CYS B N 1
ATOM 2622 C CA . CYS B 1 122 ? -3.381 -9.531 6.289 1 94.56 122 CYS B CA 1
ATOM 2623 C C . CYS B 1 122 ? -3.816 -9.289 7.727 1 94.56 122 CYS B C 1
ATOM 2625 O O . CYS B 1 122 ? -3.73 -8.172 8.227 1 94.56 122 CYS B O 1
ATOM 2627 N N . ARG B 1 123 ? -4.316 -10.336 8.328 1 94.19 123 ARG B N 1
ATOM 2628 C CA . ARG B 1 123 ? -4.637 -10.219 9.75 1 94.19 123 ARG B CA 1
ATOM 2629 C C . ARG B 1 123 ? -3.408 -9.82 10.555 1 94.19 123 ARG B C 1
ATOM 2631 O O . ARG B 1 123 ? -3.459 -8.875 11.352 1 94.19 123 ARG B O 1
ATOM 2638 N N . ASP B 1 124 ? -2.309 -10.469 10.352 1 93.12 124 ASP B N 1
ATOM 2639 C CA . ASP B 1 124 ? -1.093 -10.25 11.125 1 93.12 124 ASP B CA 1
ATOM 2640 C C . ASP B 1 124 ? -0.533 -8.852 10.891 1 93.12 124 ASP B C 1
ATOM 2642 O O . ASP B 1 124 ? -0.197 -8.141 11.836 1 93.12 124 ASP B O 1
ATOM 2646 N N . ILE B 1 125 ? -0.486 -8.461 9.641 1 93.62 125 ILE B N 1
ATOM 2647 C CA . ILE B 1 125 ? 0.103 -7.156 9.352 1 93.62 125 ILE B CA 1
ATOM 2648 C C . ILE B 1 125 ? -0.834 -6.047 9.828 1 93.62 125 ILE B C 1
ATOM 2650 O O . ILE B 1 125 ? -0.38 -4.992 10.273 1 93.62 125 ILE B O 1
ATOM 2654 N N . THR B 1 126 ? -2.086 -6.25 9.727 1 94.5 126 THR B N 1
ATOM 2655 C CA . THR B 1 126 ? -3.047 -5.27 10.219 1 94.5 126 THR B CA 1
ATOM 2656 C C . THR B 1 126 ? -2.926 -5.117 11.734 1 94.5 126 THR B C 1
ATOM 2658 O O . THR B 1 126 ? -3.059 -4.012 12.266 1 94.5 126 THR B O 1
ATOM 2661 N N . SER B 1 127 ? -2.68 -6.164 12.367 1 90.69 127 SER B N 1
ATOM 2662 C CA . SER B 1 127 ? -2.52 -6.121 13.82 1 90.69 127 SER B CA 1
ATOM 2663 C C . SER B 1 127 ? -1.288 -5.312 14.219 1 90.69 127 SER B C 1
ATOM 2665 O O . SER B 1 127 ? -1.236 -4.746 15.312 1 90.69 127 SER B O 1
ATOM 2667 N N . CYS B 1 128 ? -0.367 -5.234 13.32 1 90.88 128 CYS B N 1
ATOM 2668 C CA . CYS B 1 128 ? 0.866 -4.488 13.547 1 90.88 128 CYS B CA 1
ATOM 2669 C C . CYS B 1 128 ? 0.7 -3.027 13.156 1 90.88 128 CYS B C 1
ATOM 2671 O O . CYS B 1 128 ? 1.513 -2.182 13.531 1 90.88 128 CYS B O 1
ATOM 2673 N N . TYR B 1 129 ? -0.298 -2.775 12.43 1 89.62 129 TYR B N 1
ATOM 2674 C CA . TYR B 1 129 ? -0.557 -1.439 11.906 1 89.62 129 TYR B CA 1
ATOM 2675 C C . TYR B 1 129 ? -0.917 -0.472 13.023 1 89.62 129 TYR B C 1
ATOM 2677 O O . TYR B 1 129 ? -1.847 -0.723 13.797 1 89.62 129 TYR B O 1
ATOM 2685 N N . ASN B 1 130 ? -0.13 0.563 13.148 1 88.12 130 ASN B N 1
ATOM 2686 C CA . ASN B 1 130 ? -0.414 1.638 14.094 1 88.12 130 ASN B CA 1
ATOM 2687 C C . ASN B 1 130 ? -0.861 2.91 13.375 1 88.12 130 ASN B C 1
ATOM 2689 O O . ASN B 1 130 ? -0.031 3.658 12.859 1 88.12 130 ASN B O 1
ATOM 2693 N N . PRO B 1 131 ? -2.115 3.205 13.539 1 86.06 131 PRO B N 1
ATOM 2694 C CA . PRO B 1 131 ? -2.609 4.359 12.781 1 86.06 131 PRO B CA 1
ATOM 2695 C C . PRO B 1 131 ? -2.311 5.688 13.477 1 86.06 131 PRO B C 1
ATOM 2697 O O . PRO B 1 131 ? -2.539 6.754 12.898 1 86.06 131 PRO B O 1
ATOM 2700 N N . ASN B 1 132 ? -1.735 5.641 14.664 1 83.5 132 ASN B N 1
ATOM 2701 C CA . ASN B 1 132 ? -1.468 6.867 15.406 1 83.5 132 ASN B CA 1
ATOM 2702 C C . ASN B 1 132 ? -0.171 7.527 14.945 1 83.5 132 ASN B C 1
ATOM 2704 O O . ASN B 1 132 ? 0.686 7.859 15.766 1 83.5 132 ASN B O 1
ATOM 2708 N N . ILE B 1 133 ? -0.144 7.848 13.656 1 80.88 133 ILE B N 1
ATOM 2709 C CA . ILE B 1 133 ? 1.113 8.352 13.117 1 80.88 133 ILE B CA 1
ATOM 2710 C C . ILE B 1 133 ? 1.174 9.867 13.289 1 80.88 133 ILE B C 1
ATOM 2712 O O . ILE B 1 133 ? 2.24 10.43 13.547 1 80.88 133 ILE B O 1
ATOM 2716 N N . PHE B 1 134 ? 0.057 10.617 13.117 1 77.94 134 PHE B N 1
ATOM 2717 C CA . PHE B 1 134 ? 0.086 12.07 13.242 1 77.94 134 PHE B CA 1
ATOM 2718 C C . PHE B 1 134 ? -0.65 12.523 14.492 1 77.94 134 PHE B C 1
ATOM 2720 O O . PHE B 1 134 ? -0.968 13.703 14.641 1 77.94 134 PHE B O 1
ATOM 2727 N N . GLY B 1 135 ? -0.89 11.664 15.391 1 75.06 135 GLY B N 1
ATOM 2728 C CA . GLY B 1 135 ? -1.541 12.07 16.625 1 75.06 135 GLY B CA 1
ATOM 2729 C C . GLY B 1 135 ? -2.469 11.008 17.188 1 75.06 135 GLY B C 1
ATOM 2730 O O . GLY B 1 135 ? -2.664 9.953 16.562 1 75.06 135 GLY B O 1
ATOM 2731 N N . LYS B 1 136 ? -2.957 11.398 18.281 1 79.62 136 LYS B N 1
ATOM 2732 C CA . LYS B 1 136 ? -3.791 10.445 19 1 79.62 136 LYS B CA 1
ATOM 2733 C C . LYS B 1 136 ? -5.16 10.297 18.344 1 79.62 136 LYS B C 1
ATOM 2735 O O . LYS B 1 136 ? -5.766 11.289 17.938 1 79.62 136 LYS B O 1
ATOM 2740 N N . MET B 1 137 ? -5.555 9.117 18.188 1 84.94 137 MET B N 1
ATOM 2741 C CA . MET B 1 137 ? -6.859 8.766 17.641 1 84.94 137 MET B CA 1
ATOM 2742 C C . MET B 1 137 ? -7.715 8.039 18.672 1 84.94 137 MET B C 1
ATOM 2744 O O . MET B 1 137 ? -7.184 7.441 19.609 1 84.94 137 MET B O 1
ATOM 2748 N N . THR B 1 138 ? -8.961 8.281 18.516 1 88.19 138 THR B N 1
ATOM 2749 C CA . THR B 1 138 ? -9.875 7.516 19.359 1 88.19 138 THR B CA 1
ATOM 2750 C C . THR B 1 138 ? -9.844 6.039 18.984 1 88.19 138 THR B C 1
ATOM 2752 O O . THR B 1 138 ? -9.352 5.672 17.906 1 88.19 138 THR B O 1
ATOM 2755 N N . GLU B 1 139 ? -10.289 5.211 19.844 1 91.94 139 GLU B N 1
ATOM 2756 C CA . GLU B 1 139 ? -10.352 3.777 19.578 1 91.94 139 GLU B CA 1
ATOM 2757 C C . GLU B 1 139 ? -11.188 3.486 18.328 1 91.94 139 GLU B C 1
ATOM 2759 O O . GLU B 1 139 ? -10.828 2.627 17.516 1 91.94 139 GLU B O 1
ATOM 2764 N N . THR B 1 140 ? -12.258 4.203 18.203 1 92.12 140 THR B N 1
ATOM 2765 C CA . THR B 1 140 ? -13.133 4.031 17.062 1 92.12 140 THR B CA 1
ATOM 2766 C C . THR B 1 140 ? -12.406 4.391 15.766 1 92.12 140 THR B C 1
ATOM 2768 O O . THR B 1 140 ? -12.477 3.652 14.781 1 92.12 140 THR B O 1
ATOM 2771 N N . GLU B 1 141 ? -11.711 5.477 15.781 1 88.06 141 GLU B N 1
ATOM 2772 C CA . GLU B 1 141 ? -10.945 5.898 14.617 1 88.06 141 GLU B CA 1
ATOM 2773 C C . GLU B 1 141 ? -9.867 4.879 14.266 1 88.06 141 GLU B C 1
ATOM 2775 O O . GLU B 1 141 ? -9.633 4.594 13.094 1 88.06 141 GLU B O 1
ATOM 2780 N N . ILE B 1 142 ? -9.242 4.352 15.273 1 92.44 142 ILE B N 1
ATOM 2781 C CA . ILE B 1 142 ? -8.203 3.34 15.102 1 92.44 142 ILE B CA 1
ATOM 2782 C C . ILE B 1 142 ? -8.797 2.104 14.422 1 92.44 142 ILE B C 1
ATOM 2784 O O . ILE B 1 142 ? -8.234 1.589 13.453 1 92.44 142 ILE B O 1
ATOM 2788 N N . ASN B 1 143 ? -9.93 1.69 14.898 1 94.94 143 ASN B N 1
ATOM 2789 C CA . ASN B 1 143 ? -10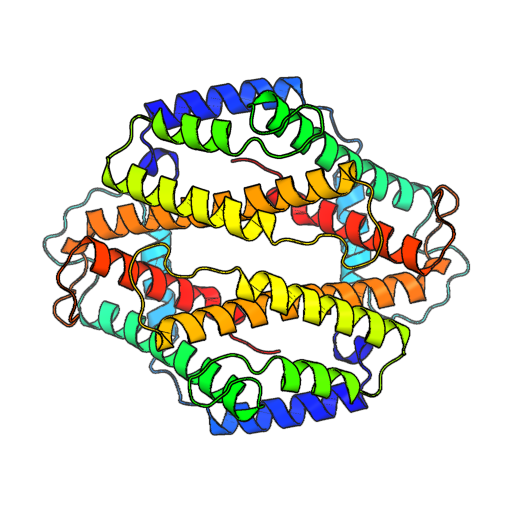.586 0.513 14.336 1 94.94 143 ASN B CA 1
ATOM 2790 C C . ASN B 1 143 ? -10.969 0.727 12.875 1 94.94 143 ASN B C 1
ATOM 2792 O O . ASN B 1 143 ? -10.805 -0.171 12.047 1 94.94 143 ASN B O 1
ATOM 2796 N N . ILE B 1 144 ? -11.383 1.895 12.602 1 92.94 144 ILE B N 1
ATOM 2797 C CA . ILE B 1 144 ? -11.766 2.205 11.234 1 92.94 144 ILE B CA 1
ATOM 2798 C C . ILE B 1 144 ? -10.531 2.174 10.336 1 92.94 144 ILE B C 1
ATOM 2800 O O . ILE B 1 144 ? -10.555 1.584 9.25 1 92.94 144 ILE B O 1
ATOM 2804 N N . LYS B 1 145 ? -9.492 2.75 10.797 1 91.62 145 LYS B N 1
ATOM 2805 C CA . LYS B 1 145 ? -8.266 2.771 10.008 1 91.62 145 LYS B CA 1
ATOM 2806 C C . LYS B 1 145 ? -7.723 1.359 9.797 1 91.62 145 LYS B C 1
ATOM 2808 O O . LYS B 1 145 ? -7.211 1.037 8.727 1 91.62 145 LYS B O 1
ATOM 2813 N N . ARG B 1 146 ? -7.836 0.562 10.766 1 94.25 146 ARG B N 1
ATOM 2814 C CA . ARG B 1 146 ? -7.406 -0.827 10.641 1 94.25 146 ARG B CA 1
ATOM 2815 C C . ARG B 1 146 ? -8.266 -1.575 9.625 1 94.25 146 ARG B C 1
ATOM 2817 O O . ARG B 1 146 ? -7.754 -2.381 8.844 1 94.25 146 ARG B O 1
ATOM 2824 N N . ALA B 1 147 ? -9.539 -1.308 9.688 1 94.75 147 ALA B N 1
ATOM 2825 C CA . ALA B 1 147 ? -10.438 -1.938 8.719 1 94.75 147 ALA B CA 1
ATOM 2826 C C . ALA B 1 147 ? -10.078 -1.545 7.293 1 94.75 147 ALA B C 1
ATOM 2828 O O . ALA B 1 147 ? -10.031 -2.395 6.398 1 94.75 147 ALA B O 1
ATOM 2829 N N . VAL B 1 148 ? -9.789 -0.305 7.125 1 92.38 148 VAL B N 1
ATOM 2830 C CA . VAL B 1 148 ? -9.406 0.185 5.805 1 92.38 148 VAL B CA 1
ATOM 2831 C C . VAL B 1 148 ? -8.094 -0.474 5.367 1 92.38 148 VAL B C 1
ATOM 2833 O O . VAL B 1 148 ? -7.973 -0.926 4.227 1 92.38 148 VAL B O 1
ATOM 2836 N N . PHE B 1 149 ? -7.156 -0.527 6.246 1 92.38 149 PHE B N 1
ATOM 2837 C CA . PHE B 1 149 ? -5.875 -1.159 5.965 1 92.38 149 PHE B CA 1
ATOM 2838 C C . PHE B 1 149 ? -6.066 -2.623 5.586 1 92.38 149 PHE B C 1
ATOM 2840 O O . PHE B 1 149 ? -5.469 -3.102 4.617 1 92.38 149 PHE B O 1
ATOM 2847 N N . TYR B 1 150 ? -6.898 -3.301 6.32 1 94.88 150 TYR B N 1
ATOM 2848 C CA . TYR B 1 150 ? -7.148 -4.715 6.07 1 94.88 150 TYR B CA 1
ATOM 2849 C C . TYR B 1 150 ? -7.742 -4.93 4.684 1 94.88 150 TYR B C 1
ATOM 2851 O O . TYR B 1 150 ? -7.32 -5.828 3.953 1 94.88 150 TYR B O 1
ATOM 2859 N N . VAL B 1 151 ? -8.688 -4.164 4.363 1 93.06 151 VAL B N 1
ATOM 2860 C CA . VAL B 1 151 ? -9.367 -4.332 3.086 1 93.06 151 VAL B CA 1
ATOM 2861 C C . VAL B 1 151 ? -8.398 -4.07 1.939 1 93.06 151 VAL B C 1
ATOM 2863 O O . VAL B 1 151 ? -8.438 -4.754 0.915 1 93.06 151 VAL B O 1
ATOM 2866 N N . ARG B 1 152 ? -7.555 -3.1 2.133 1 90.19 152 ARG B N 1
ATOM 2867 C CA . ARG B 1 152 ? -6.535 -2.84 1.121 1 90.19 152 ARG B CA 1
ATOM 2868 C C . ARG B 1 152 ? -5.598 -4.035 0.966 1 90.19 152 ARG B C 1
ATOM 2870 O O . ARG B 1 152 ? -5.297 -4.449 -0.154 1 90.19 152 ARG B O 1
ATOM 2877 N N . CYS B 1 153 ? -5.148 -4.508 2.039 1 91.88 153 CYS B N 1
ATOM 2878 C CA . CYS B 1 153 ? -4.305 -5.695 2.041 1 91.88 153 CYS B CA 1
ATOM 2879 C C . CYS B 1 153 ? -5.012 -6.867 1.369 1 91.88 153 CYS B C 1
ATOM 2881 O O . CYS B 1 153 ? -4.445 -7.52 0.492 1 91.88 153 CYS B O 1
ATOM 2883 N N . ASP B 1 154 ? -6.254 -7.117 1.756 1 90.88 154 ASP B N 1
ATOM 2884 C CA . ASP B 1 154 ? -7.043 -8.242 1.261 1 90.88 154 ASP B CA 1
ATOM 2885 C C . ASP B 1 154 ? -7.219 -8.164 -0.254 1 90.88 154 ASP B C 1
ATOM 2887 O O . ASP B 1 154 ? -7.082 -9.164 -0.954 1 90.88 154 ASP B O 1
ATOM 2891 N N . LYS B 1 155 ? -7.531 -7.027 -0.704 1 88.31 155 LYS B N 1
ATOM 2892 C CA . LYS B 1 155 ? -7.715 -6.836 -2.141 1 88.31 155 LYS B CA 1
ATOM 2893 C C . LYS B 1 155 ? -6.438 -7.16 -2.904 1 88.31 155 LYS B C 1
ATOM 2895 O O . LYS B 1 155 ? -6.48 -7.805 -3.955 1 88.31 155 LYS B O 1
ATOM 2900 N N . GLU B 1 156 ? -5.367 -6.734 -2.41 1 85.88 156 GLU B N 1
ATOM 2901 C CA . GLU B 1 156 ? -4.082 -6.969 -3.064 1 85.88 156 GLU B CA 1
ATOM 2902 C C . GLU B 1 156 ? -3.746 -8.453 -3.104 1 85.88 156 GLU B C 1
ATOM 2904 O O . GLU B 1 156 ? -3.41 -8.992 -4.16 1 85.88 156 GLU B O 1
ATOM 2909 N N . VAL B 1 157 ? -3.887 -9.039 -1.982 1 88.5 157 VAL B N 1
ATOM 2910 C CA . VAL B 1 157 ? -3.426 -10.422 -1.918 1 88.5 157 VAL B CA 1
ATOM 2911 C C . VAL B 1 157 ? -4.41 -11.328 -2.648 1 88.5 157 VAL B C 1
ATOM 2913 O O . VAL B 1 157 ? -4.02 -12.352 -3.225 1 88.5 157 VAL B O 1
ATOM 2916 N N . ARG B 1 158 ? -5.652 -11.047 -2.648 1 86.94 158 ARG B N 1
ATOM 2917 C CA . ARG B 1 158 ? -6.617 -11.805 -3.441 1 86.94 158 ARG B CA 1
ATOM 2918 C C . ARG B 1 158 ? -6.285 -11.719 -4.93 1 86.94 158 ARG B C 1
ATOM 2920 O O . ARG B 1 158 ? -6.352 -12.727 -5.641 1 86.94 158 ARG B O 1
ATOM 2927 N N . SER B 1 159 ? -5.969 -10.555 -5.324 1 86.12 159 SER B N 1
ATOM 2928 C CA . SER B 1 159 ? -5.566 -10.375 -6.715 1 86.12 159 SER B CA 1
ATOM 2929 C C . SER B 1 159 ? -4.34 -11.219 -7.047 1 86.12 159 SER B C 1
ATOM 2931 O O . SER B 1 159 ? -4.27 -11.836 -8.109 1 86.12 159 SER B O 1
ATOM 2933 N N . MET B 1 160 ? -3.447 -11.25 -6.168 1 86.75 160 MET B N 1
ATOM 2934 C CA . MET B 1 160 ? -2.236 -12.039 -6.375 1 86.75 160 MET B CA 1
ATOM 2935 C C . MET B 1 160 ? -2.561 -13.523 -6.445 1 86.75 160 MET B C 1
ATOM 2937 O O . MET B 1 160 ? -2.02 -14.242 -7.289 1 86.75 160 MET B O 1
ATOM 2941 N N . ALA B 1 161 ? -3.432 -13.93 -5.531 1 89.31 161 ALA B N 1
ATOM 2942 C CA . ALA B 1 161 ? -3.832 -15.336 -5.539 1 89.31 161 ALA B CA 1
ATOM 2943 C C . ALA B 1 161 ? -4.496 -15.711 -6.863 1 89.31 161 ALA B C 1
ATOM 2945 O O . ALA B 1 161 ? -4.242 -16.781 -7.406 1 89.31 161 ALA B O 1
ATOM 2946 N N . CYS B 1 162 ? -5.34 -14.844 -7.344 1 88.06 162 CYS B N 1
ATOM 2947 C CA . CYS B 1 162 ? -6.031 -15.094 -8.602 1 88.06 162 CYS B CA 1
ATOM 2948 C C . CYS B 1 162 ? -5.051 -15.102 -9.773 1 88.06 162 CYS B C 1
ATOM 2950 O O . CYS B 1 162 ? -5.156 -15.938 -10.672 1 88.06 162 CYS B O 1
ATOM 2952 N N . MET B 1 163 ? -4.109 -14.266 -9.758 1 85.44 163 MET B N 1
ATOM 2953 C CA . MET B 1 163 ? -3.086 -14.242 -10.797 1 85.44 163 MET B CA 1
ATOM 2954 C C . MET B 1 163 ? -2.242 -15.508 -10.758 1 85.44 163 MET B C 1
ATOM 2956 O O . MET B 1 163 ? -1.948 -16.094 -11.805 1 85.44 163 MET B O 1
ATOM 2960 N N . LYS B 1 164 ? -1.869 -15.883 -9.609 1 88.62 164 LYS B N 1
ATOM 2961 C CA . LYS B 1 164 ? -1.092 -17.109 -9.477 1 88.62 164 LYS B CA 1
ATOM 2962 C C . LYS B 1 164 ? -1.86 -18.312 -10.023 1 88.62 164 LYS B C 1
ATOM 2964 O O . LYS B 1 164 ? -1.29 -19.156 -10.719 1 88.62 164 LYS B O 1
ATOM 2969 N N . LYS B 1 165 ? -3.092 -18.375 -9.594 1 87.75 165 LYS B N 1
ATOM 2970 C CA . LYS B 1 165 ? -3.945 -19.438 -10.102 1 87.75 165 LYS B CA 1
ATOM 2971 C C . LYS B 1 165 ? -3.967 -19.453 -11.625 1 87.75 165 LYS B C 1
ATOM 2973 O O . LYS B 1 165 ? -3.85 -20.5 -12.25 1 87.75 165 LYS B O 1
ATOM 2978 N N . ASP B 1 166 ? -4.117 -18.297 -12.227 1 84.62 166 ASP B N 1
ATOM 2979 C CA . ASP B 1 166 ? -4.168 -18.188 -13.68 1 84.62 166 ASP B CA 1
ATOM 2980 C C . ASP B 1 166 ? -2.836 -18.594 -14.305 1 84.62 166 ASP B C 1
ATOM 2982 O O . ASP B 1 166 ? -2.809 -19.312 -15.312 1 84.62 166 ASP B O 1
ATOM 2986 N N . ILE B 1 167 ? -1.806 -18.156 -13.781 1 85.25 167 ILE B N 1
ATOM 2987 C CA . ILE B 1 167 ? -0.483 -18.5 -14.289 1 85.25 167 ILE B CA 1
ATOM 2988 C C . ILE B 1 167 ? -0.292 -20.016 -14.211 1 85.25 167 ILE B C 1
ATOM 2990 O O . ILE B 1 167 ? 0.174 -20.641 -15.164 1 85.25 167 ILE B O 1
ATOM 2994 N N . LYS B 1 168 ? -0.646 -20.578 -13.102 1 87.75 168 LYS B N 1
ATOM 2995 C CA . LYS B 1 168 ? -0.506 -22.031 -12.922 1 87.75 168 LYS B CA 1
ATOM 2996 C C . LYS B 1 168 ? -1.319 -22.797 -13.961 1 87.75 168 LYS B C 1
ATOM 2998 O O . LYS B 1 168 ? -0.844 -23.781 -14.523 1 87.75 168 LYS B O 1
ATOM 3003 N N . ALA B 1 169 ? -2.5 -22.297 -14.188 1 84.12 169 ALA B N 1
ATOM 3004 C CA . ALA B 1 169 ? -3.385 -22.953 -15.156 1 84.12 169 ALA B CA 1
ATOM 3005 C C . ALA B 1 169 ? -2.811 -22.875 -16.562 1 84.12 169 ALA B C 1
ATOM 3007 O O . ALA B 1 169 ? -3.123 -23.703 -17.422 1 84.12 169 ALA B O 1
ATOM 3008 N N . HIS B 1 170 ? -1.923 -21.953 -16.797 1 82.81 170 HIS B N 1
ATOM 3009 C CA . HIS B 1 170 ? -1.417 -21.75 -18.141 1 82.81 170 HIS B CA 1
ATOM 3010 C C . HIS B 1 170 ? 0.088 -21.984 -18.203 1 82.81 170 HIS B C 1
ATOM 3012 O O . HIS B 1 170 ? 0.762 -21.453 -19.094 1 82.81 170 HIS B O 1
ATOM 3018 N N . LEU B 1 171 ? 0.547 -22.672 -17.312 1 86 171 LEU B N 1
ATOM 3019 C CA . LEU B 1 171 ? 1.985 -22.906 -17.234 1 86 171 LEU B CA 1
ATOM 3020 C C . LEU B 1 171 ? 2.502 -23.516 -18.547 1 86 171 LEU B C 1
ATOM 3022 O O . LEU B 1 171 ? 3.637 -23.25 -18.938 1 86 171 LEU B O 1
ATOM 3026 N N . ALA B 1 172 ? 1.664 -24.312 -19.109 1 81.12 172 ALA B N 1
ATOM 3027 C CA . ALA B 1 172 ? 2.059 -24.984 -20.359 1 81.12 172 ALA B CA 1
ATOM 3028 C C . ALA B 1 172 ? 2.328 -23.969 -21.453 1 81.12 172 ALA B C 1
ATOM 3030 O O . ALA B 1 172 ? 3.02 -24.266 -22.438 1 81.12 172 ALA B O 1
ATOM 3031 N N . GLU B 1 173 ? 1.775 -22.812 -21.266 1 82.12 173 GLU B N 1
ATOM 3032 C CA . GLU B 1 173 ? 1.969 -21.766 -22.25 1 82.12 173 GLU B CA 1
ATOM 3033 C C . GLU B 1 173 ? 3.307 -21.062 -22.062 1 82.12 173 GLU B C 1
ATOM 3035 O O . GLU B 1 173 ? 3.764 -20.328 -22.938 1 82.12 173 GLU B O 1
ATOM 3040 N N . PHE B 1 174 ? 3.893 -21.281 -20.938 1 82 174 PHE B N 1
ATOM 3041 C CA . PHE B 1 174 ? 5.195 -20.719 -20.609 1 82 174 PHE B CA 1
ATOM 3042 C C . PHE B 1 174 ? 6.301 -21.734 -20.828 1 82 174 PHE B C 1
ATOM 3044 O O . PHE B 1 174 ? 6.207 -22.875 -20.328 1 82 174 PHE B O 1
ATOM 3051 N N . ASP B 1 175 ? 7.242 -21.375 -21.656 1 84.38 175 ASP B N 1
ATOM 3052 C CA . ASP B 1 175 ? 8.422 -22.234 -21.703 1 84.38 175 ASP B CA 1
ATOM 3053 C C . ASP B 1 175 ? 9.328 -22 -20.5 1 84.38 175 ASP B 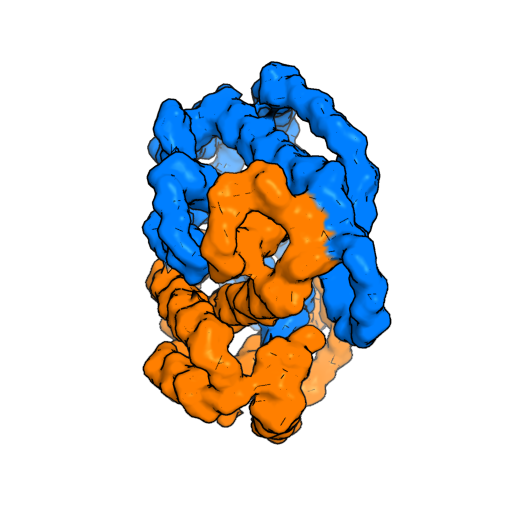C 1
ATOM 3055 O O . ASP B 1 175 ? 10.195 -21.125 -20.531 1 84.38 175 ASP B O 1
ATOM 3059 N N . THR B 1 176 ? 9.141 -22.844 -19.484 1 84.12 176 THR B N 1
ATOM 3060 C CA . THR B 1 176 ? 9.844 -22.688 -18.219 1 84.12 176 THR B CA 1
ATOM 3061 C C . THR B 1 176 ? 11.023 -23.656 -18.141 1 84.12 176 THR B C 1
ATOM 3063 O O . THR B 1 176 ? 11.469 -24.016 -17.047 1 84.12 176 THR B O 1
ATOM 3066 N N . SER B 1 177 ? 11.516 -24.094 -19.234 1 85.12 177 SER B N 1
ATOM 3067 C CA . SER B 1 177 ? 12.555 -25.109 -19.266 1 85.12 177 SER B CA 1
ATOM 3068 C C . SER B 1 177 ? 13.844 -24.609 -18.609 1 85.12 177 SER B C 1
ATOM 3070 O O . SER B 1 177 ? 14.625 -25.391 -18.078 1 85.12 177 SER B O 1
ATOM 3072 N N . SER B 1 178 ? 13.984 -23.344 -18.625 1 82.75 178 SER B N 1
ATOM 3073 C CA . SER B 1 178 ? 15.211 -22.781 -18.078 1 82.75 178 SER B CA 1
ATOM 3074 C C . SER B 1 178 ? 15.102 -22.531 -16.578 1 82.75 178 SER B C 1
ATOM 3076 O O . SER B 1 178 ? 16.094 -22.203 -15.922 1 82.75 178 SER B O 1
ATOM 3078 N N . MET B 1 179 ? 13.938 -22.719 -16.094 1 84.25 179 MET B N 1
ATOM 3079 C CA . MET B 1 179 ? 13.742 -22.453 -14.672 1 84.25 179 MET B CA 1
ATOM 3080 C C . MET B 1 179 ? 14.07 -23.688 -13.844 1 84.25 179 MET B C 1
ATOM 3082 O O . MET B 1 179 ? 13.672 -24.797 -14.195 1 84.25 179 MET B O 1
ATOM 3086 N N . PRO B 1 180 ? 14.797 -23.391 -12.789 1 82.44 180 PRO B N 1
ATOM 3087 C CA . PRO B 1 180 ? 15.219 -24.531 -11.969 1 82.44 180 PRO B CA 1
ATOM 3088 C C . PRO B 1 180 ? 14.047 -25.234 -11.273 1 82.44 180 PRO B C 1
ATOM 3090 O O . PRO B 1 180 ? 14.094 -26.438 -11.039 1 82.44 180 PRO B O 1
ATOM 3093 N N . GLU B 1 181 ? 13.078 -24.484 -10.977 1 82.81 181 GLU B N 1
ATOM 3094 C CA . GLU B 1 181 ? 11.914 -25.047 -10.281 1 82.81 181 GLU B CA 1
ATOM 3095 C C . GLU B 1 181 ? 11.023 -25.828 -11.242 1 82.81 181 GLU B C 1
ATOM 3097 O O . GLU B 1 181 ? 10.82 -25.422 -12.391 1 82.81 181 GLU B O 1
ATOM 3102 N N . LYS B 1 182 ? 10.586 -27 -10.609 1 84.75 182 LYS B N 1
ATOM 3103 C CA . LYS B 1 182 ? 9.734 -27.828 -11.461 1 84.75 182 LYS B CA 1
ATOM 3104 C C . LYS B 1 182 ? 8.336 -27.969 -10.867 1 84.75 182 LYS B C 1
ATOM 3106 O O . LYS B 1 182 ? 7.391 -28.328 -11.57 1 84.75 182 LYS B O 1
ATOM 3111 N N . ASP B 1 183 ? 8.219 -27.672 -9.555 1 88.06 183 ASP B N 1
ATOM 3112 C CA . ASP B 1 183 ? 6.898 -27.703 -8.938 1 88.06 183 ASP B CA 1
ATOM 3113 C C . ASP B 1 183 ? 6 -26.609 -9.508 1 88.06 183 ASP B C 1
ATOM 3115 O O . ASP B 1 183 ? 6.336 -25.422 -9.445 1 88.06 183 ASP B O 1
ATOM 3119 N N . PRO B 1 184 ? 4.883 -27.047 -10.047 1 88.5 184 PRO B N 1
ATOM 3120 C CA . PRO B 1 184 ? 4.02 -26.078 -10.711 1 88.5 184 PRO B CA 1
ATOM 3121 C C . PRO B 1 184 ? 3.584 -24.938 -9.781 1 88.5 184 PRO B C 1
ATOM 3123 O O . PRO B 1 184 ? 3.443 -23.797 -10.219 1 88.5 184 PRO B O 1
ATOM 3126 N N . ASN B 1 185 ? 3.359 -25.266 -8.547 1 87.44 185 ASN B N 1
ATOM 3127 C CA . ASN B 1 185 ? 2.936 -24.25 -7.598 1 87.44 185 ASN B CA 1
ATOM 3128 C C . ASN B 1 185 ? 4.047 -23.234 -7.328 1 87.44 185 ASN B C 1
ATOM 3130 O O . ASN B 1 185 ? 3.797 -22.031 -7.289 1 87.44 185 ASN B O 1
ATOM 3134 N N . VAL B 1 186 ? 5.215 -23.703 -7.242 1 87.12 186 VAL B N 1
ATOM 3135 C CA . VAL B 1 186 ? 6.359 -22.828 -6.977 1 87.12 186 VAL B CA 1
ATOM 3136 C C . VAL B 1 186 ? 6.711 -22.031 -8.227 1 87.12 186 VAL B C 1
ATOM 3138 O O . VAL B 1 186 ? 7.023 -20.844 -8.148 1 87.12 186 VAL B O 1
ATOM 3141 N N . LEU B 1 187 ? 6.594 -22.688 -9.305 1 89.19 187 LEU B N 1
ATOM 3142 C CA . LEU B 1 187 ? 6.887 -22.047 -10.578 1 89.19 187 LEU B CA 1
ATOM 3143 C C . LEU B 1 187 ? 5.91 -20.906 -10.836 1 89.19 187 LEU B C 1
ATOM 3145 O O . LEU B 1 187 ? 6.32 -19.812 -11.25 1 89.19 187 LEU B O 1
ATOM 3149 N N . ALA B 1 188 ? 4.68 -21.125 -10.578 1 89.5 188 ALA B N 1
ATOM 3150 C CA . ALA B 1 188 ? 3.658 -20.094 -10.781 1 89.5 188 ALA B CA 1
ATOM 3151 C C . ALA B 1 188 ? 3.908 -18.891 -9.875 1 89.5 188 ALA B C 1
ATOM 3153 O O . ALA B 1 188 ? 3.77 -17.75 -10.312 1 89.5 188 ALA B O 1
ATOM 3154 N N . ALA B 1 189 ? 4.293 -19.188 -8.672 1 89 189 ALA B N 1
ATOM 3155 C CA . ALA B 1 189 ? 4.59 -18.109 -7.727 1 89 189 ALA B CA 1
ATOM 3156 C C . ALA B 1 189 ? 5.785 -17.281 -8.188 1 89 189 ALA B C 1
ATOM 3158 O O . ALA B 1 189 ? 5.766 -16.047 -8.109 1 89 189 ALA B O 1
ATOM 3159 N N . LYS B 1 190 ? 6.777 -17.938 -8.703 1 87.44 190 LYS B N 1
ATOM 3160 C CA . LYS B 1 190 ? 7.973 -17.25 -9.172 1 87.44 190 LYS B CA 1
ATOM 3161 C C . LYS B 1 190 ? 7.66 -16.359 -10.375 1 87.44 190 LYS B C 1
ATOM 3163 O O . LYS B 1 190 ? 8.141 -15.234 -10.469 1 87.44 190 LYS B O 1
ATOM 3168 N N . LEU B 1 191 ? 6.926 -16.906 -11.258 1 87.06 191 LEU B N 1
ATOM 3169 C CA . LEU B 1 191 ? 6.523 -16.125 -12.422 1 87.06 191 LEU B CA 1
ATOM 3170 C C . LEU B 1 191 ? 5.66 -14.938 -12.016 1 87.06 191 LEU B C 1
ATOM 3172 O O . LEU B 1 191 ? 5.84 -13.836 -12.523 1 87.06 191 LEU B O 1
ATOM 3176 N N . LEU B 1 192 ? 4.773 -15.148 -11.086 1 87.44 192 LEU B N 1
ATOM 3177 C CA . LEU B 1 192 ? 3.941 -14.07 -10.562 1 87.44 192 LEU B CA 1
ATOM 3178 C C . LEU B 1 192 ? 4.801 -12.93 -10.023 1 87.44 192 LEU B C 1
ATOM 3180 O O . LEU B 1 192 ? 4.605 -11.766 -10.391 1 87.44 192 LEU B O 1
ATOM 3184 N N . TYR B 1 193 ? 5.746 -13.281 -9.219 1 85.75 193 TYR B N 1
ATOM 3185 C CA . TYR B 1 193 ? 6.59 -12.266 -8.602 1 85.75 193 TYR B CA 1
ATOM 3186 C C . TYR B 1 193 ? 7.426 -11.539 -9.648 1 85.75 193 TYR B C 1
ATOM 3188 O O . TYR B 1 193 ? 7.664 -10.336 -9.531 1 85.75 193 TYR B O 1
ATOM 3196 N N . ALA B 1 194 ? 7.855 -12.273 -10.602 1 84.38 194 ALA B N 1
ATOM 3197 C CA . ALA B 1 194 ? 8.602 -11.633 -11.688 1 84.38 194 ALA B CA 1
ATOM 3198 C C . ALA B 1 194 ? 7.746 -10.594 -12.406 1 84.38 194 ALA B C 1
ATOM 3200 O O . ALA B 1 194 ? 8.195 -9.477 -12.656 1 84.38 194 ALA B O 1
ATOM 3201 N N . PHE B 1 195 ? 6.586 -10.961 -12.594 1 82 195 PHE B N 1
ATOM 3202 C CA . PHE B 1 195 ? 5.68 -10.062 -13.305 1 82 195 PHE B CA 1
ATOM 3203 C C . PHE B 1 195 ? 5.355 -8.836 -12.461 1 82 195 PHE B C 1
ATOM 3205 O O . PHE B 1 195 ? 5.371 -7.711 -12.961 1 82 195 PHE B O 1
ATOM 3212 N N . ILE B 1 196 ? 5.098 -9.047 -11.227 1 81 196 ILE B N 1
ATOM 3213 C CA . ILE B 1 196 ? 4.73 -7.945 -10.336 1 81 196 ILE B CA 1
ATOM 3214 C C . ILE B 1 196 ? 5.914 -6.992 -10.18 1 81 196 ILE B C 1
ATOM 3216 O O . ILE B 1 196 ? 5.734 -5.773 -10.148 1 81 196 ILE B O 1
ATOM 3220 N N . ASN B 1 197 ? 7.035 -7.512 -10.109 1 77.88 197 ASN B N 1
ATOM 3221 C CA . ASN B 1 197 ? 8.227 -6.68 -9.945 1 77.88 197 ASN B CA 1
ATOM 3222 C C . ASN B 1 197 ? 8.492 -5.832 -11.188 1 77.88 197 ASN B C 1
ATOM 3224 O O . ASN B 1 197 ? 8.867 -4.668 -11.078 1 77.88 197 ASN B O 1
ATOM 3228 N N . VAL B 1 198 ? 8.312 -6.402 -12.273 1 73.88 198 VAL B N 1
ATOM 3229 C CA . VAL B 1 198 ? 8.531 -5.672 -13.516 1 73.88 198 VAL B CA 1
ATOM 3230 C C . VAL B 1 198 ? 7.516 -4.531 -13.625 1 73.88 198 VAL B C 1
ATOM 3232 O O . VAL B 1 198 ? 7.863 -3.42 -14.023 1 73.88 198 VAL B O 1
ATOM 3235 N N . GLU B 1 199 ? 6.395 -4.797 -13.18 1 69.56 199 GLU B N 1
ATOM 3236 C CA . GLU B 1 199 ? 5.344 -3.785 -13.25 1 69.56 199 GLU B CA 1
ATOM 3237 C C . GLU B 1 199 ? 5.59 -2.672 -12.234 1 69.56 199 GLU B C 1
ATOM 3239 O O . GLU B 1 199 ? 5.281 -1.508 -12.492 1 69.56 199 GLU B O 1
ATOM 3244 N N . GLY B 1 200 ? 6.094 -3.098 -11.172 1 67.81 200 GLY B N 1
ATOM 3245 C CA . GLY B 1 200 ? 6.277 -2.152 -10.078 1 67.81 200 GLY B CA 1
ATOM 3246 C C . GLY B 1 200 ? 7.621 -1.447 -10.117 1 67.81 200 GLY B C 1
ATOM 3247 O O .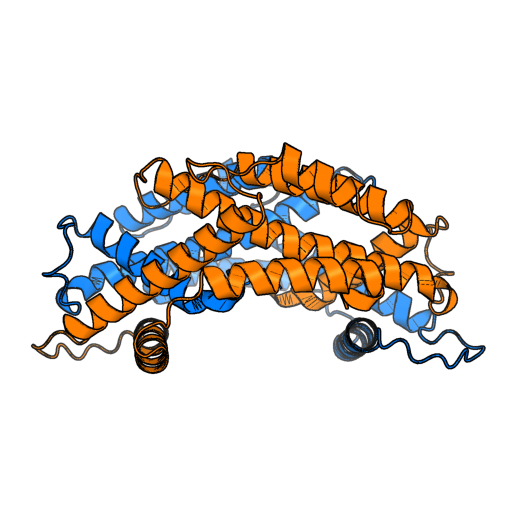 GLY B 1 200 ? 8.188 -1.119 -9.078 1 67.81 200 GLY B O 1
ATOM 3248 N N . ASN B 1 201 ? 8.156 -1.19 -11.211 1 64.44 201 ASN B N 1
ATOM 3249 C CA . ASN B 1 201 ? 9.477 -0.592 -11.359 1 64.44 201 ASN B CA 1
ATOM 3250 C C . ASN B 1 201 ? 9.578 0.737 -10.617 1 64.44 201 ASN B C 1
ATOM 3252 O O . ASN B 1 201 ? 10.602 1.032 -10 1 64.44 201 ASN B O 1
ATOM 3256 N N . ASP B 1 202 ? 8.602 1.404 -10.586 1 66.75 202 ASP B N 1
ATOM 3257 C CA . ASP B 1 202 ? 8.609 2.701 -9.914 1 66.75 202 ASP B CA 1
ATOM 3258 C C . ASP B 1 202 ? 8.688 2.535 -8.398 1 66.75 202 ASP B C 1
ATOM 3260 O O . ASP B 1 202 ? 9.234 3.396 -7.707 1 66.75 202 ASP B O 1
ATOM 3264 N N . ASP B 1 203 ? 8.289 1.43 -8.047 1 68.38 203 ASP B N 1
ATOM 3265 C CA . ASP B 1 203 ? 8.312 1.153 -6.609 1 68.38 203 ASP B CA 1
ATOM 3266 C C . ASP B 1 203 ? 9.742 0.989 -6.102 1 68.38 203 ASP B C 1
ATOM 3268 O O . ASP B 1 203 ? 10.023 1.244 -4.93 1 68.38 203 ASP B O 1
ATOM 3272 N N . LEU B 1 204 ? 10.609 0.733 -7.023 1 73.31 204 LEU B N 1
ATOM 3273 C CA . LEU B 1 204 ? 11.984 0.434 -6.625 1 73.31 204 LEU B CA 1
ATOM 3274 C C . LEU B 1 204 ? 12.867 1.669 -6.754 1 73.31 204 LEU B C 1
ATOM 3276 O O . LEU B 1 204 ? 14.039 1.643 -6.363 1 73.31 204 LEU B O 1
ATOM 3280 N N . LYS B 1 205 ? 12.211 2.734 -7.148 1 75.56 205 LYS B N 1
ATOM 3281 C CA . LYS B 1 205 ? 12.938 3.998 -7.199 1 75.56 205 LYS B CA 1
ATOM 3282 C C . LYS B 1 205 ? 12.945 4.684 -5.836 1 75.56 205 LYS B C 1
ATOM 3284 O O . LYS B 1 205 ? 11.914 4.727 -5.152 1 75.56 205 LYS B O 1
ATOM 3289 N N . LEU B 1 206 ? 14.117 5.16 -5.469 1 75.38 206 LEU B N 1
ATOM 3290 C CA . LEU B 1 206 ? 14.234 5.758 -4.145 1 75.38 206 LEU B CA 1
ATOM 3291 C C . LEU B 1 206 ? 13.742 7.203 -4.152 1 75.38 206 LEU B C 1
ATOM 3293 O O . LEU B 1 206 ? 13.547 7.805 -3.094 1 75.38 206 LEU B O 1
ATOM 3297 N N . TYR B 1 207 ? 13.703 7.918 -5.336 1 64.19 207 TYR B N 1
ATOM 3298 C CA . TYR B 1 207 ? 13.188 9.273 -5.48 1 64.19 207 TYR B CA 1
ATOM 3299 C C . TYR B 1 207 ? 12.391 9.414 -6.773 1 64.19 207 TYR B C 1
ATOM 3301 O O . TYR B 1 207 ? 12.562 8.633 -7.707 1 64.19 207 TYR B O 1
#

Organism: Petrolisthes cinctipes (NCBI:txid88211)